Protein AF-A0A1I8C764-F1 (afdb_monomer_lite)

Structure (mmCIF, N/CA/C/O backbone):
data_AF-A0A1I8C764-F1
#
_entry.id   AF-A0A1I8C764-F1
#
loop_
_atom_site.group_PDB
_atom_site.id
_atom_site.type_symbol
_atom_site.label_atom_id
_atom_site.label_alt_id
_atom_site.label_comp_id
_atom_site.label_asym_id
_atom_site.label_entity_id
_atom_site.label_seq_id
_atom_site.pdbx_PDB_ins_code
_atom_site.Cartn_x
_atom_site.Cartn_y
_atom_site.Cartn_z
_atom_site.occupancy
_atom_site.B_iso_or_equiv
_atom_site.auth_seq_id
_atom_site.auth_comp_id
_atom_site.auth_asym_id
_atom_site.auth_atom_id
_atom_site.pdbx_PDB_model_num
ATOM 1 N N . MET A 1 1 ? 24.953 -11.430 -6.772 1.00 34.72 1 MET A N 1
ATOM 2 C CA . MET A 1 1 ? 25.619 -10.154 -6.439 1.00 34.72 1 MET A CA 1
ATOM 3 C C . MET A 1 1 ? 24.837 -9.497 -5.317 1.00 34.72 1 MET A C 1
ATOM 5 O O . MET A 1 1 ? 23.615 -9.573 -5.325 1.00 34.72 1 MET A O 1
ATOM 9 N N . SER A 1 2 ? 25.564 -9.021 -4.312 1.00 35.12 2 SER A N 1
ATOM 10 C CA . SER A 1 2 ? 25.113 -8.770 -2.941 1.00 35.12 2 SER A CA 1
ATOM 11 C C . SER A 1 2 ? 24.271 -7.498 -2.788 1.00 35.12 2 SER A C 1
ATOM 13 O O . SER A 1 2 ? 24.458 -6.533 -3.522 1.00 35.12 2 SER A O 1
ATOM 15 N N . ASN A 1 3 ? 23.339 -7.530 -1.833 1.00 33.00 3 ASN A N 1
ATOM 16 C CA . ASN A 1 3 ? 22.372 -6.475 -1.526 1.00 33.00 3 ASN A CA 1
ATOM 17 C C . ASN A 1 3 ? 23.013 -5.409 -0.604 1.00 33.00 3 ASN A C 1
ATOM 19 O O . ASN A 1 3 ? 23.535 -5.800 0.440 1.00 33.00 3 ASN A O 1
ATOM 23 N N . PRO A 1 4 ? 22.982 -4.102 -0.926 1.00 36.31 4 PRO A N 1
ATOM 24 C CA . PRO A 1 4 ? 23.695 -3.067 -0.167 1.00 36.31 4 PRO A CA 1
ATOM 25 C C . PRO A 1 4 ? 22.951 -2.551 1.085 1.00 36.31 4 PRO A C 1
ATOM 27 O O . PRO A 1 4 ? 23.328 -1.523 1.633 1.00 36.31 4 PRO A O 1
ATOM 30 N N . PHE A 1 5 ? 21.909 -3.243 1.558 1.00 40.53 5 PHE A N 1
ATOM 31 C CA . PHE A 1 5 ? 21.056 -2.786 2.672 1.00 40.53 5 PHE A CA 1
ATOM 32 C C . PHE A 1 5 ? 21.094 -3.684 3.917 1.00 40.53 5 PHE A C 1
ATOM 34 O O . PHE A 1 5 ? 20.188 -3.645 4.747 1.00 40.53 5 PHE A O 1
ATOM 41 N N . LEU A 1 6 ? 22.136 -4.500 4.063 1.00 36.44 6 LEU A N 1
ATOM 42 C CA . LEU A 1 6 ? 22.374 -5.291 5.269 1.00 36.44 6 LEU A CA 1
ATOM 43 C C . LEU A 1 6 ? 23.701 -4.881 5.896 1.00 36.44 6 LEU A C 1
ATOM 45 O O . LEU A 1 6 ? 24.702 -5.553 5.688 1.00 36.44 6 LEU A O 1
ATOM 49 N N . ASP A 1 7 ? 23.671 -3.825 6.706 1.00 33.78 7 ASP A N 1
ATOM 50 C CA . ASP A 1 7 ? 24.643 -3.654 7.781 1.00 33.78 7 ASP A CA 1
ATOM 51 C C . ASP A 1 7 ? 23.911 -3.443 9.110 1.00 33.78 7 ASP A C 1
ATOM 53 O O . ASP A 1 7 ? 22.963 -2.669 9.238 1.00 33.78 7 ASP A O 1
ATOM 57 N N . SER A 1 8 ? 24.327 -4.246 10.085 1.00 38.44 8 SER A N 1
ATOM 58 C CA . SER A 1 8 ? 23.782 -4.334 11.442 1.00 38.44 8 SER A CA 1
ATOM 59 C C . SER A 1 8 ? 24.320 -3.188 12.315 1.00 38.44 8 SER A C 1
ATOM 61 O O . SER A 1 8 ? 25.425 -2.712 12.057 1.00 38.44 8 SER A O 1
ATOM 63 N N . PRO A 1 9 ? 23.620 -2.763 13.385 1.00 34.06 9 PRO A N 1
ATOM 64 C CA . PRO A 1 9 ? 24.102 -1.682 14.243 1.00 34.06 9 PRO A CA 1
ATOM 65 C C . PRO A 1 9 ? 25.205 -2.180 15.198 1.00 34.06 9 PRO A C 1
ATOM 67 O O . PRO A 1 9 ? 25.106 -3.309 15.699 1.00 34.06 9 PRO A O 1
ATOM 70 N N . PRO A 1 10 ? 26.232 -1.370 15.522 1.00 32.25 10 PRO A N 1
ATOM 71 C CA . PRO A 1 10 ? 27.182 -1.728 16.561 1.00 32.25 10 PRO A CA 1
ATOM 72 C C . PRO A 1 10 ? 26.624 -1.417 17.958 1.00 32.25 10 PRO A C 1
ATOM 74 O O . PRO A 1 10 ? 25.835 -0.495 18.170 1.00 32.25 10 PRO A O 1
ATOM 77 N N . LYS A 1 11 ? 27.044 -2.260 18.901 1.00 30.47 11 LYS A N 1
ATOM 78 C CA . LYS A 1 11 ? 26.671 -2.291 20.316 1.00 30.47 11 LYS A CA 1
ATOM 79 C C . LYS A 1 11 ? 27.300 -1.141 21.118 1.00 30.47 11 LYS A C 1
ATOM 81 O O . LYS A 1 11 ? 28.349 -0.625 20.760 1.00 30.47 11 LYS A O 1
ATOM 86 N N . SER A 1 12 ? 26.608 -0.837 22.217 1.00 31.73 12 SER A N 1
ATOM 87 C CA . SER A 1 12 ? 27.004 -0.151 23.457 1.00 31.73 12 SER A CA 1
ATOM 88 C C . SER A 1 12 ? 28.496 0.058 23.720 1.00 31.73 12 SER A C 1
ATOM 90 O O . SER A 1 12 ? 29.235 -0.919 23.685 1.00 31.73 12 SER A O 1
ATOM 92 N N . ASP A 1 13 ? 28.845 1.246 24.223 1.00 26.70 13 ASP A N 1
ATOM 93 C CA . ASP A 1 13 ? 29.793 1.367 25.332 1.00 26.70 13 ASP A CA 1
ATOM 94 C C . ASP A 1 13 ? 29.424 2.529 26.267 1.00 26.70 13 ASP A C 1
ATOM 96 O O . ASP A 1 13 ? 29.157 3.659 25.856 1.00 26.70 13 ASP A O 1
ATOM 100 N N . LEU A 1 14 ? 29.370 2.171 27.550 1.00 31.95 14 LEU A N 1
ATOM 101 C CA . LEU A 1 14 ? 29.336 3.031 28.725 1.00 31.95 14 LEU A CA 1
ATOM 102 C C . LEU A 1 14 ? 30.601 3.892 28.778 1.00 31.95 14 LEU A C 1
ATOM 104 O O . LEU A 1 14 ? 31.675 3.367 28.513 1.00 31.95 14 LEU A O 1
ATOM 108 N N . ASN A 1 15 ? 30.488 5.147 29.224 1.00 28.97 15 ASN A N 1
ATOM 109 C CA . ASN A 1 15 ? 31.454 5.762 30.144 1.00 28.97 15 ASN A CA 1
ATOM 110 C C . ASN A 1 15 ? 30.897 7.070 30.736 1.00 28.97 15 ASN A C 1
ATOM 112 O O . ASN A 1 15 ? 30.661 8.048 30.029 1.00 28.97 15 ASN A O 1
ATOM 116 N N . LEU A 1 16 ? 30.702 7.046 32.057 1.00 32.09 16 LEU A N 1
ATOM 117 C CA . LEU A 1 16 ? 30.639 8.209 32.946 1.00 32.09 16 LEU A CA 1
ATOM 118 C C . LEU A 1 16 ? 32.007 8.911 32.995 1.00 32.09 16 LEU A C 1
ATOM 120 O O . LEU A 1 16 ? 33.038 8.269 32.778 1.00 32.09 16 LEU A O 1
ATOM 124 N N . PRO A 1 17 ? 32.027 10.187 33.402 1.00 30.70 17 PRO A N 1
ATOM 125 C CA . PRO A 1 17 ? 32.886 10.530 34.532 1.00 30.70 17 PRO A CA 1
ATOM 126 C C . PRO A 1 17 ? 32.191 11.399 35.592 1.00 30.70 17 PRO A C 1
ATOM 128 O O . PRO A 1 17 ? 31.383 12.277 35.289 1.00 30.70 17 PRO A O 1
ATOM 131 N N . ASP A 1 18 ? 32.561 11.113 36.840 1.00 26.42 18 ASP A N 1
ATOM 132 C CA . ASP A 1 18 ? 32.151 11.758 38.086 1.00 26.42 18 ASP A CA 1
ATOM 133 C C . ASP A 1 18 ? 32.809 13.128 38.343 1.00 26.42 18 ASP A C 1
ATOM 135 O O . ASP A 1 18 ? 33.936 13.381 37.920 1.00 26.42 18 ASP A O 1
ATOM 139 N N . ALA A 1 19 ? 32.089 13.905 39.166 1.00 28.88 19 ALA A N 1
ATOM 140 C CA . ALA A 1 19 ? 32.523 14.894 40.167 1.00 28.88 19 ALA A CA 1
ATOM 141 C C . ALA A 1 19 ? 33.303 16.151 39.714 1.00 28.88 19 ALA A C 1
ATOM 143 O O . ALA A 1 19 ? 34.433 16.075 39.251 1.00 28.88 19 ALA A O 1
ATOM 144 N N . ASP A 1 20 ? 32.766 17.351 39.983 1.00 25.53 20 ASP A N 1
ATOM 145 C CA . ASP A 1 20 ? 32.896 17.957 41.320 1.00 25.53 20 ASP A CA 1
ATOM 146 C C . ASP A 1 20 ? 32.177 19.315 41.474 1.00 25.53 20 ASP A C 1
ATOM 148 O O . ASP A 1 20 ? 32.245 20.167 40.592 1.00 25.53 20 ASP A O 1
ATOM 152 N N . SER A 1 21 ? 31.632 19.536 42.681 1.00 26.88 21 SER A N 1
ATOM 153 C CA . SER A 1 21 ? 31.435 20.835 43.366 1.00 26.88 21 SER A CA 1
ATOM 154 C C . SER A 1 21 ? 30.469 21.859 42.707 1.00 26.88 21 SER A C 1
ATOM 156 O O . SER A 1 21 ? 30.576 22.205 41.544 1.00 26.88 21 SER A O 1
ATOM 158 N N . THR A 1 22 ? 29.471 22.469 43.345 1.00 28.39 22 THR A N 1
ATOM 159 C CA . THR A 1 22 ? 29.338 22.985 44.708 1.00 28.39 22 THR A CA 1
ATOM 160 C C . THR A 1 22 ? 27.849 23.231 44.984 1.00 28.39 22 THR A C 1
ATOM 162 O O . THR A 1 22 ? 27.130 23.805 44.169 1.00 28.39 22 THR A O 1
ATOM 165 N N . ASN A 1 23 ? 27.395 22.806 46.159 1.00 28.80 23 ASN A N 1
ATOM 166 C CA . ASN A 1 23 ? 26.067 23.064 46.700 1.00 28.80 23 ASN A CA 1
ATOM 167 C C . ASN A 1 23 ? 26.201 24.174 47.757 1.00 28.80 23 ASN A C 1
ATOM 169 O O . ASN A 1 23 ? 26.964 23.964 48.701 1.00 28.80 23 ASN A O 1
ATOM 173 N N . PRO A 1 24 ? 25.525 25.333 47.645 1.00 26.47 24 PRO A N 1
ATOM 174 C CA . PRO A 1 24 ? 25.622 26.364 48.663 1.00 26.47 24 PRO A CA 1
ATOM 175 C C . PRO A 1 24 ? 24.294 2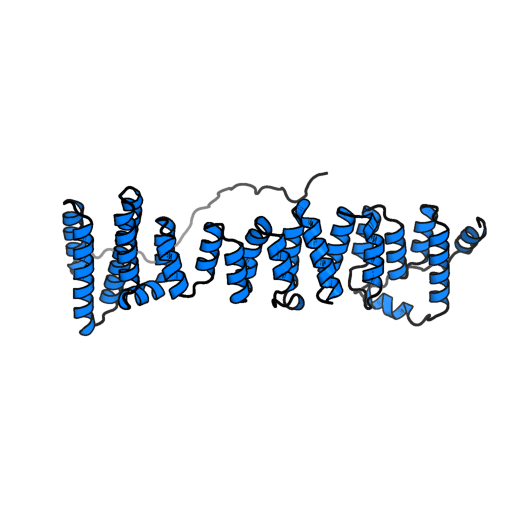6.582 49.393 1.00 26.47 24 PRO A C 1
ATOM 177 O O . PRO A 1 24 ? 23.934 27.727 49.586 1.00 26.47 24 PRO A O 1
ATOM 180 N N . PHE A 1 25 ? 23.559 25.544 49.808 1.00 25.73 25 PHE A N 1
ATOM 181 C CA . PHE A 1 25 ? 22.504 25.695 50.826 1.00 25.73 25 PHE A CA 1
ATOM 182 C C . PHE A 1 25 ? 22.321 24.403 51.635 1.00 25.73 25 PHE A C 1
ATOM 184 O O . PHE A 1 25 ? 21.395 23.628 51.415 1.00 25.73 25 PHE A O 1
ATOM 191 N N . ALA A 1 26 ? 23.228 24.183 52.586 1.00 27.47 26 ALA A N 1
ATOM 192 C CA . ALA A 1 26 ? 23.044 23.264 53.703 1.00 27.47 26 ALA A CA 1
ATOM 193 C C . ALA A 1 26 ? 23.490 23.972 54.988 1.00 27.47 26 ALA A C 1
ATOM 195 O O . ALA A 1 26 ? 24.686 24.165 55.170 1.00 27.47 26 ALA A O 1
ATOM 196 N N . VAL A 1 27 ? 22.516 24.392 55.800 1.00 30.31 27 VAL A N 1
ATOM 197 C CA . VAL A 1 27 ? 22.559 24.718 57.242 1.00 30.31 27 VAL A CA 1
ATOM 198 C C . VAL A 1 27 ? 21.079 24.787 57.647 1.00 30.31 27 VAL A C 1
ATOM 200 O O . VAL A 1 27 ? 20.310 25.445 56.949 1.00 30.31 27 VAL A O 1
ATOM 203 N N . ASP A 1 28 ? 20.545 24.214 58.712 1.00 25.83 28 ASP A N 1
ATOM 204 C CA . ASP A 1 28 ? 20.913 23.147 59.640 1.00 25.83 28 ASP A CA 1
ATOM 205 C C . ASP A 1 28 ? 19.578 22.752 60.309 1.00 25.83 28 ASP A C 1
ATOM 207 O O . ASP A 1 28 ? 18.583 23.484 60.249 1.00 25.83 28 ASP A O 1
ATOM 211 N N . ASP A 1 29 ? 19.581 21.591 60.947 1.00 30.58 29 ASP A N 1
ATOM 212 C CA . ASP A 1 29 ? 18.521 21.015 61.766 1.00 30.58 29 ASP A CA 1
ATOM 213 C C . ASP A 1 29 ? 17.749 22.009 62.656 1.00 30.58 29 ASP A C 1
ATOM 215 O O . ASP A 1 29 ? 18.299 22.616 63.576 1.00 30.58 29 ASP A O 1
ATOM 219 N N . ILE A 1 30 ? 16.422 22.051 62.481 1.00 29.92 30 ILE A N 1
ATOM 220 C CA . ILE A 1 30 ? 15.486 22.328 63.576 1.00 29.92 30 ILE A CA 1
ATOM 221 C C . ILE A 1 30 ? 14.445 21.213 63.590 1.00 29.92 30 ILE A C 1
ATOM 223 O O . ILE A 1 30 ? 13.534 21.133 62.768 1.00 29.92 30 ILE A O 1
ATOM 227 N N . ASN A 1 31 ? 14.631 20.335 64.562 1.00 31.70 31 ASN A N 1
ATOM 228 C CA . ASN A 1 31 ? 13.693 19.324 64.992 1.00 31.70 31 ASN A CA 1
ATOM 229 C C . ASN A 1 31 ? 12.655 20.018 65.890 1.00 31.70 31 ASN A C 1
ATOM 231 O O . ASN A 1 31 ? 13.015 20.417 66.989 1.00 31.70 31 ASN A O 1
ATOM 235 N N . GLU A 1 32 ? 11.407 20.185 65.445 1.00 28.19 32 GLU A N 1
ATOM 236 C CA . GLU A 1 32 ? 10.244 20.355 66.333 1.00 28.19 32 GLU A CA 1
ATOM 237 C C . GLU A 1 32 ? 8.927 20.196 65.548 1.00 28.19 32 GLU A C 1
ATOM 239 O O . GLU A 1 32 ? 8.468 21.073 64.820 1.00 28.19 32 GLU A O 1
ATOM 244 N N . SER A 1 33 ? 8.335 19.008 65.692 1.00 36.88 33 SER A N 1
ATOM 245 C CA . SER A 1 33 ? 6.891 18.782 65.836 1.00 36.88 33 SER A CA 1
ATOM 246 C C . SER A 1 33 ? 5.939 19.802 65.192 1.00 36.88 33 SER A C 1
ATOM 248 O O . SER A 1 33 ? 5.431 20.704 65.852 1.00 36.88 33 SER A O 1
ATOM 250 N N . THR A 1 34 ? 5.546 19.544 63.947 1.00 27.05 34 THR A N 1
ATOM 251 C CA . THR A 1 34 ? 4.192 19.870 63.476 1.00 27.05 34 THR A CA 1
ATOM 252 C C . THR A 1 34 ? 3.620 18.656 62.759 1.00 27.05 34 THR A C 1
ATOM 254 O O . THR A 1 34 ? 3.764 18.448 61.559 1.00 27.05 34 THR A O 1
ATOM 257 N N . SER A 1 35 ? 2.974 17.811 63.559 1.00 33.12 35 SER A N 1
ATOM 258 C CA . SER A 1 35 ? 1.974 16.846 63.128 1.00 33.12 35 SER A CA 1
ATOM 259 C C . SER A 1 35 ? 0.872 17.575 62.356 1.00 33.12 35 SER A C 1
ATOM 261 O O . SER A 1 35 ? -0.098 18.059 62.939 1.00 33.12 35 SER A O 1
ATOM 263 N N . ILE A 1 36 ? 1.031 17.687 61.040 1.00 32.16 36 ILE A N 1
ATOM 264 C CA . ILE A 1 36 ? -0.095 17.943 60.151 1.00 32.16 36 ILE A CA 1
ATOM 265 C C . ILE A 1 36 ? -0.753 16.583 59.945 1.00 32.16 36 ILE A C 1
ATOM 267 O O . ILE A 1 36 ? -0.256 15.745 59.194 1.00 32.16 36 ILE A O 1
ATOM 271 N N . ASP A 1 37 ? -1.835 16.363 60.691 1.00 33.41 37 ASP A N 1
ATOM 272 C CA . ASP A 1 37 ? -2.786 15.268 60.515 1.00 33.41 37 ASP A CA 1
ATOM 273 C C . ASP A 1 37 ? -3.227 15.201 59.043 1.00 33.41 37 ASP A C 1
ATOM 275 O O . ASP A 1 37 ? -4.198 15.833 58.616 1.00 33.41 37 ASP A O 1
ATOM 279 N N . LEU A 1 38 ? -2.518 14.399 58.250 1.00 36.25 38 LEU A N 1
ATOM 280 C CA . LEU A 1 38 ? -3.059 13.802 57.041 1.00 36.25 38 LEU A CA 1
ATOM 281 C C . LEU A 1 38 ? -4.143 12.836 57.513 1.00 36.25 38 LEU A C 1
ATOM 283 O O . LEU A 1 38 ? -3.872 11.672 57.809 1.00 36.25 38 LEU A O 1
ATOM 287 N N . LYS A 1 39 ? -5.373 13.346 57.651 1.00 38.38 39 LYS A N 1
ATOM 288 C CA . LYS A 1 39 ? -6.567 12.515 57.810 1.00 38.38 39 LYS A CA 1
ATOM 289 C C . LYS A 1 39 ? -6.534 11.457 56.711 1.00 38.38 39 LYS A C 1
ATOM 291 O O . LYS A 1 39 ? -6.794 11.769 55.553 1.00 38.38 39 LYS A O 1
ATOM 296 N N . LYS A 1 40 ? -6.183 10.229 57.100 1.00 41.88 40 LYS A N 1
ATOM 297 C CA . LYS A 1 40 ? -6.326 9.017 56.298 1.00 41.88 40 LYS A CA 1
ATOM 298 C C . LYS A 1 40 ? -7.721 9.021 55.687 1.00 41.88 40 LYS A C 1
ATOM 300 O O . LYS A 1 40 ? -8.720 9.053 56.409 1.00 41.88 40 LYS A O 1
ATOM 305 N N . ASP A 1 41 ? -7.770 9.084 54.363 1.00 45.50 41 ASP A N 1
ATOM 306 C CA . ASP A 1 41 ? -9.005 9.083 53.598 1.00 45.50 41 ASP A CA 1
ATOM 307 C C . ASP A 1 41 ? -9.743 7.764 53.857 1.00 45.50 41 ASP A C 1
ATOM 309 O O . ASP A 1 41 ? -9.311 6.701 53.414 1.00 45.50 41 ASP A O 1
ATOM 313 N N . SER A 1 42 ? -10.888 7.830 54.547 1.00 56.53 42 SER A N 1
ATOM 314 C CA . SER A 1 42 ? -11.687 6.640 54.882 1.00 56.53 42 SER A CA 1
ATOM 315 C C . SER A 1 42 ? -12.137 5.862 53.641 1.00 56.53 42 SER A C 1
ATOM 317 O O . SER A 1 42 ? -12.463 4.689 53.743 1.00 56.53 42 SER A O 1
ATOM 319 N N . PHE A 1 43 ? -12.125 6.486 52.459 1.00 53.75 43 PHE A N 1
ATOM 320 C CA . PHE A 1 43 ? -12.505 5.856 51.199 1.00 53.75 43 PHE A CA 1
ATOM 321 C C . PHE A 1 43 ? -11.535 4.759 50.746 1.00 53.75 43 PHE A C 1
ATOM 323 O O . PHE A 1 43 ? -11.995 3.698 50.329 1.00 53.75 43 PHE A O 1
ATOM 330 N N . GLU A 1 44 ? -10.223 5.012 50.782 1.00 56.38 44 GLU A N 1
ATOM 331 C CA . GLU A 1 44 ? -9.217 4.044 50.323 1.00 56.38 44 GLU A CA 1
ATOM 332 C C . GLU A 1 44 ? -9.117 2.882 51.304 1.00 56.38 44 GLU A C 1
ATOM 334 O O . GLU A 1 44 ? -9.148 1.731 50.876 1.00 56.38 44 GLU A O 1
ATOM 339 N N . ASP A 1 45 ? -9.133 3.173 52.606 1.00 57.31 45 ASP A N 1
ATOM 340 C CA . ASP A 1 45 ? -9.122 2.150 53.648 1.00 57.31 45 ASP A CA 1
ATOM 341 C C . ASP A 1 45 ? -10.428 1.330 53.646 1.00 57.31 45 ASP A C 1
ATOM 343 O O . ASP A 1 45 ? -10.359 0.105 53.702 1.00 57.31 45 ASP A O 1
ATOM 347 N N . ASP A 1 46 ? -11.615 1.936 53.481 1.00 59.94 46 ASP A N 1
ATOM 348 C CA . ASP A 1 46 ? -12.887 1.196 53.366 1.00 59.94 46 ASP A CA 1
ATOM 349 C C . ASP A 1 46 ? -13.007 0.429 52.045 1.00 59.94 46 ASP A C 1
ATOM 351 O O . ASP A 1 46 ? -13.645 -0.625 51.990 1.00 59.94 46 ASP A O 1
ATOM 355 N N . PHE A 1 47 ? -12.453 0.950 50.946 1.00 58.94 47 PHE A N 1
ATOM 356 C CA . PHE A 1 47 ? -12.442 0.231 49.678 1.00 58.94 47 PHE A CA 1
ATOM 357 C C . PHE A 1 47 ? -11.496 -0.958 49.763 1.00 58.94 47 PHE A C 1
ATOM 359 O O . PHE A 1 47 ? -11.950 -2.060 49.494 1.00 58.94 47 PHE A O 1
ATOM 366 N N . LEU A 1 48 ? -10.249 -0.772 50.199 1.00 58.47 48 LEU A N 1
ATOM 367 C CA . LEU A 1 48 ? -9.246 -1.832 50.306 1.00 58.47 48 LEU A CA 1
ATOM 368 C C . LEU A 1 48 ? -9.623 -2.881 51.359 1.00 58.47 48 LEU A C 1
ATOM 370 O O . LEU A 1 48 ? -9.529 -4.070 51.082 1.00 58.47 48 LEU A O 1
ATOM 374 N N . THR A 1 49 ? -10.156 -2.490 52.520 1.00 59.38 49 THR A N 1
ATOM 375 C CA . THR A 1 49 ? -10.584 -3.469 53.539 1.00 59.38 49 THR A CA 1
ATOM 376 C C . THR A 1 49 ? -11.820 -4.263 53.126 1.00 59.38 49 THR A C 1
ATOM 378 O O . THR A 1 49 ? -11.899 -5.455 53.424 1.00 59.38 49 THR A O 1
ATOM 381 N N . ASN A 1 50 ? -12.791 -3.658 52.432 1.00 57.34 50 ASN A N 1
ATOM 382 C CA . ASN A 1 50 ? -13.927 -4.409 51.887 1.00 57.34 50 ASN A CA 1
ATOM 383 C C . ASN A 1 50 ? -13.539 -5.193 50.625 1.00 57.34 50 ASN A C 1
ATOM 385 O O . ASN A 1 50 ? -14.092 -6.260 50.378 1.00 57.34 50 ASN A O 1
ATOM 389 N N . PHE A 1 51 ? -12.558 -4.711 49.864 1.00 54.09 51 PHE A N 1
ATOM 390 C CA . PHE A 1 51 ? -11.971 -5.409 48.728 1.00 54.09 51 PHE A CA 1
ATOM 391 C C . PHE A 1 51 ? -11.248 -6.676 49.173 1.00 54.09 51 PHE A C 1
ATOM 393 O O . PHE A 1 51 ? -11.514 -7.737 48.624 1.00 54.09 51 PHE A O 1
ATOM 400 N N . ASP A 1 52 ? -10.416 -6.597 50.209 1.00 54.25 52 ASP A N 1
ATOM 401 C CA . ASP A 1 52 ?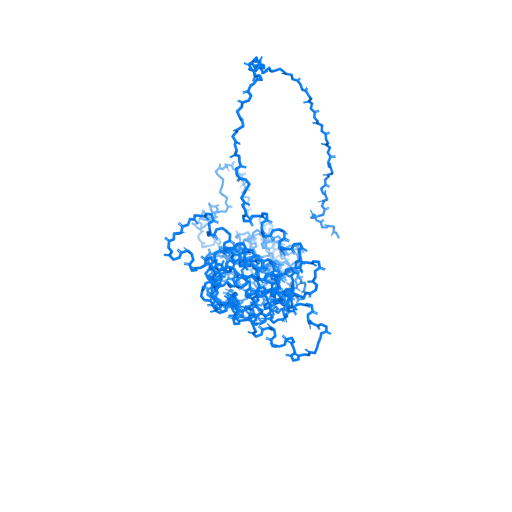 -9.717 -7.751 50.770 1.00 54.25 52 ASP A CA 1
ATOM 402 C C . ASP A 1 52 ? -10.699 -8.758 51.374 1.00 54.25 52 ASP A C 1
ATOM 404 O O . ASP A 1 52 ? -10.542 -9.961 51.177 1.00 54.25 52 ASP A O 1
ATOM 408 N N . LYS A 1 53 ? -11.777 -8.294 52.018 1.00 54.25 53 LYS A N 1
ATOM 409 C CA . LYS A 1 53 ? -12.840 -9.174 52.534 1.00 54.25 53 LYS A CA 1
ATOM 410 C C . LYS A 1 53 ? -13.598 -9.914 51.424 1.00 54.25 53 LYS A C 1
ATOM 412 O O . LYS A 1 53 ? -13.789 -11.121 51.540 1.00 54.25 53 LYS A O 1
ATOM 417 N N . VAL A 1 54 ? -13.986 -9.231 50.342 1.00 51.41 54 VAL A N 1
ATOM 418 C CA . VAL A 1 54 ? -14.720 -9.837 49.205 1.00 51.41 54 VAL A CA 1
ATOM 419 C C . VAL A 1 54 ? -13.788 -10.627 48.269 1.00 51.41 54 VAL A C 1
ATOM 421 O O . VAL A 1 54 ? -14.206 -11.574 47.614 1.00 51.41 54 VAL A O 1
ATOM 424 N N . SER A 1 55 ? -12.499 -10.291 48.224 1.00 50.69 55 SER A N 1
ATOM 425 C CA . SER A 1 55 ? -11.459 -11.065 47.531 1.00 50.69 55 SER A CA 1
ATOM 426 C C . SER A 1 55 ? -11.174 -12.397 48.243 1.00 50.69 55 SER A C 1
ATOM 428 O O . SER A 1 55 ? -10.907 -13.407 47.592 1.00 50.69 55 SER A O 1
ATOM 430 N N . MET A 1 56 ? -11.273 -12.413 49.579 1.00 45.41 56 MET A N 1
ATOM 431 C CA . MET A 1 56 ? -11.013 -13.585 50.426 1.00 45.41 56 MET A CA 1
ATOM 432 C C . MET A 1 56 ? -12.227 -14.518 50.601 1.00 45.41 56 MET A C 1
ATOM 434 O O . MET A 1 56 ? -12.035 -15.701 50.881 1.00 45.41 56 MET A O 1
ATOM 438 N N . GLN A 1 57 ? -13.464 -14.033 50.425 1.00 42.16 57 GLN A N 1
ATOM 439 C CA . GLN A 1 57 ? -14.699 -14.832 50.474 1.00 42.16 57 GLN A CA 1
ATOM 440 C C . GLN A 1 57 ? -15.384 -14.862 49.096 1.00 42.16 57 GLN A C 1
ATOM 442 O O . GLN A 1 57 ? -15.888 -13.865 48.604 1.00 42.16 57 GLN A O 1
ATOM 447 N N . ALA A 1 58 ? -15.360 -16.034 48.469 1.00 55.62 58 ALA A N 1
ATOM 448 C CA . ALA A 1 58 ? -15.909 -16.376 47.157 1.00 55.62 58 ALA A CA 1
ATOM 449 C C . ALA A 1 58 ? -17.255 -15.714 46.753 1.00 55.62 58 ALA A C 1
ATOM 451 O O . ALA A 1 58 ? -18.289 -16.106 47.271 1.00 55.62 58 ALA A O 1
ATOM 452 N N . ASP A 1 59 ? -17.246 -14.802 45.767 1.00 57.00 59 ASP A N 1
ATOM 453 C CA . ASP A 1 59 ? -18.065 -14.832 44.529 1.00 57.00 59 ASP A CA 1
ATOM 454 C C . ASP A 1 59 ? -17.886 -13.529 43.718 1.00 57.00 59 ASP A C 1
ATOM 456 O O . ASP A 1 59 ? -18.239 -12.430 44.150 1.00 57.00 59 ASP A O 1
ATOM 460 N N . LYS A 1 60 ? -17.384 -13.624 42.476 1.00 60.03 60 LYS A N 1
ATOM 461 C CA . LYS A 1 60 ? -17.165 -12.457 41.582 1.00 60.03 60 LYS A CA 1
ATOM 462 C C . LYS A 1 60 ? -18.434 -11.623 41.349 1.00 60.03 60 LYS A C 1
ATOM 464 O O . LYS A 1 60 ? -18.351 -10.415 41.129 1.00 60.03 60 LYS A O 1
ATOM 469 N N . ASN A 1 61 ? -19.600 -12.259 41.435 1.00 63.00 61 ASN A N 1
ATOM 470 C CA . ASN A 1 61 ? -20.905 -11.626 41.277 1.00 63.00 61 ASN A CA 1
ATOM 471 C C . ASN A 1 61 ? -21.263 -10.682 42.431 1.00 63.00 61 ASN A C 1
ATOM 473 O O . ASN A 1 61 ? -21.967 -9.694 42.211 1.00 63.00 61 ASN A O 1
ATOM 477 N N . GLU A 1 62 ? -20.773 -10.939 43.644 1.00 65.56 62 GLU A N 1
ATOM 478 C CA . GLU A 1 62 ? -20.979 -10.045 44.787 1.00 65.56 62 GLU A CA 1
ATOM 479 C C . GLU A 1 62 ? -20.116 -8.789 44.668 1.00 65.56 62 GLU A C 1
ATOM 481 O O . GLU A 1 62 ? -20.608 -7.681 44.890 1.00 65.56 62 GLU A O 1
ATOM 486 N N . LEU A 1 63 ? -18.874 -8.938 44.195 1.00 65.81 63 LEU A N 1
ATOM 487 C CA . LEU A 1 63 ? -17.976 -7.813 43.930 1.00 65.81 63 LEU A CA 1
ATOM 488 C C . LEU A 1 63 ? -18.543 -6.883 42.844 1.00 65.81 63 LEU A C 1
ATOM 490 O O . LEU A 1 63 ? -18.535 -5.663 42.999 1.00 65.81 63 LEU A O 1
ATOM 494 N N . ILE A 1 64 ? -19.101 -7.451 41.771 1.00 67.62 64 ILE A N 1
ATOM 495 C CA . ILE A 1 64 ? -19.774 -6.690 40.709 1.00 67.62 64 ILE A CA 1
ATOM 496 C C . ILE A 1 64 ? -20.976 -5.918 41.266 1.00 67.62 64 ILE A C 1
ATOM 498 O O . ILE A 1 64 ? -21.094 -4.720 41.012 1.00 67.62 64 ILE A O 1
ATOM 502 N N . LYS A 1 65 ? -21.843 -6.569 42.056 1.00 73.38 65 LYS A N 1
ATOM 503 C CA . LYS A 1 65 ? -23.015 -5.919 42.671 1.00 73.38 65 LYS A CA 1
ATOM 504 C C . LYS A 1 65 ? -22.618 -4.801 43.631 1.00 73.38 65 LYS A C 1
ATOM 506 O O . LYS A 1 65 ? -23.268 -3.758 43.637 1.00 73.38 65 LYS A O 1
ATOM 511 N N . TYR A 1 66 ? -21.561 -5.000 44.417 1.00 70.88 66 TYR A N 1
ATOM 512 C CA . TYR A 1 66 ? -21.038 -3.989 45.333 1.00 70.88 66 TYR A CA 1
ATOM 513 C C . TYR A 1 66 ? -20.513 -2.763 44.578 1.00 70.88 66 TYR A C 1
ATOM 515 O O . TYR A 1 66 ? -20.875 -1.635 44.910 1.00 70.88 66 TYR A O 1
ATOM 523 N N . VAL A 1 67 ? -19.721 -2.971 43.522 1.00 68.31 67 VAL A N 1
ATOM 524 C CA . VAL A 1 67 ? -19.203 -1.871 42.697 1.00 68.31 67 VAL A CA 1
ATOM 525 C C . VAL A 1 67 ? -20.344 -1.143 41.973 1.00 68.31 67 VAL A C 1
ATOM 527 O O . VAL A 1 67 ? -20.373 0.085 41.993 1.00 68.31 67 VAL A O 1
ATOM 530 N N . ASP A 1 68 ? -21.337 -1.853 41.426 1.00 69.81 68 ASP A N 1
ATOM 531 C CA . ASP A 1 68 ? -22.524 -1.235 40.809 1.00 69.81 68 ASP A CA 1
ATOM 532 C C . ASP A 1 68 ? -23.360 -0.420 41.815 1.00 69.81 68 ASP A C 1
ATOM 534 O O . ASP A 1 68 ? -23.849 0.664 41.488 1.00 69.81 68 ASP A O 1
ATOM 538 N N . ALA A 1 69 ? -23.528 -0.915 43.046 1.00 71.25 69 ALA A N 1
ATOM 539 C CA . ALA A 1 69 ? -24.228 -0.194 44.110 1.00 71.25 69 ALA A CA 1
ATOM 540 C C . ALA A 1 69 ? -23.467 1.072 44.529 1.00 71.25 69 ALA A C 1
ATOM 542 O O . ALA A 1 69 ? -24.075 2.125 44.721 1.00 71.25 69 ALA A O 1
ATOM 543 N N . LYS A 1 70 ? -22.135 0.995 44.596 1.00 68.44 70 LYS A N 1
ATOM 544 C CA . LYS A 1 70 ? -21.274 2.127 44.954 1.00 68.44 70 LYS A CA 1
ATOM 545 C C . LYS A 1 70 ? -21.220 3.185 43.846 1.00 68.44 70 LYS A C 1
ATOM 547 O O . LYS A 1 70 ? -21.258 4.372 44.145 1.00 68.44 70 LYS A O 1
ATOM 552 N N . ILE A 1 71 ? -21.245 2.776 42.574 1.00 69.56 71 ILE A N 1
ATOM 553 C CA . ILE A 1 71 ? -21.396 3.687 41.424 1.00 69.56 71 ILE A CA 1
ATOM 554 C C . ILE A 1 71 ? -22.733 4.439 41.494 1.00 69.56 71 ILE A C 1
ATOM 556 O O . ILE A 1 71 ? -22.767 5.635 41.215 1.00 69.56 71 ILE A O 1
ATOM 560 N N . LYS A 1 72 ? -23.831 3.770 41.880 1.00 72.50 72 LYS A N 1
ATOM 561 C CA . LYS A 1 72 ? -25.134 4.432 42.071 1.00 72.50 72 LYS A CA 1
ATOM 562 C C . LYS A 1 72 ? -25.103 5.431 43.230 1.00 72.50 72 LYS A C 1
ATOM 564 O O . LYS A 1 72 ? -25.520 6.563 43.032 1.00 72.50 72 LYS A O 1
ATOM 569 N N . ALA A 1 73 ? -24.530 5.054 44.374 1.00 68.75 73 ALA A N 1
ATOM 570 C CA . ALA A 1 73 ? -24.402 5.946 45.528 1.00 68.75 73 ALA A CA 1
ATOM 571 C C . ALA A 1 73 ? -23.584 7.211 45.206 1.00 68.75 73 ALA A C 1
ATOM 573 O O . ALA A 1 73 ? -24.018 8.317 45.509 1.00 68.75 73 ALA A O 1
ATOM 574 N N . ILE A 1 74 ? -22.451 7.066 44.507 1.00 63.84 74 ILE A N 1
ATOM 575 C CA . ILE A 1 74 ? -21.625 8.208 44.081 1.00 63.84 74 ILE A CA 1
ATOM 576 C C . ILE A 1 74 ? -22.373 9.083 43.069 1.00 63.84 74 ILE A C 1
ATOM 578 O O . ILE A 1 74 ? -22.230 10.301 43.091 1.00 63.84 74 ILE A O 1
ATOM 582 N N . LYS A 1 75 ? -23.192 8.490 42.193 1.00 63.34 75 LYS A N 1
ATOM 583 C CA . LYS A 1 75 ? -24.014 9.244 41.239 1.00 63.34 75 LYS A CA 1
ATOM 584 C C . LYS A 1 75 ? -25.090 10.068 41.949 1.00 63.34 75 LYS A C 1
ATOM 586 O O . LYS A 1 75 ? -25.292 11.220 41.581 1.00 63.34 75 LYS A O 1
ATOM 591 N N . ASP A 1 76 ? -25.721 9.507 42.976 1.00 64.06 76 ASP A N 1
ATOM 592 C CA . ASP A 1 76 ? -26.726 10.197 43.789 1.00 64.06 76 ASP A CA 1
ATOM 593 C C . ASP A 1 76 ? -26.094 11.309 44.658 1.00 64.06 76 ASP A C 1
ATOM 595 O O . ASP A 1 76 ? -26.682 12.377 44.825 1.00 64.06 76 ASP A O 1
ATOM 599 N N . GLU A 1 77 ? -24.856 11.125 45.133 1.00 58.53 77 GLU A N 1
ATOM 600 C CA . GLU A 1 77 ? -24.079 12.163 45.834 1.00 58.53 77 GLU A CA 1
ATOM 601 C C . GLU A 1 77 ? -23.541 13.258 44.890 1.00 58.53 77 GLU A C 1
ATOM 603 O O . GLU A 1 77 ? -23.524 14.444 45.241 1.00 58.53 77 GLU A O 1
ATOM 608 N N . ALA A 1 78 ? -23.151 12.900 43.663 1.00 53.66 78 ALA A N 1
ATOM 609 C CA . ALA A 1 78 ? -22.649 13.833 42.653 1.00 53.66 78 ALA A CA 1
ATOM 610 C C . ALA A 1 78 ? -23.720 14.823 42.164 1.00 53.66 78 ALA A C 1
ATOM 612 O O . ALA A 1 78 ? -23.372 15.937 41.774 1.00 53.66 78 ALA A O 1
ATOM 613 N N . VAL A 1 79 ? -25.013 14.478 42.256 1.00 54.19 79 VAL A N 1
ATOM 614 C CA . VAL A 1 79 ? -26.132 15.410 41.994 1.00 54.19 79 VAL A CA 1
ATOM 615 C C . VAL A 1 79 ? -26.114 16.606 42.957 1.00 54.19 79 VAL A C 1
ATOM 617 O O . VAL A 1 79 ? -26.597 17.684 42.609 1.00 54.19 79 VAL A O 1
ATOM 620 N N . HIS A 1 80 ? -25.520 16.456 44.146 1.00 47.97 80 HIS A N 1
ATOM 621 C CA . HIS A 1 80 ? -25.514 17.488 45.180 1.00 47.97 80 HIS A CA 1
ATOM 622 C C . HIS A 1 80 ? -24.168 18.208 45.367 1.00 47.97 80 HIS A C 1
ATOM 624 O O . HIS A 1 80 ? -24.173 19.328 45.884 1.00 47.97 80 HIS A O 1
ATOM 630 N N . LYS A 1 81 ? -23.026 17.638 44.934 1.00 49.84 81 LYS A N 1
ATOM 631 C CA . LYS A 1 81 ? -21.714 18.321 44.967 1.00 49.84 81 LYS A CA 1
ATOM 632 C C . LYS A 1 81 ? -20.652 17.619 44.098 1.00 49.84 81 LYS A C 1
ATOM 634 O O . LYS A 1 81 ? -19.972 16.701 44.551 1.00 49.84 81 LYS A O 1
ATOM 639 N N . ILE A 1 82 ? -20.459 18.064 42.855 1.00 52.47 82 ILE A N 1
ATOM 640 C CA . ILE A 1 82 ? -19.388 17.542 41.986 1.00 52.47 82 ILE A CA 1
ATOM 641 C C . ILE A 1 82 ? -18.041 18.085 42.481 1.00 52.47 82 ILE A C 1
ATOM 643 O O . ILE A 1 82 ? -17.811 19.291 42.472 1.00 52.47 82 ILE A O 1
ATOM 647 N N . THR A 1 83 ? -17.154 17.197 42.928 1.00 64.25 83 THR A N 1
ATOM 648 C CA . THR A 1 83 ? -15.766 17.522 43.281 1.00 64.25 83 THR A CA 1
ATOM 649 C C . THR A 1 83 ? -14.856 16.761 42.317 1.00 64.25 83 THR A C 1
ATOM 651 O O . THR A 1 83 ? -15.153 15.620 41.977 1.00 64.25 83 THR A O 1
ATOM 654 N N . GLU A 1 84 ? -13.732 17.332 41.879 1.00 63.31 84 GLU A N 1
ATOM 655 C CA . GLU A 1 84 ? -12.801 16.633 40.966 1.00 63.31 84 GLU A CA 1
ATOM 656 C C . GLU A 1 84 ? -12.379 15.255 41.514 1.00 63.31 84 GLU A C 1
ATOM 658 O O . GLU A 1 84 ? -12.321 14.273 40.776 1.00 63.31 84 GLU A O 1
ATOM 663 N N . LYS A 1 85 ? -12.217 15.147 42.841 1.00 70.62 85 LYS A N 1
ATOM 664 C CA . LYS A 1 85 ? -11.928 13.890 43.550 1.00 70.62 85 LYS A CA 1
ATOM 665 C C . LYS A 1 85 ? -13.029 12.831 43.392 1.00 70.62 85 LYS A C 1
ATOM 667 O O . LYS A 1 85 ? -12.708 11.662 43.187 1.00 70.62 85 LYS A O 1
ATOM 672 N N . THR A 1 86 ? -14.310 13.212 43.450 1.00 71.06 86 THR A N 1
ATOM 673 C CA . THR A 1 86 ? -15.420 12.257 43.274 1.00 71.06 86 THR A CA 1
ATOM 674 C C . THR A 1 86 ? -15.543 11.799 41.824 1.00 71.06 86 THR A C 1
ATOM 676 O O . THR A 1 86 ? -15.859 10.636 41.590 1.00 71.06 86 THR A O 1
ATOM 679 N N . ASN A 1 87 ? -15.196 12.653 40.853 1.00 69.25 87 ASN A N 1
ATOM 680 C CA . ASN A 1 87 ? -15.177 12.276 39.439 1.00 69.25 87 ASN A CA 1
ATOM 681 C C . ASN A 1 87 ? -14.045 11.276 39.120 1.00 69.25 87 ASN A C 1
ATOM 683 O O . ASN A 1 87 ? -14.271 10.262 38.465 1.00 69.25 87 ASN A O 1
ATOM 687 N N . VAL A 1 88 ? -12.843 11.481 39.673 1.00 75.00 88 VAL A N 1
ATOM 688 C CA . VAL A 1 88 ? -11.726 10.525 39.522 1.00 75.00 88 VAL A CA 1
ATOM 689 C C . VAL A 1 88 ? -12.067 9.161 40.135 1.00 75.00 88 VAL A C 1
ATOM 691 O O . VAL A 1 88 ? -11.836 8.127 39.506 1.00 75.00 88 VAL A O 1
ATOM 694 N N . GLN A 1 89 ? -12.662 9.136 41.332 1.00 73.69 89 GLN A N 1
ATOM 695 C CA . GLN A 1 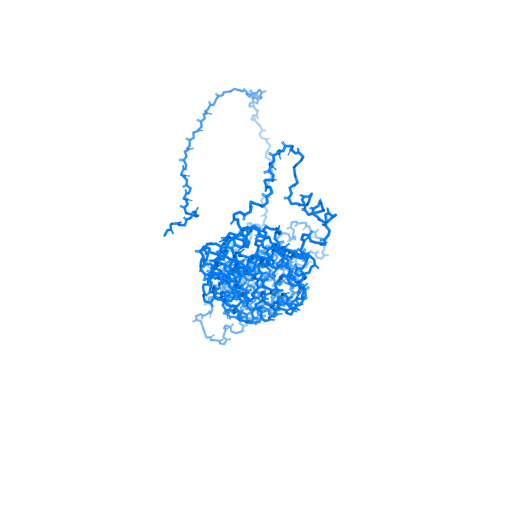89 ? -13.111 7.893 41.973 1.00 73.69 89 GLN A CA 1
ATOM 696 C C . GLN A 1 89 ? -14.199 7.184 41.153 1.00 73.69 89 GLN A C 1
ATOM 698 O O . GLN A 1 89 ? -14.144 5.966 40.978 1.00 73.69 89 GLN A O 1
ATOM 703 N N . TYR A 1 90 ? -15.155 7.942 40.613 1.00 74.44 90 TYR A N 1
ATOM 704 C CA . TYR A 1 90 ? -16.216 7.435 39.745 1.00 74.44 90 TYR A CA 1
ATOM 705 C C . TYR A 1 90 ? -15.655 6.776 38.475 1.00 74.44 90 TYR A C 1
ATOM 707 O O . TYR A 1 90 ? -15.978 5.624 38.172 1.00 74.44 90 TYR A O 1
ATOM 715 N N . THR A 1 91 ? -14.741 7.460 37.784 1.00 76.31 91 THR A N 1
ATOM 716 C CA . THR A 1 91 ? -14.056 6.955 36.588 1.00 76.31 91 THR A CA 1
ATOM 717 C C . THR A 1 91 ? -13.251 5.690 36.873 1.00 76.31 91 THR A C 1
ATOM 719 O O . THR A 1 91 ? -13.359 4.710 36.131 1.00 76.31 91 THR A O 1
ATOM 722 N N . LEU A 1 92 ? -12.473 5.664 37.961 1.00 78.94 92 LEU A N 1
ATOM 723 C CA . LEU A 1 92 ? -11.690 4.487 38.350 1.00 78.94 92 LEU A CA 1
ATOM 724 C C . LEU A 1 92 ? -12.584 3.280 38.649 1.00 78.94 92 LEU A C 1
ATOM 726 O O . LEU A 1 92 ? -12.283 2.173 38.199 1.00 78.94 92 LEU A O 1
ATOM 730 N N . LEU A 1 93 ? -13.705 3.483 39.348 1.00 76.56 93 LEU A N 1
ATOM 731 C CA . LEU A 1 93 ? -14.666 2.418 39.639 1.00 76.56 93 LEU A CA 1
ATOM 732 C C . LEU A 1 93 ? -15.317 1.870 38.366 1.00 76.56 93 LEU A C 1
ATOM 734 O O . LEU A 1 93 ? -15.459 0.654 38.238 1.00 76.56 93 LEU A O 1
ATOM 738 N N . ILE A 1 94 ? -15.657 2.727 37.399 1.00 77.25 94 ILE A N 1
ATOM 739 C CA . ILE A 1 94 ? -16.195 2.289 36.104 1.00 77.25 94 ILE A CA 1
ATOM 740 C C . ILE A 1 94 ? -15.147 1.513 35.306 1.00 77.25 94 ILE A C 1
ATOM 742 O O . ILE A 1 94 ? -15.447 0.422 34.824 1.00 77.25 94 ILE A O 1
ATOM 746 N N . LEU A 1 95 ? -13.912 2.013 35.192 1.00 78.75 95 LEU A N 1
ATOM 747 C CA . LEU A 1 95 ? -12.829 1.303 34.499 1.00 78.75 95 LEU A CA 1
ATOM 748 C C . LEU A 1 95 ? -12.541 -0.056 35.150 1.00 78.75 95 LEU A C 1
ATOM 750 O O . LEU A 1 95 ? -12.357 -1.061 34.454 1.00 78.75 95 LEU A O 1
ATOM 754 N N . TYR A 1 96 ? -12.564 -0.111 36.481 1.00 79.56 96 TYR A N 1
ATOM 755 C CA . TYR A 1 96 ? -12.409 -1.351 37.225 1.00 79.56 96 TYR A CA 1
ATOM 756 C C . TYR A 1 96 ? -13.567 -2.322 36.961 1.00 79.56 96 TYR A C 1
ATOM 758 O O . TYR A 1 96 ? -13.321 -3.492 36.653 1.00 79.56 96 TYR A O 1
ATOM 766 N N . LEU A 1 97 ? -14.813 -1.840 36.978 1.00 79.06 97 LEU A N 1
ATOM 767 C CA . LEU A 1 97 ? -16.002 -2.642 36.687 1.00 79.06 97 LEU A CA 1
ATOM 768 C C . LEU A 1 97 ? -15.993 -3.185 35.253 1.00 79.06 97 LEU A C 1
ATOM 770 O O . LEU A 1 97 ? -16.276 -4.364 35.044 1.00 79.06 97 LEU A O 1
ATOM 774 N N . ILE A 1 98 ? -15.584 -2.370 34.274 1.00 80.19 98 ILE A N 1
ATOM 775 C CA . ILE A 1 98 ? -15.348 -2.803 32.889 1.00 80.19 98 ILE A CA 1
ATOM 776 C C . ILE A 1 98 ? -14.333 -3.945 32.874 1.00 80.19 98 ILE A C 1
ATOM 778 O O . ILE A 1 98 ? -14.563 -4.985 32.257 1.00 80.19 98 ILE A O 1
ATOM 782 N N . SER A 1 99 ? -13.219 -3.783 33.588 1.00 78.62 99 SER A N 1
ATOM 783 C CA . SER A 1 99 ? -12.174 -4.798 33.649 1.00 78.62 99 SER A CA 1
ATOM 784 C C . SER A 1 99 ? -12.686 -6.120 34.249 1.00 78.62 99 SER A C 1
ATOM 786 O O . SER A 1 99 ? -12.332 -7.188 33.738 1.00 78.62 99 SER A O 1
ATOM 788 N N . LEU A 1 100 ? -13.530 -6.062 35.284 1.00 77.50 100 LEU A N 1
ATOM 789 C CA . LEU A 1 100 ? -14.131 -7.228 35.930 1.00 77.50 100 LEU A CA 1
ATOM 790 C C . LEU A 1 100 ? -15.145 -7.916 35.023 1.00 77.50 100 LEU A C 1
ATOM 792 O O . LEU A 1 100 ? -15.058 -9.123 34.826 1.00 77.50 100 LEU A O 1
ATOM 796 N N . LYS A 1 101 ? -16.052 -7.154 34.410 1.00 76.81 101 LYS A N 1
ATOM 797 C CA . LYS A 1 101 ? -17.063 -7.690 33.496 1.00 76.81 101 LYS A CA 1
ATOM 798 C C . LYS A 1 101 ? -16.452 -8.304 32.237 1.00 76.81 101 LYS A C 1
ATOM 800 O O . LYS A 1 101 ? -16.913 -9.337 31.764 1.00 76.81 101 LYS A O 1
ATOM 805 N N . ILE A 1 102 ? -15.376 -7.719 31.708 1.00 78.31 102 ILE A N 1
ATOM 806 C CA . ILE A 1 102 ? -14.617 -8.342 30.616 1.00 78.31 102 ILE A CA 1
ATOM 807 C C . ILE A 1 102 ? -13.962 -9.641 31.097 1.00 78.31 102 ILE A C 1
ATOM 809 O O . ILE A 1 102 ? -13.989 -10.629 30.366 1.00 78.31 102 ILE A O 1
ATOM 813 N N . LYS A 1 103 ? -13.395 -9.647 32.313 1.00 79.25 103 LYS A N 1
ATOM 814 C CA . LYS A 1 103 ? -12.758 -10.832 32.902 1.00 79.25 103 LYS A CA 1
ATOM 815 C C . LYS A 1 103 ? -13.761 -11.984 33.049 1.00 79.25 103 LYS A C 1
ATOM 817 O O . LYS A 1 103 ? -13.449 -13.092 32.623 1.00 79.25 103 LYS A O 1
ATOM 822 N N . GLU A 1 104 ? -14.968 -11.689 33.530 1.00 75.31 104 GLU A N 1
ATOM 823 C CA . GLU A 1 104 ? -16.093 -12.629 33.625 1.00 75.31 104 GLU A CA 1
ATOM 824 C C . GLU A 1 104 ? -16.380 -13.285 32.263 1.00 75.31 104 GLU A C 1
ATOM 826 O O . GLU A 1 104 ? -16.258 -14.498 32.118 1.00 75.31 104 GLU A O 1
ATOM 831 N N . VAL A 1 105 ? -16.602 -12.478 31.219 1.00 71.19 105 VAL A N 1
ATOM 832 C CA . VAL A 1 105 ? -16.870 -12.974 29.855 1.00 71.19 105 VAL A CA 1
ATOM 833 C C . VAL A 1 105 ? -15.715 -13.809 29.286 1.00 71.19 105 VAL A C 1
ATOM 835 O O . VAL A 1 105 ? -15.936 -14.716 28.481 1.00 71.19 105 VAL A O 1
ATOM 838 N N . THR A 1 106 ? -14.467 -13.501 29.645 1.00 69.06 106 THR A N 1
ATOM 839 C CA . THR A 1 106 ? -13.297 -14.252 29.162 1.00 69.06 106 THR A CA 1
ATOM 840 C C . THR A 1 106 ? -13.082 -15.576 29.876 1.00 69.06 106 THR A C 1
ATOM 842 O O . THR A 1 106 ? -12.720 -16.546 29.218 1.00 69.06 106 THR A O 1
ATOM 845 N N . GLU A 1 107 ? -13.323 -15.642 31.182 1.00 72.88 107 GLU A N 1
ATOM 846 C CA . GLU A 1 107 ? -13.179 -16.874 31.967 1.00 72.88 107 GLU A CA 1
ATOM 847 C C . GLU A 1 107 ? -14.333 -17.840 31.693 1.00 72.88 107 GLU A C 1
ATOM 849 O O . GLU A 1 107 ? -14.130 -19.049 31.601 1.00 72.88 107 GLU A O 1
ATOM 854 N N . SER A 1 108 ? -15.530 -17.309 31.442 1.00 65.00 108 SER A N 1
ATOM 855 C CA . SER A 1 108 ? -16.691 -18.107 31.061 1.00 65.00 108 SER A CA 1
ATOM 856 C C . SER A 1 108 ? -16.597 -18.709 29.658 1.00 65.00 108 SER A C 1
ATOM 858 O O . SER A 1 108 ? -17.431 -19.538 29.319 1.00 65.00 108 SER A O 1
ATOM 860 N N . ARG A 1 109 ? -15.560 -18.405 28.855 1.00 60.62 109 ARG A N 1
ATOM 861 C CA . ARG A 1 109 ? -15.299 -19.096 27.570 1.00 60.62 109 ARG A CA 1
ATOM 862 C C . ARG A 1 109 ? -15.129 -20.612 27.712 1.00 60.62 109 ARG A C 1
ATOM 864 O O . ARG A 1 109 ? -15.265 -21.313 26.715 1.00 60.62 109 ARG A O 1
ATOM 871 N N . CYS A 1 110 ? -14.834 -21.092 28.919 1.00 56.03 110 CYS A N 1
ATOM 872 C CA . CYS A 1 110 ? -14.742 -22.513 29.250 1.00 56.03 110 CYS A CA 1
ATOM 873 C C . CYS A 1 110 ? -16.070 -23.124 29.753 1.00 56.03 110 CYS A C 1
ATOM 875 O O . CYS A 1 110 ? -16.086 -24.309 30.074 1.00 56.03 110 CYS A O 1
ATOM 877 N N . SER A 1 111 ? -17.153 -22.338 29.846 1.00 64.38 111 SER A N 1
ATOM 878 C CA . SER A 1 111 ? -18.499 -22.762 30.275 1.00 64.38 111 SER A CA 1
ATOM 879 C C . SER A 1 111 ? -19.449 -22.960 29.078 1.00 64.38 111 SER A C 1
ATOM 881 O O . SER A 1 111 ? -19.068 -22.785 27.918 1.00 64.38 111 SER A O 1
ATOM 883 N N . ASP A 1 112 ? -20.707 -23.312 29.350 1.00 70.75 112 ASP A N 1
ATOM 884 C CA . ASP A 1 112 ? -21.756 -23.523 28.352 1.00 70.75 112 ASP A CA 1
ATOM 885 C C . ASP A 1 112 ? -21.950 -22.307 27.424 1.00 70.75 112 ASP A C 1
ATOM 887 O O . ASP A 1 112 ? -22.068 -21.156 27.855 1.00 70.75 112 ASP A O 1
ATOM 891 N N . ALA A 1 113 ? -22.098 -22.561 26.118 1.00 70.81 113 ALA A N 1
ATOM 892 C CA . ALA A 1 113 ? -22.226 -21.519 25.090 1.00 70.81 113 ALA A CA 1
ATOM 893 C C . ALA A 1 113 ? -23.387 -20.527 25.332 1.00 70.81 113 ALA A C 1
ATOM 895 O O . ALA A 1 113 ? -23.327 -19.373 24.900 1.00 70.81 113 ALA A O 1
ATOM 896 N N . LYS A 1 114 ? -24.445 -20.961 26.034 1.00 72.00 114 LYS A N 1
ATOM 897 C CA . LYS A 1 114 ? -25.594 -20.116 26.402 1.00 72.00 114 LYS A CA 1
ATOM 898 C C . LYS A 1 114 ? -25.247 -19.098 27.489 1.00 72.00 114 LYS A C 1
ATOM 900 O O . LYS A 1 114 ? -25.709 -17.962 27.418 1.00 72.00 114 LYS A O 1
ATOM 905 N N . GLU A 1 115 ? -24.426 -19.484 28.459 1.00 71.12 115 GLU A N 1
ATOM 906 C CA . GLU A 1 115 ? -24.011 -18.620 29.566 1.00 71.12 115 GLU A CA 1
ATOM 907 C C . GLU A 1 115 ? -23.073 -17.515 29.064 1.00 71.12 115 GLU A C 1
ATOM 909 O O . GLU A 1 115 ? -23.281 -16.335 29.346 1.00 71.12 115 GLU A O 1
ATOM 914 N N . VAL A 1 116 ? -22.141 -17.872 28.173 1.00 70.94 116 VAL A N 1
ATOM 915 C CA . VAL A 1 116 ? -21.259 -16.915 27.484 1.00 70.94 116 VAL A CA 1
ATOM 916 C C . VAL A 1 116 ? -22.053 -15.879 26.686 1.00 70.94 116 VAL A C 1
ATOM 918 O O . VAL A 1 116 ? -21.715 -14.693 26.684 1.00 70.94 116 VAL A O 1
ATOM 921 N N . ALA A 1 117 ? -23.106 -16.305 25.982 1.00 72.25 117 ALA A N 1
ATOM 922 C CA . ALA A 1 117 ? -23.951 -15.395 25.212 1.00 72.25 117 ALA A CA 1
ATOM 923 C C . ALA A 1 117 ? -24.714 -14.416 26.118 1.00 72.25 117 ALA A C 1
ATOM 925 O O . ALA A 1 117 ? -24.815 -13.230 25.794 1.00 72.25 117 ALA A O 1
ATOM 926 N N . LEU A 1 118 ? -25.210 -14.894 27.262 1.00 77.50 118 LEU A N 1
ATOM 927 C CA . LEU A 1 118 ? -25.949 -14.080 28.222 1.00 77.50 118 LEU A CA 1
ATOM 928 C C . LEU A 1 118 ? -25.045 -13.029 28.880 1.00 77.50 118 LEU A C 1
ATOM 930 O O . LEU A 1 118 ? -25.389 -11.849 28.874 1.00 77.50 118 LEU A O 1
ATOM 934 N N . GLN A 1 119 ? -23.847 -13.412 29.323 1.00 75.62 119 GLN A N 1
ATOM 935 C CA . GLN A 1 119 ? -22.873 -12.477 29.897 1.00 75.62 119 GLN A CA 1
ATOM 936 C C . GLN A 1 119 ? -22.365 -11.444 28.882 1.00 75.62 119 GLN A C 1
ATOM 938 O O . GLN A 1 119 ? -22.195 -10.270 29.214 1.00 75.62 119 GLN A O 1
ATOM 943 N N . LYS A 1 120 ? -22.169 -11.834 27.613 1.00 75.19 120 LYS A N 1
ATOM 944 C CA . LYS A 1 120 ? -21.866 -10.873 26.536 1.00 75.19 120 LYS A CA 1
ATOM 945 C C . LYS A 1 120 ? -22.989 -9.853 26.365 1.00 75.19 120 LYS A C 1
ATOM 947 O O . LYS A 1 120 ? -22.718 -8.669 26.184 1.00 75.19 120 LYS A O 1
ATOM 952 N N . LEU A 1 121 ? -24.241 -10.297 26.427 1.00 77.94 121 LEU A N 1
ATOM 953 C CA . LEU A 1 121 ? -25.404 -9.426 26.293 1.00 77.94 121 LEU A CA 1
ATOM 954 C C . LEU A 1 121 ? -25.554 -8.486 27.497 1.00 77.94 121 LEU A C 1
ATOM 956 O O . LEU A 1 121 ? -25.886 -7.315 27.317 1.00 77.94 121 LEU A O 1
ATOM 960 N N . GLU A 1 122 ? -25.258 -8.953 28.709 1.00 80.00 122 GLU A N 1
ATOM 961 C CA . GLU A 1 122 ? -25.180 -8.101 29.901 1.00 80.00 122 GLU A CA 1
ATOM 962 C C . GLU A 1 122 ? -24.069 -7.058 29.800 1.00 80.00 122 GLU A C 1
ATOM 964 O O . GLU A 1 122 ? -24.294 -5.889 30.108 1.00 80.00 122 GLU A O 1
ATOM 969 N N . LEU A 1 123 ? -22.896 -7.446 29.298 1.00 79.19 123 LEU A N 1
ATOM 970 C CA . LEU A 1 123 ? -21.790 -6.524 29.065 1.00 79.19 123 LEU A CA 1
ATOM 971 C C . LEU A 1 123 ? -22.157 -5.444 28.036 1.00 79.19 123 LEU A C 1
ATOM 973 O O . LEU A 1 123 ? -21.868 -4.267 28.239 1.00 79.19 123 LEU A O 1
ATOM 977 N N . LEU A 1 124 ? -22.846 -5.814 26.954 1.00 77.62 124 LEU A N 1
ATOM 978 C CA . LEU A 1 124 ? -23.341 -4.847 25.972 1.00 77.62 124 LEU A CA 1
ATOM 979 C C . LEU A 1 124 ? -24.401 -3.910 26.566 1.00 77.62 124 LEU A C 1
ATOM 981 O O . LEU A 1 124 ? -24.366 -2.711 26.301 1.00 77.62 124 LEU A O 1
ATOM 985 N N . LYS A 1 125 ? -25.313 -4.423 27.404 1.00 81.88 125 LYS A N 1
ATOM 986 C CA . LYS A 1 125 ? -26.277 -3.589 28.145 1.00 81.88 125 LYS A CA 1
ATOM 987 C C . LYS A 1 125 ? -25.577 -2.619 29.093 1.00 81.88 125 LYS A C 1
ATOM 989 O O . LYS A 1 125 ? -26.007 -1.476 29.202 1.00 81.88 125 LYS A O 1
ATOM 994 N N . PHE A 1 126 ? -24.505 -3.057 29.750 1.00 80.69 126 PHE A N 1
ATOM 995 C CA . PHE A 1 126 ? -23.699 -2.210 30.621 1.00 80.69 126 PHE A CA 1
ATOM 996 C C . PHE A 1 126 ? -23.035 -1.072 29.835 1.00 80.69 126 PHE A C 1
ATOM 998 O O . PHE A 1 126 ? -23.174 0.087 30.216 1.00 80.69 126 PHE A O 1
ATOM 1005 N N . PHE A 1 127 ? -22.422 -1.376 28.686 1.00 80.12 127 PHE A N 1
ATOM 1006 C CA . PHE A 1 127 ? -21.859 -0.357 27.792 1.00 80.12 127 PHE A CA 1
ATOM 1007 C C . PHE A 1 127 ? -22.904 0.570 27.166 1.00 80.12 127 PHE A C 1
ATOM 1009 O O . PHE A 1 127 ? -22.573 1.692 26.799 1.00 80.12 127 PHE A O 1
ATOM 1016 N N . ALA A 1 128 ? -24.156 0.129 27.035 1.00 79.75 128 ALA A N 1
ATOM 1017 C CA . ALA A 1 128 ? -25.239 0.955 26.512 1.00 79.75 128 ALA A CA 1
ATOM 1018 C C . ALA A 1 128 ? -25.747 2.010 27.513 1.00 79.75 128 ALA A C 1
ATOM 1020 O O . ALA A 1 128 ? -26.520 2.885 27.119 1.00 79.75 128 ALA A O 1
ATOM 1021 N N . ARG A 1 129 ? -25.345 1.950 28.791 1.00 82.00 129 ARG A N 1
ATOM 1022 C CA . ARG A 1 129 ? -25.729 2.968 29.774 1.00 82.00 129 ARG A CA 1
ATOM 1023 C C . ARG A 1 129 ? -25.006 4.289 29.467 1.00 82.00 129 ARG A C 1
ATOM 1025 O O . ARG A 1 129 ? -23.793 4.261 29.277 1.00 82.00 129 ARG A O 1
ATOM 1032 N N . PRO A 1 130 ? -25.705 5.441 29.445 1.00 76.31 130 PRO A N 1
ATOM 1033 C CA . PRO A 1 130 ? -25.129 6.711 28.991 1.00 76.31 130 PRO A CA 1
ATOM 1034 C C . PRO A 1 130 ? -23.966 7.192 29.867 1.00 76.31 130 PRO A C 1
ATOM 1036 O O . PRO A 1 130 ? -23.008 7.749 29.350 1.00 76.31 130 PRO A O 1
ATOM 1039 N N . ASP A 1 131 ? -24.028 6.905 31.167 1.00 75.62 131 ASP A N 1
ATOM 1040 C CA . ASP A 1 131 ? -22.993 7.244 32.144 1.00 75.62 131 ASP A CA 1
ATOM 1041 C C . ASP A 1 131 ? -21.689 6.468 31.914 1.00 75.62 131 ASP A C 1
ATOM 1043 O O . ASP A 1 131 ? -20.599 7.030 31.936 1.00 75.62 131 ASP A O 1
ATOM 1047 N N . VAL A 1 132 ? -21.797 5.175 31.616 1.00 79.44 132 VAL A N 1
ATOM 1048 C CA . VAL A 1 132 ? -20.643 4.340 31.258 1.00 79.44 132 VAL A CA 1
ATOM 1049 C C . VAL A 1 132 ? -20.081 4.741 29.894 1.00 79.44 132 VAL A C 1
ATOM 1051 O O . VAL A 1 132 ? -18.867 4.733 29.697 1.00 79.44 132 VAL A O 1
ATOM 1054 N N . LEU A 1 133 ? -20.955 5.096 28.950 1.00 81.12 133 LEU A N 1
ATOM 1055 C CA . LEU A 1 133 ? -20.594 5.473 27.584 1.00 81.12 133 LEU A CA 1
ATOM 1056 C C . LEU A 1 133 ? -19.758 6.762 27.545 1.00 81.12 133 LEU A C 1
ATOM 1058 O O . LEU A 1 133 ? -18.799 6.835 26.779 1.00 81.12 133 LEU A O 1
ATOM 1062 N N . GLU A 1 134 ? -20.092 7.742 28.386 1.00 81.06 134 GLU A N 1
ATOM 1063 C CA . GLU A 1 134 ? -19.362 9.007 28.523 1.00 81.06 134 GLU A CA 1
ATOM 1064 C C . GLU A 1 134 ? -17.939 8.778 29.053 1.00 81.06 134 GLU A C 1
ATOM 1066 O O . GLU A 1 134 ? -16.968 9.135 28.384 1.00 81.06 134 GLU A O 1
ATOM 1071 N N . VAL A 1 135 ? -17.799 8.025 30.149 1.00 80.06 135 VAL A N 1
ATOM 1072 C CA . VAL A 1 135 ? -16.488 7.651 30.712 1.00 80.06 135 VAL A CA 1
ATOM 1073 C C . VAL A 1 135 ? -15.667 6.807 29.732 1.00 80.06 135 VAL A C 1
ATOM 1075 O O . VAL A 1 135 ? -14.456 6.993 29.588 1.00 80.06 135 VAL A O 1
ATOM 1078 N N . CYS A 1 136 ? -16.313 5.889 29.006 1.00 81.25 136 CYS A N 1
ATOM 1079 C CA . CYS A 1 136 ? -15.647 5.099 27.972 1.00 81.25 136 CYS A CA 1
ATOM 1080 C C . CYS A 1 136 ? -15.147 5.958 26.806 1.00 81.25 136 CYS A C 1
ATOM 1082 O O . CYS A 1 136 ? -14.135 5.603 26.208 1.00 81.25 136 CYS A O 1
ATOM 1084 N N . LYS A 1 137 ? -15.835 7.056 26.475 1.00 82.12 137 LYS A N 1
ATOM 1085 C CA . LYS A 1 137 ? -15.427 7.981 25.414 1.00 82.12 137 LYS A CA 1
ATOM 1086 C C . LYS A 1 137 ? -14.221 8.814 25.844 1.00 82.12 137 LYS A C 1
ATOM 1088 O O . LYS A 1 137 ? -13.272 8.933 25.075 1.00 82.12 137 LYS A O 1
ATOM 1093 N N . GLU A 1 138 ? -14.238 9.346 27.065 1.00 83.75 138 GLU A N 1
ATOM 1094 C CA . GLU A 1 138 ? -13.138 10.149 27.622 1.00 83.75 138 GLU A CA 1
ATOM 1095 C C . GLU A 1 138 ? -11.850 9.333 27.790 1.00 83.75 138 GLU A C 1
ATOM 1097 O O . GLU A 1 138 ? -10.755 9.813 27.501 1.00 83.75 138 GLU A O 1
ATOM 1102 N N . HIS A 1 139 ? -11.976 8.063 28.182 1.00 83.62 139 HIS A N 1
ATOM 1103 C CA . HIS A 1 139 ? -10.843 7.169 28.433 1.00 83.62 139 HIS A CA 1
ATOM 1104 C C . HIS A 1 139 ? -10.732 6.025 27.416 1.00 83.62 139 HIS A C 1
ATOM 1106 O O . HIS A 1 139 ? -10.232 4.940 27.738 1.00 83.62 139 HIS A O 1
ATOM 1112 N N . TRP A 1 140 ? -11.166 6.259 26.173 1.00 85.06 140 TRP A N 1
ATOM 1113 C CA . TRP A 1 140 ? -11.259 5.224 25.139 1.00 85.06 140 TRP A CA 1
ATOM 1114 C C . TRP A 1 140 ? -9.946 4.472 24.899 1.00 85.06 140 TRP A C 1
ATOM 1116 O O . TRP A 1 140 ? -9.955 3.248 24.783 1.00 85.06 140 TRP A O 1
ATOM 1126 N N . VAL A 1 141 ? -8.806 5.169 24.899 1.00 83.12 141 VAL A N 1
ATOM 1127 C CA . VAL A 1 141 ? -7.478 4.553 24.713 1.00 83.12 141 VAL A CA 1
ATOM 1128 C C . VAL A 1 141 ? -7.220 3.469 25.767 1.00 83.12 141 VAL A C 1
ATOM 1130 O O . VAL A 1 141 ? -6.819 2.351 25.435 1.00 83.12 141 VAL A O 1
ATOM 1133 N N . THR A 1 142 ? -7.514 3.767 27.034 1.00 82.44 142 THR A N 1
ATOM 1134 C CA . THR A 1 142 ? -7.345 2.838 28.158 1.00 82.44 142 THR A CA 1
ATOM 1135 C C . THR A 1 142 ? -8.337 1.681 28.073 1.00 82.44 142 THR A C 1
ATOM 1137 O O . THR A 1 142 ? -7.946 0.522 28.215 1.00 82.44 142 THR A O 1
ATOM 1140 N N . VAL A 1 143 ? -9.610 1.967 27.782 1.00 82.44 143 VAL A N 1
ATOM 1141 C CA . VAL A 1 143 ? -10.657 0.940 27.644 1.00 82.44 143 VAL A CA 1
ATOM 1142 C C . VAL A 1 143 ? -10.342 -0.017 26.489 1.00 82.44 143 VAL A C 1
ATOM 1144 O O . VAL A 1 143 ? -10.386 -1.235 26.663 1.00 82.44 143 VAL A O 1
ATOM 1147 N N . SER A 1 144 ? -9.948 0.516 25.331 1.00 80.56 144 SER A N 1
ATOM 1148 C CA . SER A 1 144 ? -9.556 -0.255 24.148 1.00 80.56 144 SER A CA 1
ATOM 1149 C C . SER A 1 144 ? -8.333 -1.136 24.431 1.00 80.56 144 SER A C 1
ATOM 1151 O O . SER A 1 144 ? -8.314 -2.303 24.029 1.00 80.56 144 SER A O 1
ATOM 1153 N N . LYS A 1 145 ? -7.352 -0.636 25.202 1.00 83.38 145 LYS A N 1
ATOM 1154 C CA . LYS A 1 145 ? -6.187 -1.416 25.652 1.00 83.38 145 LYS A CA 1
ATOM 1155 C C . LYS A 1 145 ? -6.588 -2.581 26.564 1.00 83.38 145 LYS A C 1
ATOM 1157 O O . LYS A 1 145 ? -6.220 -3.717 26.270 1.00 83.38 145 LYS A O 1
ATOM 1162 N N . ILE A 1 146 ? -7.404 -2.335 27.594 1.00 80.25 146 ILE A N 1
ATOM 1163 C CA . ILE A 1 146 ? -7.905 -3.383 28.508 1.00 80.25 146 ILE A CA 1
ATOM 1164 C C . ILE A 1 146 ? -8.667 -4.464 27.726 1.00 80.25 146 ILE A C 1
ATOM 1166 O O . ILE A 1 146 ? -8.515 -5.661 27.980 1.00 80.25 146 ILE A O 1
ATOM 1170 N N . MET A 1 147 ? -9.484 -4.057 26.751 1.00 81.81 147 MET A N 1
ATOM 1171 C CA . MET A 1 147 ? -10.229 -4.987 25.901 1.00 81.81 147 MET A CA 1
ATOM 1172 C C . MET A 1 147 ? -9.326 -5.822 24.995 1.00 81.81 147 MET A C 1
ATOM 1174 O O . MET A 1 147 ? -9.607 -7.006 24.793 1.00 81.81 147 MET A O 1
ATOM 1178 N N . LYS A 1 148 ? -8.253 -5.224 24.461 1.00 80.12 148 LYS A N 1
ATOM 1179 C CA . LYS A 1 148 ? -7.252 -5.920 23.646 1.00 80.12 148 LYS A CA 1
ATOM 1180 C C . LYS A 1 148 ? -6.492 -6.957 24.473 1.00 80.12 148 LYS A C 1
ATOM 1182 O O . LYS A 1 148 ? -6.419 -8.108 24.059 1.00 80.12 148 LYS A O 1
ATOM 1187 N N . GLU A 1 149 ? -5.999 -6.584 25.654 1.00 80.81 149 GLU A N 1
ATOM 1188 C CA . GLU A 1 149 ? -5.263 -7.483 26.560 1.00 80.81 149 GLU A CA 1
ATOM 1189 C C . GLU A 1 149 ? -6.097 -8.702 26.965 1.00 80.81 149 GLU A C 1
ATOM 1191 O O . GLU A 1 149 ? -5.611 -9.831 26.975 1.00 80.81 149 GLU A O 1
ATOM 1196 N N . LYS A 1 150 ? -7.389 -8.493 27.227 1.00 76.38 150 LYS A N 1
ATOM 1197 C CA . LYS A 1 150 ? -8.323 -9.565 27.588 1.00 76.38 150 LYS A CA 1
ATOM 1198 C C . LYS A 1 150 ? -8.973 -10.244 26.374 1.00 76.38 150 LYS A C 1
ATOM 1200 O O . LYS A 1 150 ? -9.885 -11.044 26.536 1.00 76.38 150 LYS A O 1
ATOM 1205 N N . SER A 1 151 ? -8.528 -9.967 25.146 1.00 70.56 151 SER A N 1
ATOM 1206 C CA . SER A 1 151 ? -9.029 -10.608 23.916 1.00 70.56 151 SER A CA 1
ATOM 1207 C C . SER A 1 151 ? -10.553 -10.511 23.703 1.00 70.56 151 SER A C 1
ATOM 1209 O O . SER A 1 151 ? -11.164 -11.421 23.141 1.00 70.56 151 SER A O 1
ATOM 1211 N N . CYS A 1 152 ? -11.212 -9.438 24.155 1.00 74.38 152 CYS A N 1
ATOM 1212 C CA . CYS A 1 152 ? -12.666 -9.261 24.031 1.00 74.38 152 CYS A CA 1
ATOM 1213 C C . CYS A 1 152 ? -13.048 -8.502 22.745 1.00 74.38 152 CYS A C 1
ATOM 1215 O O . CYS A 1 152 ? -13.482 -7.350 22.785 1.00 74.38 152 CYS A O 1
ATOM 1217 N N . SER A 1 153 ? -12.882 -9.156 21.591 1.00 74.81 153 SER A N 1
ATOM 1218 C CA . SER A 1 153 ? -13.024 -8.546 20.257 1.00 74.81 153 SER A CA 1
ATOM 1219 C C . SER A 1 153 ? -14.435 -8.009 19.979 1.00 74.81 153 SER A C 1
ATOM 1221 O O . SER A 1 153 ? -14.596 -6.881 19.526 1.00 74.81 153 SER A O 1
ATOM 1223 N N . SER A 1 154 ? -15.480 -8.771 20.320 1.00 76.31 154 SER A N 1
ATOM 1224 C CA . SER A 1 154 ? -16.871 -8.411 19.996 1.00 76.31 154 SER A CA 1
ATOM 1225 C C . SER A 1 154 ? -17.349 -7.129 20.685 1.00 76.31 154 SER A C 1
ATOM 1227 O O . SER A 1 154 ? -18.004 -6.294 20.065 1.00 76.31 154 SER A O 1
ATOM 1229 N N . SER A 1 155 ? -17.015 -6.954 21.966 1.00 78.94 155 SER A N 1
ATOM 1230 C CA . SER A 1 155 ? -17.428 -5.771 22.731 1.00 78.94 155 SER A CA 1
ATOM 1231 C C . SER A 1 155 ? -16.583 -4.548 22.381 1.00 78.94 155 SER A C 1
ATOM 1233 O O . SER A 1 155 ? -17.100 -3.431 22.365 1.00 78.94 155 SER A O 1
ATOM 1235 N N . ARG A 1 156 ? -15.306 -4.758 22.031 1.00 80.19 156 ARG A N 1
ATOM 1236 C CA . ARG A 1 156 ? -14.430 -3.701 21.517 1.00 80.19 156 ARG A CA 1
ATOM 1237 C C . ARG A 1 156 ? -14.941 -3.168 20.183 1.00 80.19 156 ARG A C 1
ATOM 1239 O O . ARG A 1 156 ? -14.981 -1.954 20.014 1.00 80.19 156 ARG A O 1
ATOM 1246 N N . LEU A 1 157 ? -15.378 -4.043 19.269 1.00 81.94 157 LEU A N 1
ATOM 1247 C CA . LEU A 1 157 ? -15.941 -3.637 17.977 1.00 81.94 157 LEU A CA 1
ATOM 1248 C C . LEU A 1 157 ? -17.210 -2.800 18.161 1.00 81.94 157 LEU A C 1
ATOM 1250 O O . LEU A 1 157 ? -17.353 -1.761 17.523 1.00 81.94 157 LEU A O 1
ATOM 1254 N N . PHE A 1 158 ? -18.097 -3.215 19.069 1.00 80.44 158 PHE A N 1
ATOM 1255 C CA . PHE A 1 158 ? -19.314 -2.467 19.388 1.00 80.44 158 PHE A CA 1
ATOM 1256 C C . PHE A 1 158 ? -19.009 -1.044 19.877 1.00 80.44 158 PHE A C 1
ATOM 1258 O O . PHE A 1 158 ? -19.596 -0.083 19.378 1.00 80.44 158 PHE A O 1
ATOM 1265 N N . LEU A 1 159 ? -18.076 -0.893 20.822 1.00 80.75 159 LEU A N 1
ATOM 1266 C CA . LEU A 1 159 ? -17.685 0.431 21.308 1.00 80.75 159 LEU A CA 1
ATOM 1267 C C . LEU A 1 159 ? -16.968 1.252 20.234 1.00 80.75 159 LEU A C 1
ATOM 1269 O O . LEU A 1 159 ? -17.279 2.427 20.073 1.00 80.75 159 LEU A O 1
ATOM 1273 N N . ALA A 1 160 ? -16.078 0.641 19.450 1.00 83.19 160 ALA A N 1
ATOM 1274 C CA . ALA A 1 160 ? -15.386 1.329 18.364 1.00 83.19 160 ALA A CA 1
ATOM 1275 C C . ALA A 1 160 ? -16.376 1.869 17.317 1.00 83.19 160 ALA A C 1
ATOM 1277 O O . ALA A 1 160 ? -16.267 3.020 16.906 1.00 83.19 160 ALA A O 1
ATOM 1278 N N . GLN A 1 161 ? -17.407 1.091 16.963 1.00 83.81 161 GLN A N 1
ATOM 1279 C CA . GLN A 1 161 ? -18.510 1.540 16.104 1.00 83.81 161 GLN A CA 1
ATOM 1280 C C . GLN A 1 161 ? -19.324 2.675 16.732 1.00 83.81 161 GLN A C 1
ATOM 1282 O O . GLN A 1 161 ? -19.723 3.600 16.032 1.00 83.81 161 GLN A O 1
ATOM 1287 N N . LYS A 1 162 ? -19.569 2.639 18.048 1.00 81.31 162 LYS A N 1
ATOM 1288 C CA . LYS A 1 162 ? -20.267 3.724 18.757 1.00 81.31 162 LYS A CA 1
ATOM 1289 C C . LYS A 1 162 ? -19.455 5.015 18.815 1.00 81.31 162 LYS A C 1
ATOM 1291 O O . LYS A 1 162 ? -20.044 6.092 18.758 1.00 81.31 162 LYS A O 1
ATOM 1296 N N . PHE A 1 163 ? -18.135 4.909 18.917 1.00 83.38 163 PHE A N 1
ATOM 1297 C CA . PHE A 1 163 ? -17.226 6.052 18.970 1.00 83.38 163 PHE A CA 1
ATOM 1298 C C . PHE A 1 163 ? -16.733 6.516 17.598 1.00 83.38 163 PHE A C 1
ATOM 1300 O O . PHE A 1 163 ? -16.063 7.542 17.526 1.00 83.38 163 PHE A O 1
ATOM 1307 N N . ASN A 1 164 ? -17.101 5.814 16.521 1.00 82.12 164 ASN A N 1
ATOM 1308 C CA . ASN A 1 164 ? -16.567 6.017 15.172 1.00 82.12 164 ASN A CA 1
ATOM 1309 C C . ASN A 1 164 ? -15.028 5.954 15.125 1.00 82.12 164 ASN A C 1
ATOM 1311 O O . ASN A 1 164 ? -14.396 6.667 14.345 1.00 82.12 164 ASN A O 1
ATOM 1315 N N . ASP A 1 165 ? -14.420 5.098 15.954 1.00 85.38 165 ASP A N 1
ATOM 1316 C CA . ASP A 1 165 ? -12.988 4.819 15.864 1.00 85.38 165 ASP A CA 1
ATOM 1317 C C . ASP A 1 165 ? -12.730 3.866 14.696 1.00 85.38 165 ASP A C 1
ATOM 1319 O O . ASP A 1 165 ? -12.728 2.636 14.813 1.00 85.38 165 ASP A O 1
ATOM 1323 N N . ASN A 1 166 ? -12.528 4.478 13.538 1.00 86.50 166 ASN A N 1
ATOM 1324 C CA . ASN A 1 166 ? -12.323 3.785 12.281 1.00 86.50 166 ASN A CA 1
ATOM 1325 C C . ASN A 1 166 ? -11.027 2.972 12.238 1.00 86.50 166 ASN A C 1
ATOM 1327 O O . ASN A 1 166 ? -10.962 1.971 11.519 1.00 86.50 166 ASN A O 1
ATOM 1331 N N . GLU A 1 167 ? -10.011 3.379 12.997 1.00 87.31 167 GLU A N 1
ATOM 1332 C CA . GLU A 1 167 ? -8.737 2.674 13.059 1.00 87.31 167 GLU A CA 1
ATOM 1333 C C . GLU A 1 167 ? -8.912 1.331 13.755 1.00 87.31 167 GLU A C 1
ATOM 1335 O O . GLU A 1 167 ? -8.535 0.291 13.217 1.00 87.31 167 GLU A O 1
ATOM 1340 N N . VAL A 1 168 ? -9.572 1.344 14.911 1.00 85.44 168 VAL A N 1
ATOM 1341 C CA . VAL A 1 168 ? -9.825 0.140 15.700 1.00 85.44 168 VAL A CA 1
ATOM 1342 C C . VAL A 1 168 ? -10.815 -0.801 15.005 1.00 85.44 168 VAL A C 1
ATOM 1344 O O . VAL A 1 168 ? -10.645 -2.020 15.077 1.00 85.44 168 VAL A O 1
ATOM 1347 N N . ILE A 1 169 ? -11.817 -0.268 14.293 1.00 86.44 169 ILE A N 1
ATOM 1348 C CA . ILE A 1 169 ? -12.729 -1.081 13.468 1.00 86.44 169 ILE A CA 1
ATOM 1349 C C . ILE A 1 169 ? -11.955 -1.792 12.353 1.00 86.44 169 ILE A C 1
ATOM 1351 O O . ILE A 1 169 ? -12.134 -2.992 12.151 1.00 86.44 169 ILE A O 1
ATOM 1355 N N . THR A 1 170 ? -11.089 -1.066 11.642 1.00 87.31 170 THR A N 1
ATOM 1356 C CA . THR A 1 170 ? -10.313 -1.623 10.525 1.00 87.31 170 THR A CA 1
ATOM 1357 C C . THR A 1 170 ? -9.296 -2.656 11.019 1.00 87.31 170 THR A C 1
ATOM 1359 O O . THR A 1 170 ? -9.230 -3.744 10.455 1.00 87.31 170 THR A O 1
ATOM 1362 N N . ASP A 1 171 ? -8.590 -2.375 12.121 1.00 88.50 171 ASP A N 1
ATOM 1363 C CA . ASP A 1 171 ? -7.668 -3.317 12.778 1.00 88.50 171 ASP A CA 1
ATOM 1364 C C . ASP A 1 171 ? -8.368 -4.631 13.156 1.00 88.50 171 ASP A C 1
ATOM 1366 O O . ASP A 1 171 ? -7.850 -5.714 12.890 1.00 88.50 171 ASP A O 1
ATOM 1370 N N . MET A 1 172 ? -9.582 -4.556 13.714 1.00 85.19 172 MET A N 1
ATOM 1371 C CA . MET A 1 172 ? -10.356 -5.755 14.043 1.00 85.19 172 MET A CA 1
ATOM 1372 C C . MET A 1 172 ? -10.814 -6.526 12.806 1.00 85.19 172 MET A C 1
ATOM 1374 O O . MET A 1 172 ? -10.700 -7.748 12.786 1.00 85.19 172 MET A O 1
ATOM 1378 N N . LEU A 1 173 ? -11.279 -5.845 11.755 1.00 86.31 173 LEU A N 1
ATOM 1379 C CA . LEU A 1 173 ? -11.657 -6.520 10.509 1.00 86.31 173 LEU A CA 1
ATOM 1380 C C . LEU A 1 173 ? -10.461 -7.240 9.864 1.00 86.31 173 LEU A C 1
ATOM 1382 O O . LEU A 1 173 ? -10.634 -8.343 9.344 1.00 86.31 173 LEU A O 1
ATOM 1386 N N . CYS A 1 174 ? -9.260 -6.656 9.937 1.00 87.62 174 CYS A N 1
ATOM 1387 C CA . CYS A 1 174 ? -8.021 -7.301 9.501 1.00 87.62 174 CYS A CA 1
ATOM 1388 C C . CYS A 1 174 ? -7.653 -8.509 10.379 1.00 87.62 174 CYS A C 1
ATOM 1390 O O . CYS A 1 174 ? -7.281 -9.552 9.848 1.00 87.62 174 CYS A O 1
ATOM 1392 N N . GLN A 1 175 ? -7.784 -8.403 11.707 1.00 86.88 175 GLN A N 1
ATOM 1393 C CA . GLN A 1 175 ? -7.523 -9.513 12.639 1.00 86.88 175 GLN A CA 1
ATOM 1394 C C . GLN A 1 175 ? -8.484 -10.690 12.433 1.00 86.88 175 GLN A C 1
ATOM 1396 O O . GLN A 1 175 ? -8.064 -11.842 12.508 1.00 86.88 175 GLN A O 1
ATOM 1401 N N . ASP A 1 176 ? -9.746 -10.406 12.112 1.00 84.44 176 ASP A N 1
ATOM 1402 C CA . ASP A 1 176 ? -10.758 -11.417 11.793 1.00 84.44 176 ASP A CA 1
ATOM 1403 C C . ASP A 1 176 ? -10.561 -12.041 10.391 1.00 84.44 176 ASP A C 1
ATOM 1405 O O . ASP A 1 176 ? -11.372 -12.861 9.960 1.00 84.44 176 ASP A O 1
ATOM 1409 N N . GLY A 1 177 ? -9.523 -11.636 9.645 1.00 86.00 177 GLY A N 1
ATOM 1410 C CA . GLY A 1 177 ? -9.226 -12.109 8.288 1.00 86.00 177 GLY A CA 1
ATOM 1411 C C . GLY A 1 177 ? -10.169 -11.568 7.207 1.00 86.00 177 GLY A C 1
ATOM 1412 O O . GLY A 1 177 ? -10.086 -11.972 6.049 1.00 86.00 177 GLY A O 1
ATOM 1413 N N . ASN A 1 178 ? -11.063 -10.637 7.549 1.00 90.75 178 ASN A N 1
ATOM 1414 C CA . ASN A 1 178 ? -12.042 -10.052 6.634 1.00 90.75 178 ASN A CA 1
ATOM 1415 C C . ASN A 1 178 ? -11.467 -8.821 5.909 1.00 90.75 178 ASN A C 1
ATOM 1417 O O . ASN A 1 178 ? -12.024 -7.720 5.987 1.00 90.75 178 ASN A O 1
ATOM 1421 N N . PHE A 1 179 ? -10.359 -9.005 5.184 1.00 91.31 179 PHE A N 1
ATOM 1422 C CA . PHE A 1 179 ? -9.627 -7.916 4.522 1.00 91.31 179 PHE A CA 1
ATOM 1423 C C . PHE A 1 179 ? -10.468 -7.144 3.497 1.00 91.31 179 PHE A C 1
ATOM 1425 O O . PHE A 1 179 ? -10.334 -5.928 3.390 1.00 91.31 179 PHE A O 1
ATOM 1432 N N . GLU A 1 180 ? -11.389 -7.806 2.794 1.00 90.31 180 GLU A N 1
ATOM 1433 C CA . GLU A 1 180 ? -12.270 -7.146 1.820 1.00 90.31 180 GLU A CA 1
ATOM 1434 C C . GLU A 1 180 ? -13.180 -6.108 2.489 1.00 90.31 180 GLU A C 1
ATOM 1436 O O . GLU A 1 180 ? -13.301 -4.969 2.037 1.00 90.31 180 GLU A O 1
ATOM 1441 N N . LYS A 1 181 ? -13.793 -6.475 3.622 1.00 89.38 181 LYS A N 1
ATOM 1442 C CA . LYS A 1 181 ? -14.658 -5.568 4.388 1.00 89.38 181 LYS A CA 1
ATOM 1443 C C . LYS A 1 181 ? -13.853 -4.426 4.995 1.00 89.38 181 LYS A C 1
ATOM 1445 O O . LYS A 1 181 ? -14.345 -3.300 5.020 1.00 89.38 181 LYS A O 1
ATOM 1450 N N . ALA A 1 182 ? -12.635 -4.710 5.459 1.00 90.81 182 ALA A N 1
ATOM 1451 C CA . ALA A 1 182 ? -11.715 -3.697 5.963 1.00 90.81 182 ALA A CA 1
ATOM 1452 C C . ALA A 1 182 ? -11.368 -2.672 4.872 1.00 90.81 182 ALA A C 1
ATOM 1454 O O . ALA A 1 182 ? -11.517 -1.472 5.095 1.00 90.81 182 ALA A O 1
ATOM 1455 N N . LEU A 1 183 ? -11.012 -3.127 3.668 1.00 89.81 183 LEU A N 1
ATOM 1456 C CA . LEU A 1 183 ? -10.710 -2.250 2.537 1.00 89.81 183 LEU A CA 1
ATOM 1457 C C . LEU A 1 183 ? -11.916 -1.377 2.160 1.00 89.81 183 LEU A C 1
ATOM 1459 O O . LEU A 1 183 ? -11.792 -0.156 2.062 1.00 89.81 183 LEU A O 1
ATOM 1463 N N . MET A 1 184 ? -13.105 -1.972 2.026 1.00 90.06 184 MET A N 1
ATOM 1464 C CA . MET A 1 184 ? -14.330 -1.224 1.710 1.00 90.06 184 MET A CA 1
ATOM 1465 C C . MET A 1 184 ? -14.691 -0.201 2.795 1.00 90.06 184 MET A C 1
ATOM 1467 O O . MET A 1 184 ? -15.168 0.893 2.487 1.00 90.06 184 MET A O 1
ATOM 1471 N N . HIS A 1 185 ? -14.449 -0.533 4.065 1.00 88.50 185 HIS A N 1
ATOM 1472 C CA . HIS A 1 185 ? -14.650 0.381 5.185 1.00 88.50 185 HIS A CA 1
ATOM 1473 C C . HIS A 1 185 ? -13.727 1.602 5.081 1.00 88.50 185 HIS A C 1
ATOM 1475 O O . HIS A 1 185 ? -14.205 2.736 5.120 1.00 88.50 185 HIS A O 1
ATOM 1481 N N . VAL A 1 186 ? -12.430 1.381 4.857 1.00 88.50 186 VAL A N 1
ATOM 1482 C CA . VAL A 1 186 ? -11.435 2.452 4.694 1.00 88.50 186 VAL A CA 1
ATOM 1483 C C . VAL A 1 186 ? -11.772 3.353 3.500 1.00 88.50 186 VAL A C 1
ATOM 1485 O O . VAL A 1 186 ? -11.773 4.579 3.629 1.00 88.50 186 VAL A O 1
ATOM 1488 N N . LEU A 1 187 ? -12.137 2.765 2.357 1.00 86.56 187 LEU A N 1
ATOM 1489 C CA . LEU A 1 187 ? -12.519 3.511 1.152 1.00 86.56 187 LEU A CA 1
ATOM 1490 C C . LEU A 1 187 ? -13.777 4.363 1.356 1.00 86.56 187 LEU A C 1
ATOM 1492 O O . LEU A 1 187 ? -13.878 5.458 0.803 1.00 86.56 187 LEU A O 1
ATOM 1496 N N . LYS A 1 188 ? -14.727 3.893 2.173 1.00 87.56 188 LYS A N 1
ATOM 1497 C CA . LYS A 1 188 ? -15.935 4.654 2.517 1.00 87.56 188 LYS A CA 1
ATOM 1498 C C . LYS A 1 188 ? -15.612 5.900 3.341 1.00 87.56 188 LYS A C 1
ATOM 1500 O O . LYS A 1 188 ? -16.234 6.938 3.127 1.00 87.56 188 LYS A O 1
ATOM 1505 N N . ILE A 1 189 ? -14.667 5.795 4.273 1.00 85.50 189 ILE A N 1
ATOM 1506 C CA . ILE A 1 189 ? -14.263 6.905 5.148 1.00 85.50 189 ILE A CA 1
ATOM 1507 C C . ILE A 1 189 ? -13.461 7.950 4.368 1.00 85.50 189 ILE A C 1
ATOM 1509 O O . ILE A 1 189 ? -13.561 9.136 4.668 1.00 85.50 189 ILE A O 1
ATOM 1513 N N . LYS A 1 190 ? -12.708 7.515 3.345 1.00 82.69 190 LYS A N 1
ATOM 1514 C CA . LYS A 1 190 ? -11.807 8.362 2.543 1.00 82.69 190 LYS A CA 1
ATOM 1515 C C . LYS A 1 190 ? -10.723 9.050 3.381 1.00 82.69 190 LYS A C 1
ATOM 1517 O O . LYS A 1 190 ? -10.234 10.115 3.011 1.00 82.69 190 LYS A O 1
ATOM 1522 N N . ASP A 1 191 ? -10.336 8.437 4.498 1.00 84.38 191 ASP A N 1
ATOM 1523 C CA . ASP A 1 191 ? -9.207 8.898 5.300 1.00 84.38 191 ASP A CA 1
ATOM 1524 C C . ASP A 1 191 ? -7.899 8.353 4.720 1.00 84.38 191 ASP A C 1
ATOM 1526 O O . ASP A 1 191 ? -7.658 7.143 4.677 1.00 84.38 191 ASP A O 1
ATOM 1530 N N . ARG A 1 192 ? -7.046 9.279 4.282 1.00 82.50 192 ARG A N 1
ATOM 1531 C CA . ARG A 1 192 ? -5.732 8.990 3.712 1.00 82.50 192 ARG A CA 1
ATOM 1532 C C . ARG A 1 192 ? -4.812 8.293 4.706 1.00 82.50 192 ARG A C 1
ATOM 1534 O O . ARG A 1 192 ? -4.154 7.327 4.333 1.00 82.50 192 ARG A O 1
ATOM 1541 N N . HIS A 1 193 ? -4.737 8.782 5.943 1.00 85.56 193 HIS A N 1
ATOM 1542 C CA . HIS A 1 193 ? -3.796 8.249 6.928 1.00 85.56 193 HIS A CA 1
ATOM 1543 C C . HIS A 1 193 ? -4.127 6.786 7.231 1.00 85.56 193 HIS A C 1
ATOM 1545 O O . HIS A 1 193 ? -3.251 5.918 7.231 1.00 85.56 193 HIS A O 1
ATOM 1551 N N . LEU A 1 194 ? -5.420 6.505 7.393 1.00 87.00 194 LEU A N 1
ATOM 1552 C CA . LEU A 1 194 ? -5.928 5.158 7.593 1.00 87.00 194 LEU A CA 1
ATOM 1553 C C . LEU A 1 194 ? -5.647 4.253 6.385 1.00 87.00 194 LEU A C 1
ATOM 1555 O O . LEU A 1 194 ? -5.162 3.135 6.555 1.00 87.00 194 LEU A O 1
ATOM 1559 N N . PHE A 1 195 ? -5.899 4.743 5.167 1.00 87.06 195 PHE A N 1
ATOM 1560 C CA . PHE A 1 195 ? -5.622 3.992 3.943 1.00 87.06 195 PHE A CA 1
ATOM 1561 C C . PHE A 1 195 ? -4.151 3.604 3.822 1.00 87.06 195 PHE A C 1
ATOM 1563 O O . PHE A 1 195 ? -3.842 2.432 3.614 1.00 87.06 195 PHE A O 1
ATOM 1570 N N . MET A 1 196 ? -3.242 4.553 4.045 1.00 86.50 196 MET A N 1
ATOM 1571 C CA . MET A 1 196 ? -1.808 4.290 3.970 1.00 86.50 196 MET A CA 1
ATOM 1572 C C . MET A 1 196 ? -1.346 3.305 5.039 1.00 86.50 196 MET A C 1
ATOM 1574 O O . MET A 1 196 ? -0.605 2.378 4.721 1.00 86.50 196 MET A O 1
ATOM 1578 N N . LYS A 1 197 ? -1.835 3.442 6.276 1.00 89.44 197 LYS A N 1
ATOM 1579 C CA . LYS A 1 197 ? -1.474 2.560 7.393 1.00 89.44 197 LYS A CA 1
ATOM 1580 C C . LYS A 1 197 ? -1.808 1.090 7.128 1.00 89.44 197 LYS A C 1
ATOM 1582 O O . LYS A 1 197 ? -1.009 0.217 7.457 1.00 89.44 197 LYS A O 1
ATOM 1587 N N . PHE A 1 198 ? -2.977 0.817 6.547 1.00 89.38 198 PHE A N 1
ATOM 1588 C CA . PHE A 1 198 ? -3.443 -0.551 6.292 1.00 89.38 198 PHE A CA 1
ATOM 1589 C C . PHE A 1 198 ? -3.104 -1.071 4.885 1.00 89.38 198 PHE A C 1
ATOM 1591 O O . PHE A 1 198 ? -3.198 -2.277 4.648 1.00 89.38 198 PHE A O 1
ATOM 1598 N N . SER A 1 199 ? -2.643 -0.208 3.971 1.00 88.56 199 SER A N 1
ATOM 1599 C CA . SER A 1 199 ? -2.273 -0.595 2.602 1.00 88.56 199 SER A CA 1
ATOM 1600 C C . SER A 1 199 ? -1.299 -1.782 2.510 1.00 88.56 199 SER A C 1
ATOM 1602 O O . SER A 1 199 ? -1.588 -2.679 1.716 1.00 88.56 199 SER A O 1
ATOM 1604 N N . PRO A 1 200 ? -0.235 -1.913 3.338 1.00 89.81 200 PRO A N 1
ATOM 1605 C CA . PRO A 1 200 ? 0.688 -3.041 3.212 1.00 89.81 200 PRO A CA 1
ATOM 1606 C C . PRO A 1 200 ? 0.012 -4.380 3.530 1.00 89.81 200 PRO A C 1
ATOM 1608 O O . PRO A 1 200 ? 0.282 -5.384 2.874 1.00 89.81 200 PRO A O 1
ATOM 1611 N N . GLN A 1 201 ? -0.919 -4.393 4.493 1.00 90.38 201 GLN A N 1
ATOM 1612 C CA . GLN A 1 201 ? -1.691 -5.591 4.828 1.00 90.38 201 GLN A CA 1
ATOM 1613 C C . GLN A 1 201 ? -2.634 -5.972 3.682 1.00 90.38 201 GLN A C 1
ATOM 1615 O O . GLN A 1 201 ? -2.704 -7.138 3.302 1.00 90.38 201 GLN A O 1
ATOM 1620 N N . PHE A 1 202 ? -3.323 -5.002 3.075 1.00 91.19 202 PHE A N 1
ATOM 1621 C CA . PHE A 1 202 ? -4.199 -5.284 1.934 1.00 91.19 202 PHE A CA 1
ATOM 1622 C C . PHE A 1 202 ? -3.418 -5.793 0.722 1.00 91.19 202 PHE A C 1
ATOM 1624 O O . PHE A 1 202 ? -3.820 -6.781 0.116 1.00 91.19 202 PHE A O 1
ATOM 1631 N N . ILE A 1 203 ? -2.262 -5.200 0.422 1.00 89.50 203 ILE A N 1
ATOM 1632 C CA . ILE A 1 203 ? -1.363 -5.673 -0.640 1.00 89.50 203 ILE A CA 1
ATOM 1633 C C . ILE A 1 203 ? -0.872 -7.099 -0.350 1.00 89.50 203 ILE A C 1
ATOM 1635 O O . ILE A 1 203 ? -0.703 -7.903 -1.266 1.00 89.50 203 ILE A O 1
ATOM 1639 N N . GLN A 1 204 ? -0.656 -7.444 0.921 1.00 89.44 204 GLN A N 1
ATOM 1640 C CA . GLN A 1 204 ? -0.208 -8.777 1.302 1.00 89.44 204 GLN A CA 1
ATOM 1641 C C . GLN A 1 204 ? -1.273 -9.858 1.086 1.00 89.44 204 GLN A C 1
ATOM 1643 O O . GLN A 1 204 ? -0.918 -10.934 0.602 1.00 89.44 204 GLN A O 1
ATOM 1648 N N . PHE A 1 205 ? -2.530 -9.595 1.451 1.00 88.75 205 PHE A N 1
ATOM 1649 C CA . PHE A 1 205 ? -3.581 -10.620 1.497 1.00 88.75 205 PHE A CA 1
ATOM 1650 C C . PHE A 1 205 ? -4.577 -10.567 0.331 1.00 88.75 205 PHE A C 1
ATOM 1652 O O . PHE A 1 205 ? -5.099 -11.609 -0.052 1.00 88.75 205 PHE A O 1
ATOM 1659 N N . ILE A 1 206 ? -4.846 -9.386 -0.234 1.00 90.75 206 ILE A N 1
ATOM 1660 C CA . ILE A 1 206 ? -5.844 -9.160 -1.296 1.00 90.75 206 ILE A CA 1
ATOM 1661 C C . ILE A 1 206 ? -5.328 -8.194 -2.390 1.00 90.75 206 ILE A C 1
ATOM 1663 O O . ILE A 1 206 ? -5.970 -7.177 -2.669 1.00 90.75 206 ILE A O 1
ATOM 1667 N N . PRO A 1 207 ? -4.174 -8.474 -3.029 1.00 89.62 207 PRO A N 1
ATOM 1668 C CA . PRO A 1 207 ? -3.522 -7.537 -3.947 1.00 89.62 207 PRO A CA 1
ATOM 1669 C C . PRO A 1 207 ? -4.371 -7.184 -5.177 1.00 89.62 207 PRO A C 1
ATOM 1671 O O . PRO A 1 207 ? -4.435 -6.011 -5.541 1.00 89.62 207 PRO A O 1
ATOM 1674 N N . ASP A 1 208 ? -5.056 -8.154 -5.790 1.00 89.69 208 ASP A N 1
ATOM 1675 C CA . ASP A 1 208 ? -5.886 -7.918 -6.981 1.00 89.69 208 ASP A CA 1
ATOM 1676 C C . ASP A 1 208 ? -7.031 -6.946 -6.686 1.00 89.69 208 ASP A C 1
ATOM 1678 O O . ASP A 1 208 ? -7.175 -5.912 -7.343 1.00 89.69 208 ASP A O 1
ATOM 1682 N N . LEU A 1 209 ? -7.800 -7.244 -5.633 1.00 89.75 209 LEU A N 1
ATOM 1683 C CA . LEU A 1 209 ? -8.910 -6.404 -5.196 1.00 89.75 209 LEU A CA 1
ATOM 1684 C C . LEU A 1 209 ? -8.411 -5.020 -4.774 1.00 89.75 209 LEU A C 1
ATOM 1686 O O . LEU A 1 209 ? -9.032 -4.015 -5.113 1.00 89.75 209 LEU A O 1
ATOM 1690 N N . PHE A 1 210 ? -7.281 -4.952 -4.064 1.00 89.94 210 PHE A N 1
ATOM 1691 C CA . PHE A 1 210 ? -6.682 -3.682 -3.673 1.00 89.94 210 PHE A CA 1
ATOM 1692 C C . PHE A 1 210 ? -6.370 -2.817 -4.895 1.00 89.94 210 PHE A C 1
ATOM 1694 O O . PHE A 1 210 ? -6.780 -1.661 -4.925 1.00 89.94 210 PHE A O 1
ATOM 1701 N N . VAL A 1 211 ? -5.716 -3.369 -5.920 1.00 88.00 211 VAL A N 1
ATOM 1702 C CA . VAL A 1 211 ? -5.370 -2.630 -7.142 1.00 88.00 211 VAL A CA 1
ATOM 1703 C C . VAL A 1 211 ? -6.620 -2.168 -7.893 1.00 88.00 211 VAL A C 1
ATOM 1705 O O . VAL A 1 211 ? -6.670 -1.023 -8.342 1.00 88.00 211 VAL A O 1
ATOM 1708 N N . GLU A 1 212 ? -7.651 -3.006 -8.010 1.00 88.50 212 GLU A N 1
ATOM 1709 C CA . GLU A 1 212 ? -8.916 -2.615 -8.649 1.00 88.50 212 GLU A CA 1
ATOM 1710 C C . GLU A 1 212 ? -9.614 -1.468 -7.916 1.00 88.50 212 GLU A C 1
ATOM 1712 O O . GLU A 1 212 ? -10.084 -0.517 -8.543 1.00 88.50 212 GLU A O 1
ATOM 1717 N N . GLN A 1 213 ? -9.653 -1.522 -6.585 1.00 86.25 213 GLN A N 1
ATOM 1718 C CA . GLN A 1 213 ? -10.235 -0.443 -5.795 1.00 86.25 213 GLN A CA 1
ATOM 1719 C C . GLN A 1 213 ? -9.353 0.806 -5.776 1.00 86.25 213 GLN A C 1
ATOM 1721 O O . GLN A 1 213 ? -9.873 1.919 -5.732 1.00 86.25 213 GLN A O 1
ATOM 1726 N N . PHE A 1 214 ? -8.031 0.645 -5.854 1.00 84.50 214 PHE A N 1
ATOM 1727 C CA . PHE A 1 214 ? -7.085 1.754 -5.895 1.00 84.50 214 PHE A CA 1
ATOM 1728 C C . PHE A 1 214 ? -7.263 2.599 -7.161 1.00 84.50 214 PHE A C 1
ATOM 1730 O O . PHE A 1 214 ? -7.264 3.822 -7.067 1.00 84.50 214 PHE A O 1
ATOM 1737 N N . LYS A 1 215 ? -7.556 1.973 -8.312 1.00 83.25 215 LYS A N 1
ATOM 1738 C CA . LYS A 1 215 ? -7.924 2.681 -9.558 1.00 83.25 215 LYS A CA 1
ATOM 1739 C C . LYS A 1 215 ? -9.147 3.582 -9.393 1.00 83.25 215 LYS A C 1
ATOM 1741 O O . LYS A 1 215 ? -9.202 4.677 -9.938 1.00 83.25 215 LYS A O 1
ATOM 1746 N N . ASN A 1 216 ? -10.130 3.122 -8.626 1.00 78.94 216 ASN A N 1
ATOM 1747 C CA . ASN A 1 216 ? -11.365 3.863 -8.372 1.00 78.94 216 ASN A CA 1
ATOM 1748 C C . ASN A 1 216 ? -11.257 4.799 -7.161 1.00 78.94 216 ASN A C 1
ATOM 1750 O O . ASN A 1 216 ? -12.235 5.453 -6.788 1.00 78.94 216 ASN A O 1
ATOM 1754 N N . CYS A 1 217 ? -10.096 4.841 -6.506 1.00 71.88 217 CYS A N 1
ATOM 1755 C CA . CYS A 1 217 ? -9.934 5.589 -5.282 1.00 71.88 217 CYS A CA 1
ATOM 1756 C C . CYS A 1 217 ? -9.807 7.088 -5.595 1.00 71.88 217 CYS A C 1
ATOM 1758 O O . CYS A 1 217 ? -8.924 7.490 -6.349 1.00 71.88 217 CYS A O 1
ATOM 1760 N N . PRO A 1 218 ? -10.631 7.955 -4.980 1.00 57.34 218 PRO A N 1
ATOM 1761 C CA . PRO A 1 218 ? -10.556 9.402 -5.175 1.00 57.34 218 PRO A CA 1
ATOM 1762 C C . PRO A 1 218 ? -9.365 10.050 -4.446 1.00 57.34 218 PRO A C 1
ATOM 1764 O O . PRO A 1 218 ? -9.285 11.277 -4.378 1.00 57.34 218 PRO A O 1
ATOM 1767 N N . LEU A 1 219 ? -8.463 9.256 -3.855 1.00 60.34 219 LEU A N 1
ATOM 1768 C CA . LEU A 1 219 ? -7.195 9.745 -3.325 1.00 60.34 219 LEU A CA 1
ATOM 1769 C C . LEU A 1 219 ? -6.363 10.236 -4.513 1.00 60.34 219 LEU A C 1
ATOM 1771 O O . LEU A 1 219 ? -5.740 9.450 -5.215 1.00 60.34 219 LEU A O 1
ATOM 1775 N N . ASN A 1 220 ? -6.429 11.547 -4.762 1.00 57.38 220 ASN A N 1
ATOM 1776 C CA . ASN A 1 220 ? -5.736 12.233 -5.848 1.00 57.38 220 ASN A CA 1
ATOM 1777 C C . ASN A 1 220 ? -4.270 11.780 -5.913 1.00 57.38 220 ASN A C 1
ATOM 1779 O O . ASN A 1 220 ? -3.453 12.227 -5.107 1.00 57.38 220 ASN A O 1
ATOM 1783 N N . VAL A 1 221 ? -3.935 10.949 -6.904 1.00 60.69 221 VAL A N 1
ATOM 1784 C CA . VAL A 1 221 ? -2.560 10.510 -7.205 1.00 60.69 221 VAL A CA 1
ATOM 1785 C C . VAL A 1 221 ? -1.624 11.719 -7.318 1.00 60.69 221 VAL A C 1
ATOM 1787 O O . VAL A 1 221 ? -0.513 11.715 -6.801 1.00 60.69 221 VAL A O 1
ATOM 1790 N N . ARG A 1 222 ? -2.134 12.818 -7.886 1.00 57.44 222 ARG A N 1
ATOM 1791 C CA . ARG A 1 222 ? -1.409 14.085 -8.042 1.00 57.44 222 ARG A CA 1
ATOM 1792 C C . ARG A 1 222 ? -1.200 14.872 -6.750 1.00 57.44 222 ARG A C 1
ATOM 1794 O O . ARG A 1 222 ? -0.353 15.753 -6.721 1.00 57.44 222 ARG A O 1
ATOM 1801 N N . ALA A 1 223 ? -1.983 14.615 -5.703 1.00 60.62 223 ALA A N 1
ATOM 1802 C CA . ALA A 1 223 ? -1.862 15.379 -4.467 1.00 60.62 223 ALA A CA 1
ATOM 1803 C C . ALA A 1 223 ? -0.652 14.931 -3.640 1.00 60.62 223 ALA A C 1
ATOM 1805 O O . ALA A 1 223 ? -0.131 15.747 -2.889 1.00 60.62 223 ALA A O 1
ATOM 1806 N N . ASN A 1 224 ? -0.235 13.657 -3.729 1.00 73.12 224 ASN A N 1
ATOM 1807 C CA . ASN A 1 224 ? 0.874 13.114 -2.937 1.00 73.12 224 ASN A CA 1
ATOM 1808 C C . ASN A 1 224 ? 1.571 11.952 -3.649 1.00 73.12 224 ASN A C 1
ATOM 1810 O O . ASN A 1 224 ? 1.203 10.787 -3.479 1.00 73.12 224 ASN A O 1
ATOM 1814 N N . ILE A 1 225 ? 2.608 12.300 -4.405 1.00 78.31 225 ILE A N 1
ATOM 1815 C CA . ILE A 1 225 ? 3.430 11.359 -5.167 1.00 78.31 225 ILE A CA 1
ATOM 1816 C C . ILE A 1 225 ? 4.104 10.333 -4.237 1.00 78.31 225 ILE A C 1
ATOM 1818 O O . ILE A 1 225 ? 4.091 9.146 -4.543 1.00 78.31 225 ILE A O 1
ATOM 1822 N N . ASP A 1 226 ? 4.586 10.740 -3.058 1.00 82.44 226 ASP A N 1
ATOM 1823 C CA . ASP A 1 226 ? 5.311 9.851 -2.132 1.00 82.44 226 ASP A CA 1
ATOM 1824 C C . ASP A 1 226 ? 4.503 8.631 -1.675 1.00 82.44 226 ASP A C 1
ATOM 1826 O O . ASP A 1 226 ? 5.007 7.510 -1.641 1.00 82.44 226 ASP A O 1
ATOM 1830 N N . ASP A 1 227 ? 3.241 8.835 -1.304 1.00 81.44 227 ASP A N 1
ATOM 1831 C CA . ASP A 1 227 ? 2.370 7.758 -0.824 1.00 81.44 227 ASP A CA 1
ATOM 1832 C C . ASP A 1 227 ? 1.993 6.806 -1.955 1.00 81.44 227 ASP A C 1
ATOM 1834 O O . ASP A 1 227 ? 1.987 5.585 -1.789 1.00 81.44 227 ASP A O 1
ATOM 1838 N N . TYR A 1 228 ? 1.729 7.380 -3.125 1.00 81.06 228 TYR A N 1
ATOM 1839 C CA . TYR A 1 228 ? 1.480 6.636 -4.343 1.00 81.06 228 TYR A CA 1
ATOM 1840 C C . TYR A 1 228 ? 2.686 5.763 -4.723 1.00 81.06 228 TYR A C 1
ATOM 1842 O O . TYR A 1 228 ? 2.528 4.564 -4.959 1.00 81.06 228 TYR A O 1
ATOM 1850 N N . LEU A 1 229 ? 3.897 6.326 -4.702 1.00 84.25 229 LEU A N 1
ATOM 1851 C CA . LEU A 1 229 ? 5.129 5.589 -4.974 1.00 84.25 229 LEU A CA 1
ATOM 1852 C C . LEU A 1 229 ? 5.370 4.491 -3.938 1.00 84.25 229 LEU A C 1
ATOM 1854 O O . LEU A 1 229 ? 5.689 3.372 -4.327 1.00 84.25 229 LEU A O 1
ATOM 1858 N N . LYS A 1 230 ? 5.166 4.754 -2.639 1.00 87.00 230 LYS A N 1
ATOM 1859 C CA . LYS A 1 230 ? 5.305 3.732 -1.584 1.00 87.00 230 LYS A CA 1
ATOM 1860 C C . LYS A 1 230 ? 4.431 2.510 -1.855 1.00 87.00 230 LYS A C 1
ATOM 1862 O O . LYS A 1 230 ? 4.927 1.392 -1.778 1.00 87.00 230 LYS A O 1
ATOM 1867 N N . ILE A 1 231 ? 3.163 2.712 -2.224 1.00 85.88 231 ILE A N 1
ATOM 1868 C CA . ILE A 1 231 ? 2.247 1.614 -2.574 1.00 85.88 231 ILE A CA 1
ATOM 1869 C C . ILE A 1 231 ? 2.787 0.807 -3.758 1.00 85.88 231 ILE A C 1
ATOM 1871 O O . ILE A 1 231 ? 2.784 -0.424 -3.720 1.00 85.88 231 ILE A O 1
ATOM 1875 N N . LEU A 1 232 ? 3.264 1.489 -4.802 1.00 86.19 232 LEU A N 1
ATOM 1876 C CA . LEU A 1 232 ? 3.820 0.831 -5.982 1.00 86.19 232 LEU A CA 1
ATOM 1877 C C . LEU A 1 232 ? 5.093 0.047 -5.666 1.00 86.19 232 LEU A C 1
ATOM 1879 O O . LEU A 1 232 ? 5.238 -1.075 -6.146 1.00 86.19 232 LEU A O 1
ATOM 1883 N N . TYR A 1 233 ? 5.976 0.590 -4.828 1.00 86.94 233 TYR A N 1
ATOM 1884 C CA . TYR A 1 233 ? 7.160 -0.121 -4.357 1.00 86.94 233 TYR A CA 1
ATOM 1885 C C . TYR A 1 233 ? 6.775 -1.370 -3.561 1.00 86.94 233 TYR A C 1
ATOM 1887 O O . TYR A 1 233 ? 7.263 -2.451 -3.874 1.00 86.94 233 TYR A O 1
ATOM 1895 N N . THR A 1 234 ? 5.828 -1.272 -2.622 1.00 86.88 234 THR A N 1
ATOM 1896 C CA . THR A 1 234 ? 5.344 -2.435 -1.858 1.00 86.88 234 THR A CA 1
ATOM 1897 C C . THR A 1 234 ? 4.691 -3.498 -2.752 1.00 86.88 234 THR A C 1
ATOM 1899 O O . THR A 1 234 ? 4.816 -4.695 -2.490 1.00 86.88 234 THR A O 1
ATOM 1902 N N . LEU A 1 235 ? 4.011 -3.100 -3.834 1.00 85.50 235 LEU A N 1
ATOM 1903 C CA . LEU A 1 235 ? 3.507 -4.042 -4.841 1.00 85.50 235 LEU A CA 1
ATOM 1904 C C . LEU A 1 235 ? 4.649 -4.705 -5.625 1.00 85.50 235 LEU A C 1
ATOM 1906 O O . LEU A 1 235 ? 4.594 -5.907 -5.881 1.00 85.50 235 LEU A O 1
ATOM 1910 N N . ALA A 1 236 ? 5.675 -3.938 -5.989 1.00 85.31 236 ALA A N 1
ATOM 1911 C CA . ALA A 1 236 ? 6.803 -4.393 -6.796 1.00 85.31 236 ALA A CA 1
ATOM 1912 C C . ALA A 1 236 ? 7.851 -5.221 -6.027 1.00 85.31 236 ALA A C 1
ATOM 1914 O O . ALA A 1 236 ? 8.626 -5.942 -6.652 1.00 85.31 236 ALA A O 1
ATOM 1915 N N . GLU A 1 237 ? 7.874 -5.163 -4.692 1.00 84.88 237 GLU A N 1
ATOM 1916 C CA . GLU A 1 237 ? 8.785 -5.957 -3.850 1.00 84.88 237 GLU A CA 1
ATOM 1917 C C . GLU A 1 237 ? 8.658 -7.469 -4.092 1.00 84.88 237 GLU A C 1
ATOM 1919 O O . GLU A 1 237 ? 9.647 -8.203 -4.037 1.00 84.88 237 GLU A O 1
ATOM 1924 N N . ASN A 1 238 ? 7.445 -7.952 -4.377 1.00 83.12 238 ASN A N 1
ATOM 1925 C CA . ASN A 1 238 ? 7.205 -9.360 -4.659 1.00 83.12 238 ASN A CA 1
ATOM 1926 C C . ASN A 1 238 ? 7.110 -9.603 -6.170 1.00 83.12 238 ASN A C 1
ATOM 1928 O O . ASN A 1 238 ? 6.211 -9.088 -6.831 1.00 83.12 238 ASN A O 1
ATOM 1932 N N . LYS A 1 239 ? 7.984 -10.470 -6.697 1.00 77.56 239 LYS A N 1
ATOM 1933 C CA . LYS A 1 239 ? 8.033 -10.857 -8.118 1.00 77.56 239 LYS A CA 1
ATOM 1934 C C . LYS A 1 239 ? 6.693 -11.342 -8.669 1.00 77.56 239 LYS A C 1
ATOM 1936 O O . LYS A 1 239 ? 6.377 -11.051 -9.815 1.00 77.56 239 LYS A O 1
ATOM 1941 N N . GLU A 1 240 ? 5.892 -12.034 -7.861 1.00 79.38 240 GLU A N 1
ATOM 1942 C CA . GLU A 1 240 ? 4.565 -12.519 -8.274 1.00 79.38 240 GLU A CA 1
ATOM 1943 C C . GLU A 1 240 ? 3.554 -11.376 -8.469 1.00 79.38 240 GLU A C 1
ATOM 1945 O O . GLU A 1 240 ? 2.569 -11.526 -9.186 1.00 79.38 240 GLU A O 1
ATOM 1950 N N . ARG A 1 241 ? 3.806 -10.215 -7.852 1.00 84.19 241 ARG A N 1
ATOM 1951 C CA . ARG A 1 241 ? 2.922 -9.041 -7.849 1.00 84.19 241 ARG A CA 1
ATOM 1952 C C . ARG A 1 241 ? 3.406 -7.912 -8.754 1.00 84.19 241 ARG A C 1
ATOM 1954 O O . ARG A 1 241 ? 2.641 -6.981 -8.998 1.00 84.19 241 ARG A O 1
ATOM 1961 N N . VAL A 1 242 ? 4.615 -8.007 -9.312 1.00 87.44 242 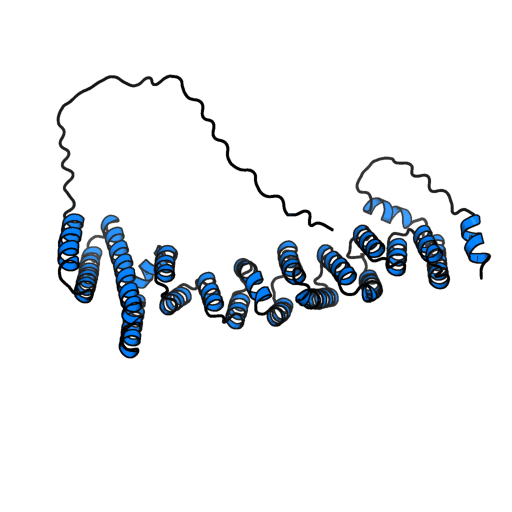VAL A N 1
ATOM 1962 C CA . VAL A 1 242 ? 5.154 -7.015 -10.262 1.00 87.44 242 VAL A CA 1
ATOM 1963 C C . VAL A 1 242 ? 4.189 -6.788 -11.428 1.00 87.44 242 VAL A C 1
ATOM 1965 O O . VAL A 1 242 ? 3.929 -5.644 -11.788 1.00 87.44 242 VAL A O 1
ATOM 1968 N N . ASN A 1 243 ? 3.553 -7.845 -11.940 1.00 87.12 243 ASN A N 1
ATOM 1969 C CA . ASN A 1 243 ? 2.564 -7.733 -13.017 1.00 87.12 243 ASN A CA 1
ATOM 1970 C C . ASN A 1 243 ? 1.335 -6.895 -12.626 1.00 87.12 243 ASN A C 1
ATOM 1972 O O . ASN A 1 243 ? 0.760 -6.209 -13.469 1.00 87.12 243 ASN A O 1
ATOM 1976 N N . LEU A 1 244 ? 0.937 -6.903 -11.349 1.00 87.75 244 LEU A N 1
ATOM 1977 C CA . LEU A 1 244 ? -0.153 -6.058 -10.853 1.00 87.75 244 LEU A CA 1
ATOM 1978 C C . LEU A 1 244 ? 0.268 -4.591 -10.769 1.00 87.75 244 LEU A C 1
ATOM 1980 O O . LEU A 1 244 ? -0.522 -3.716 -11.127 1.00 87.75 244 LEU A O 1
ATOM 1984 N N . ALA A 1 245 ? 1.512 -4.326 -10.358 1.00 88.75 245 ALA A N 1
ATOM 1985 C CA . ALA A 1 245 ? 2.086 -2.984 -10.393 1.00 88.75 245 ALA A CA 1
ATOM 1986 C C . ALA A 1 245 ? 2.166 -2.453 -11.835 1.00 88.75 245 ALA A C 1
ATOM 1988 O O . ALA A 1 245 ? 1.712 -1.339 -12.093 1.00 88.75 245 ALA A O 1
ATOM 1989 N N . LEU A 1 246 ? 2.643 -3.267 -12.786 1.00 90.00 246 LEU A N 1
ATOM 1990 C CA . LEU A 1 246 ? 2.694 -2.928 -14.214 1.00 90.00 246 LEU A CA 1
ATOM 1991 C C . LEU A 1 246 ? 1.296 -2.628 -14.771 1.00 90.00 246 LEU A C 1
ATOM 1993 O O . LEU A 1 246 ? 1.065 -1.545 -15.302 1.00 90.00 246 LEU A O 1
ATOM 1997 N N . ARG A 1 247 ? 0.316 -3.512 -14.540 1.00 88.81 247 ARG A N 1
ATOM 1998 C CA . ARG A 1 247 ? -1.080 -3.314 -14.977 1.00 88.81 247 ARG A CA 1
ATOM 1999 C C . ARG A 1 247 ? -1.713 -2.048 -14.393 1.00 88.81 247 ARG A C 1
ATOM 2001 O O . ARG A 1 247 ? -2.621 -1.459 -14.987 1.00 88.81 247 ARG A O 1
ATOM 2008 N N . TYR A 1 248 ? -1.309 -1.653 -13.190 1.00 87.69 248 TYR A N 1
ATOM 2009 C CA . TYR A 1 248 ? -1.759 -0.404 -12.593 1.00 87.69 248 TYR A CA 1
ATOM 2010 C C . TYR A 1 248 ? -1.058 0.815 -13.212 1.00 87.69 248 TYR A C 1
ATOM 2012 O O . TYR A 1 248 ? -1.727 1.799 -13.520 1.00 87.69 248 TYR A O 1
ATOM 2020 N N . LEU A 1 249 ? 0.254 0.749 -13.444 1.00 88.12 249 LEU A N 1
ATOM 2021 C CA . LEU A 1 249 ? 1.034 1.812 -14.085 1.00 88.12 249 LEU A CA 1
ATOM 2022 C C . LEU A 1 249 ? 0.595 2.068 -15.533 1.00 88.12 249 LEU A C 1
ATOM 2024 O O . LEU A 1 249 ? 0.491 3.224 -15.940 1.00 88.12 249 LEU A O 1
ATOM 2028 N N . GLU A 1 250 ? 0.256 1.020 -16.284 1.00 88.00 250 GLU A N 1
ATOM 2029 C CA . GLU A 1 250 ? -0.367 1.133 -17.608 1.00 88.00 250 GLU A CA 1
ATOM 2030 C C . GLU A 1 250 ? -1.700 1.885 -17.545 1.00 88.00 250 GLU A C 1
ATOM 2032 O O . GLU A 1 250 ? -1.915 2.836 -18.295 1.00 88.00 250 GLU A O 1
ATOM 2037 N N . TRP A 1 251 ? -2.570 1.518 -16.598 1.00 87.50 251 TRP A N 1
ATOM 2038 C CA . TRP A 1 251 ? -3.836 2.219 -16.384 1.00 87.50 251 TRP A CA 1
ATOM 2039 C C . TRP A 1 251 ? -3.618 3.684 -15.970 1.00 87.50 251 TRP A C 1
ATOM 2041 O O . TRP A 1 251 ? -4.316 4.571 -16.457 1.00 87.50 251 TRP A O 1
ATOM 2051 N N . SER A 1 252 ? -2.632 3.954 -15.111 1.00 84.94 252 SER A N 1
ATOM 2052 C CA . SER A 1 252 ? -2.279 5.310 -14.669 1.00 84.94 252 SER A CA 1
ATOM 2053 C C . SER A 1 252 ? -1.794 6.177 -15.836 1.00 84.94 252 SER A C 1
ATOM 2055 O O . SER A 1 252 ? -2.176 7.344 -15.947 1.00 84.94 252 SER A O 1
ATOM 2057 N N . TYR A 1 253 ? -1.024 5.591 -16.759 1.00 82.81 253 TYR A N 1
ATOM 2058 C CA . TYR A 1 253 ? -0.625 6.244 -18.004 1.00 82.81 253 TYR A CA 1
ATOM 2059 C C . TYR A 1 253 ? -1.827 6.556 -18.908 1.00 82.81 253 TYR A C 1
ATOM 2061 O O . TYR A 1 253 ? -1.930 7.673 -19.419 1.00 82.81 253 TYR A O 1
ATOM 2069 N N . ASP A 1 254 ? -2.729 5.590 -19.114 1.00 85.19 254 ASP A N 1
ATOM 2070 C CA . ASP A 1 254 ? -3.878 5.745 -20.018 1.00 85.19 254 ASP A CA 1
ATOM 2071 C C . ASP A 1 254 ? -4.887 6.799 -19.519 1.00 85.19 254 ASP A C 1
ATOM 2073 O O . ASP A 1 254 ? -5.611 7.378 -20.323 1.00 85.19 254 ASP A O 1
ATOM 2077 N N . ASN A 1 255 ? -4.909 7.087 -18.211 1.00 82.50 255 ASN A N 1
ATOM 2078 C CA . ASN A 1 255 ? -5.797 8.078 -17.588 1.00 82.50 255 ASN A CA 1
ATOM 2079 C C . ASN A 1 255 ? -5.106 9.416 -17.249 1.00 82.50 255 ASN A C 1
ATOM 2081 O O . ASN A 1 255 ? -5.694 10.240 -16.552 1.00 82.50 255 ASN A O 1
ATOM 2085 N N . ASP A 1 256 ? -3.868 9.642 -17.704 1.00 79.06 256 ASP A N 1
ATOM 2086 C CA . ASP A 1 256 ? -3.080 10.855 -17.411 1.00 79.06 256 ASP A CA 1
ATOM 2087 C C . ASP A 1 256 ? -2.890 11.134 -15.902 1.00 79.06 256 ASP A C 1
ATOM 2089 O O . ASP A 1 256 ? -2.818 12.286 -15.460 1.00 79.06 256 ASP A O 1
ATOM 2093 N N . LEU A 1 257 ? -2.802 10.082 -15.085 1.00 76.81 257 LEU A N 1
ATOM 2094 C CA . LEU A 1 257 ? -2.644 10.179 -13.627 1.00 76.81 257 LEU A CA 1
ATOM 2095 C C . LEU A 1 257 ? -1.196 9.995 -13.150 1.00 76.81 257 LEU A C 1
ATOM 2097 O O . LEU A 1 257 ? -0.919 10.255 -11.981 1.00 76.81 257 LEU A O 1
ATOM 2101 N N . GLY A 1 258 ? -0.285 9.570 -14.029 1.00 73.94 258 GLY A N 1
ATOM 2102 C CA . GLY A 1 258 ? 1.116 9.306 -13.689 1.00 73.94 258 GLY A CA 1
ATOM 2103 C C . GLY A 1 258 ? 1.963 10.561 -13.441 1.00 73.94 258 GLY A C 1
ATOM 2104 O O . GLY A 1 258 ? 1.652 11.652 -13.919 1.00 73.94 258 GLY A O 1
ATOM 2105 N N . CYS A 1 259 ? 3.053 10.376 -12.696 1.00 81.31 259 CYS A N 1
ATOM 2106 C CA . CYS A 1 259 ? 4.135 11.343 -12.499 1.00 81.31 259 CYS A CA 1
ATOM 2107 C C . CYS A 1 259 ? 5.453 10.786 -13.058 1.00 81.31 259 CYS A C 1
ATOM 2109 O O . CYS A 1 259 ? 5.532 9.605 -13.406 1.00 81.31 259 CYS A O 1
ATOM 2111 N N . GLU A 1 260 ? 6.487 11.624 -13.116 1.00 86.94 260 GLU A N 1
ATOM 2112 C CA . GLU A 1 260 ? 7.789 11.256 -13.674 1.00 86.94 260 G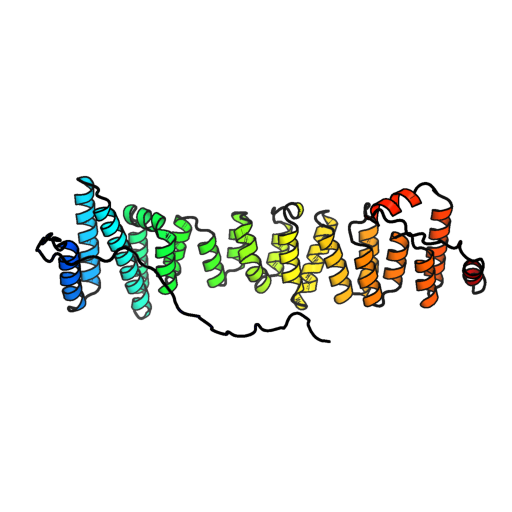LU A CA 1
ATOM 2113 C C . GLU A 1 260 ? 8.403 10.030 -12.995 1.00 86.94 260 GLU A C 1
ATOM 2115 O O . GLU A 1 260 ? 8.790 9.061 -13.649 1.00 86.94 260 GLU A O 1
ATOM 2120 N N . GLU A 1 261 ? 8.384 10.007 -11.667 1.00 87.38 261 GLU A N 1
ATOM 2121 C CA . GLU A 1 261 ? 8.921 8.916 -10.861 1.00 87.38 261 GLU A CA 1
ATOM 2122 C C . GLU A 1 261 ? 8.148 7.610 -11.080 1.00 87.38 261 GLU A C 1
ATOM 2124 O O . GLU A 1 261 ? 8.731 6.526 -11.069 1.00 87.38 261 GLU A O 1
ATOM 2129 N N . ALA A 1 262 ? 6.837 7.698 -11.319 1.00 86.06 262 ALA A N 1
ATOM 2130 C CA . ALA A 1 262 ? 6.003 6.538 -11.609 1.00 86.06 262 ALA A CA 1
ATOM 2131 C C . ALA A 1 262 ? 6.320 5.942 -12.984 1.00 86.06 262 ALA A C 1
ATOM 2133 O O . ALA A 1 262 ? 6.331 4.720 -13.139 1.00 86.06 262 ALA A O 1
ATOM 2134 N N . PHE A 1 263 ? 6.591 6.790 -13.978 1.00 88.12 263 PHE A N 1
ATOM 2135 C CA . PHE A 1 263 ? 7.005 6.341 -15.303 1.00 88.12 263 PHE A CA 1
ATOM 2136 C C . PHE A 1 263 ? 8.424 5.771 -15.288 1.00 88.12 263 PHE A C 1
ATOM 2138 O O . PHE A 1 263 ? 8.648 4.720 -15.886 1.00 88.12 263 PHE A O 1
ATOM 2145 N N . ASN A 1 264 ? 9.344 6.367 -14.527 1.00 91.00 264 ASN A N 1
ATOM 2146 C CA . ASN A 1 264 ? 10.670 5.796 -14.289 1.00 91.00 264 ASN A CA 1
ATOM 2147 C C . ASN A 1 264 ? 10.563 4.419 -13.613 1.00 91.00 264 ASN A C 1
ATOM 2149 O O . ASN A 1 264 ? 11.181 3.454 -14.064 1.00 91.00 264 ASN A O 1
ATOM 2153 N N . LEU A 1 265 ? 9.702 4.272 -12.600 1.00 90.25 265 LEU A N 1
ATOM 2154 C CA . LEU A 1 265 ? 9.434 2.969 -11.990 1.00 90.25 265 LEU A CA 1
ATOM 2155 C C . LEU A 1 265 ? 8.864 1.970 -13.011 1.00 90.25 265 LEU A C 1
ATOM 2157 O O . LEU A 1 265 ? 9.303 0.824 -13.047 1.00 90.25 265 LEU A O 1
ATOM 2161 N N . HIS A 1 266 ? 7.942 2.395 -13.881 1.00 90.75 266 HIS A N 1
ATOM 2162 C CA . HIS A 1 266 ? 7.391 1.549 -14.943 1.00 90.75 266 HIS A CA 1
ATOM 2163 C C . HIS A 1 266 ? 8.481 1.053 -15.905 1.00 90.75 266 HIS A C 1
ATOM 2165 O O . HIS A 1 266 ? 8.543 -0.141 -16.201 1.00 90.75 266 HIS A O 1
ATOM 2171 N N . ILE A 1 267 ? 9.377 1.941 -16.341 1.00 91.81 267 ILE A N 1
ATOM 2172 C CA . ILE A 1 267 ? 10.524 1.608 -17.196 1.00 91.81 267 ILE A CA 1
ATOM 2173 C C . ILE A 1 267 ? 11.424 0.578 -16.502 1.00 91.81 267 ILE A C 1
ATOM 2175 O O . ILE A 1 267 ? 11.734 -0.460 -17.088 1.00 91.81 267 ILE A O 1
ATOM 2179 N N . GLY A 1 268 ? 11.788 0.819 -15.238 1.00 91.38 268 GLY A N 1
ATOM 2180 C CA . GLY A 1 268 ? 12.634 -0.086 -14.458 1.00 91.38 268 GLY A CA 1
ATOM 2181 C C . GLY A 1 268 ? 12.013 -1.472 -14.253 1.00 91.38 268 GLY A C 1
ATOM 2182 O O . GLY A 1 268 ? 12.675 -2.486 -14.477 1.00 91.38 268 GLY A O 1
ATOM 2183 N N . LEU A 1 269 ? 10.728 -1.528 -13.885 1.00 90.94 269 LEU A N 1
ATOM 2184 C CA . LEU A 1 269 ? 10.008 -2.790 -13.685 1.00 90.94 269 LEU A CA 1
ATOM 2185 C C . LEU A 1 269 ? 9.829 -3.562 -14.993 1.00 90.94 269 LEU A C 1
ATOM 2187 O O . LEU A 1 269 ? 10.007 -4.778 -15.007 1.00 90.94 269 LEU A O 1
ATOM 2191 N N . THR A 1 270 ? 9.537 -2.870 -16.095 1.00 91.19 270 THR A N 1
ATOM 2192 C CA . THR A 1 270 ? 9.392 -3.503 -17.415 1.00 91.19 270 THR A CA 1
ATOM 2193 C C . THR A 1 270 ? 10.718 -4.077 -17.886 1.00 91.19 270 THR A C 1
ATOM 2195 O O . THR A 1 270 ? 10.760 -5.214 -18.335 1.00 91.19 270 THR A O 1
ATOM 2198 N N . ALA A 1 271 ? 11.823 -3.348 -17.722 1.00 89.88 271 ALA A N 1
ATOM 2199 C CA . ALA A 1 271 ? 13.145 -3.853 -18.080 1.00 89.88 271 ALA A CA 1
ATOM 2200 C C . ALA A 1 271 ? 13.537 -5.108 -17.280 1.00 89.88 271 ALA A C 1
ATOM 2202 O O . ALA A 1 271 ? 14.208 -5.992 -17.809 1.00 89.88 271 ALA A O 1
ATOM 2203 N N . GLN A 1 272 ? 13.105 -5.205 -16.018 1.00 88.06 272 GLN A N 1
ATOM 2204 C CA . GLN A 1 272 ? 13.388 -6.357 -15.165 1.00 88.06 272 GLN A CA 1
ATOM 2205 C C . GLN A 1 272 ? 12.479 -7.563 -15.446 1.00 88.06 272 GLN A C 1
ATOM 2207 O O . GLN A 1 272 ? 12.957 -8.698 -15.419 1.00 88.06 272 GLN A O 1
ATOM 2212 N N . ALA A 1 273 ? 11.178 -7.339 -15.642 1.00 87.00 273 ALA A N 1
ATOM 2213 C CA . ALA A 1 273 ? 10.186 -8.405 -15.774 1.00 87.00 273 ALA A CA 1
ATOM 2214 C C . ALA A 1 273 ? 9.965 -8.839 -17.231 1.00 87.00 273 ALA A C 1
ATOM 2216 O O . ALA A 1 273 ? 9.890 -10.034 -17.511 1.00 87.00 273 ALA A O 1
ATOM 2217 N N . GLU A 1 274 ? 9.883 -7.881 -18.157 1.00 87.62 274 GLU A N 1
ATOM 2218 C CA . GLU A 1 274 ? 9.518 -8.088 -19.562 1.00 87.62 274 GLU A CA 1
ATOM 2219 C C . GLU A 1 274 ? 10.344 -7.179 -20.502 1.00 87.62 274 GLU A C 1
ATOM 2221 O O . GLU A 1 274 ? 9.798 -6.279 -21.153 1.00 87.62 274 GLU A O 1
ATOM 2226 N N . PRO A 1 275 ? 11.668 -7.398 -20.624 1.00 87.06 275 PRO A N 1
ATOM 2227 C CA . PRO A 1 275 ? 12.557 -6.512 -21.386 1.00 87.06 275 PRO A CA 1
ATOM 2228 C C . PRO A 1 275 ? 12.151 -6.364 -22.861 1.00 87.06 275 PRO A C 1
ATOM 2230 O O . PRO A 1 275 ? 12.331 -5.302 -23.452 1.00 87.06 275 PRO A O 1
ATOM 2233 N N . SER A 1 276 ? 11.517 -7.384 -23.447 1.00 87.56 276 SER A N 1
ATOM 2234 C CA . SER A 1 276 ? 10.974 -7.354 -24.813 1.00 87.56 276 SER A CA 1
ATOM 2235 C C . SER A 1 276 ? 9.879 -6.305 -25.036 1.00 87.56 276 SER A C 1
ATOM 2237 O O . SER A 1 276 ? 9.668 -5.868 -26.167 1.00 87.56 276 SER A O 1
ATOM 2239 N N . ASN A 1 277 ? 9.159 -5.911 -23.983 1.00 89.44 277 ASN A N 1
ATOM 2240 C CA . ASN A 1 277 ? 8.088 -4.916 -24.062 1.00 89.44 277 ASN A CA 1
ATOM 2241 C C . ASN A 1 277 ? 8.586 -3.486 -23.803 1.00 89.44 277 ASN A C 1
ATOM 2243 O O . ASN A 1 277 ? 7.855 -2.530 -24.071 1.00 89.44 277 ASN A O 1
ATOM 2247 N N . LEU A 1 278 ? 9.842 -3.323 -23.370 1.00 91.38 278 LEU A N 1
ATOM 2248 C CA . LEU A 1 278 ? 10.424 -2.028 -23.022 1.00 91.38 278 LEU A CA 1
ATOM 2249 C C . LEU A 1 278 ? 10.401 -1.036 -24.194 1.00 91.38 278 LEU A C 1
ATOM 2251 O O . LEU A 1 278 ? 10.027 0.119 -24.007 1.00 91.38 278 LEU A O 1
ATOM 2255 N N . LEU A 1 279 ? 10.727 -1.489 -25.410 1.00 90.81 279 LEU A N 1
ATOM 2256 C CA . LEU A 1 279 ? 10.732 -0.631 -26.600 1.00 90.81 279 LEU A CA 1
ATOM 2257 C C . LEU A 1 279 ? 9.343 -0.049 -26.881 1.00 90.81 279 LEU A C 1
ATOM 2259 O O . LEU A 1 279 ? 9.199 1.153 -27.095 1.00 90.81 279 LEU A O 1
ATOM 2263 N N . LYS A 1 280 ? 8.308 -0.897 -26.831 1.00 91.12 280 LYS A N 1
ATOM 2264 C CA . LYS A 1 280 ? 6.915 -0.479 -27.048 1.00 91.12 280 LYS A CA 1
ATOM 2265 C C . LYS A 1 280 ? 6.473 0.522 -25.987 1.00 91.12 280 LYS A C 1
ATOM 2267 O O . LYS A 1 280 ? 5.804 1.502 -26.312 1.00 91.12 280 LYS A O 1
ATOM 2272 N N . LEU A 1 281 ? 6.859 0.288 -24.731 1.00 89.75 281 LEU A N 1
ATOM 2273 C CA . LEU A 1 281 ? 6.563 1.200 -23.634 1.00 89.75 281 LEU A CA 1
ATOM 2274 C C . LEU A 1 281 ? 7.228 2.562 -23.856 1.00 89.75 281 LEU A C 1
ATOM 2276 O O . LEU A 1 281 ? 6.535 3.573 -23.822 1.00 89.75 281 LEU A O 1
ATOM 2280 N N . LEU A 1 282 ? 8.534 2.603 -24.133 1.00 90.19 282 LEU A N 1
ATOM 2281 C CA . LEU A 1 282 ? 9.265 3.854 -24.364 1.00 90.19 282 LEU A CA 1
ATOM 2282 C C . LEU A 1 282 ? 8.707 4.628 -25.560 1.00 90.19 282 LEU A C 1
ATOM 2284 O O . LEU A 1 282 ? 8.506 5.836 -25.461 1.00 90.19 282 LEU A O 1
ATOM 2288 N N . GLN A 1 283 ? 8.370 3.939 -26.653 1.00 90.06 283 GLN A N 1
ATOM 2289 C CA . GLN A 1 283 ? 7.685 4.552 -27.791 1.00 90.06 283 GLN A CA 1
ATOM 2290 C C . GLN A 1 283 ? 6.359 5.187 -27.356 1.00 90.06 283 GLN A C 1
ATOM 2292 O O . GLN A 1 283 ? 6.137 6.366 -27.626 1.00 90.06 283 GLN A O 1
ATOM 2297 N N . LYS A 1 284 ? 5.517 4.459 -26.610 1.00 87.75 284 LYS A N 1
ATOM 2298 C CA . LYS A 1 284 ? 4.240 4.970 -26.080 1.00 87.75 284 LYS A CA 1
ATOM 2299 C C . LYS A 1 284 ? 4.450 6.188 -25.169 1.00 87.75 284 LYS A C 1
ATOM 2301 O O . LYS A 1 284 ? 3.783 7.207 -25.339 1.00 87.75 284 LYS A O 1
ATOM 2306 N N . LEU A 1 285 ? 5.399 6.125 -24.234 1.00 85.25 285 LEU A N 1
ATOM 2307 C CA . LEU A 1 285 ? 5.716 7.229 -23.320 1.00 85.25 285 LEU A CA 1
ATOM 2308 C C . LEU A 1 285 ? 6.245 8.462 -24.072 1.00 85.25 285 LEU A C 1
ATOM 2310 O O . LEU A 1 285 ? 5.867 9.583 -23.742 1.00 85.25 285 LEU A O 1
ATOM 2314 N N . SER A 1 286 ? 7.051 8.262 -25.119 1.00 83.88 286 SER A N 1
ATOM 2315 C CA . SER A 1 286 ? 7.653 9.338 -25.921 1.00 83.88 286 SER A CA 1
ATOM 2316 C C . SER A 1 286 ? 6.672 10.092 -26.829 1.00 83.88 286 SER A C 1
ATOM 2318 O O . SER A 1 286 ? 6.981 11.191 -27.290 1.00 83.88 286 SER A O 1
ATOM 2320 N N . MET A 1 287 ? 5.479 9.536 -27.081 1.00 82.88 287 MET A N 1
ATOM 2321 C CA . MET A 1 287 ? 4.438 10.210 -27.870 1.00 82.88 287 MET A CA 1
ATOM 2322 C C . MET A 1 287 ? 3.818 11.403 -27.132 1.00 82.88 287 MET A C 1
ATOM 2324 O O . MET A 1 287 ? 3.325 12.330 -27.776 1.00 82.88 287 MET A O 1
ATOM 2328 N N . LYS A 1 288 ? 3.832 11.402 -25.793 1.00 75.38 288 LYS A N 1
ATOM 2329 C CA . LYS A 1 288 ? 3.341 12.530 -24.995 1.00 75.38 288 LYS A CA 1
ATOM 2330 C C . LYS A 1 288 ? 4.440 13.586 -24.887 1.00 75.38 288 LYS A C 1
ATOM 2332 O O . LYS A 1 288 ? 5.571 13.275 -24.523 1.00 75.38 288 LYS A O 1
ATOM 2337 N N . ARG A 1 289 ? 4.104 14.840 -25.212 1.00 71.44 289 ARG A N 1
ATOM 2338 C CA . ARG A 1 289 ? 4.985 15.999 -25.011 1.00 71.44 289 ARG A CA 1
ATOM 2339 C C . ARG A 1 289 ? 4.420 16.924 -23.927 1.00 71.44 289 ARG A C 1
ATOM 2341 O O . ARG A 1 289 ? 3.231 17.238 -23.997 1.00 71.44 289 ARG A O 1
ATOM 2348 N N . PRO A 1 290 ? 5.247 17.404 -22.980 1.00 75.12 290 PRO A N 1
ATOM 2349 C CA . PRO A 1 290 ? 6.667 17.071 -22.781 1.00 75.12 290 PRO A CA 1
ATOM 2350 C C . PRO A 1 290 ? 6.871 15.605 -22.363 1.00 75.12 290 PRO A C 1
ATOM 2352 O O . PRO A 1 290 ? 5.939 14.975 -21.866 1.00 75.12 290 PRO A O 1
ATOM 2355 N N . VAL A 1 291 ? 8.074 15.067 -22.598 1.00 78.62 291 VAL A N 1
ATOM 2356 C CA . VAL A 1 291 ? 8.440 13.716 -22.146 1.00 78.62 291 VAL A CA 1
ATOM 2357 C C . VAL A 1 291 ? 8.334 13.685 -20.625 1.00 78.62 291 VAL A C 1
ATOM 2359 O O . VAL A 1 291 ? 8.874 14.554 -19.950 1.00 78.62 291 VAL A O 1
ATOM 2362 N N . GLN A 1 292 ? 7.596 12.711 -20.100 1.00 80.06 292 GLN A N 1
ATOM 2363 C CA . GLN A 1 292 ? 7.246 12.643 -18.680 1.00 80.06 292 GLN A CA 1
ATOM 2364 C C . GLN A 1 292 ? 8.148 11.677 -17.903 1.00 80.06 292 GLN A C 1
ATOM 2366 O O . GLN A 1 292 ? 7.709 11.135 -16.907 1.00 80.06 292 GLN A O 1
ATOM 2371 N N . PHE A 1 293 ? 9.355 11.370 -18.367 1.00 87.44 293 PHE A N 1
ATOM 2372 C CA . PHE A 1 293 ? 10.269 10.446 -17.689 1.00 87.44 293 PHE A CA 1
ATOM 2373 C C . PHE A 1 293 ? 11.711 10.937 -17.825 1.00 87.44 293 PHE A C 1
ATOM 2375 O O . PHE A 1 293 ? 12.031 11.669 -18.766 1.00 87.44 293 PHE A O 1
ATOM 2382 N N . ASP A 1 294 ? 12.580 10.503 -16.916 1.00 91.19 294 ASP A N 1
ATOM 2383 C CA . ASP A 1 294 ? 13.992 10.876 -16.938 1.00 91.19 294 ASP A CA 1
ATOM 2384 C C . ASP A 1 294 ? 14.713 10.098 -18.048 1.00 91.19 294 ASP A C 1
ATOM 2386 O O . ASP A 1 294 ? 14.855 8.869 -18.007 1.00 91.19 294 ASP A O 1
ATOM 2390 N N . LEU A 1 295 ? 15.191 10.832 -19.054 1.00 90.44 295 LEU A N 1
ATOM 2391 C CA . LEU A 1 295 ? 15.925 10.284 -20.192 1.00 90.44 295 LEU A CA 1
ATOM 2392 C C . LEU A 1 295 ? 17.239 9.610 -19.764 1.00 90.44 295 LEU A C 1
ATOM 2394 O O . LEU A 1 295 ? 17.608 8.587 -20.340 1.00 90.44 295 LEU A O 1
ATOM 2398 N N . ARG A 1 296 ? 17.931 10.125 -18.737 1.00 91.44 296 ARG A N 1
ATOM 2399 C CA . ARG A 1 296 ? 19.190 9.539 -18.238 1.00 91.44 296 ARG A CA 1
ATOM 2400 C C . ARG A 1 296 ? 18.925 8.199 -17.567 1.00 91.44 296 ARG A C 1
ATOM 2402 O O . ARG A 1 296 ? 19.626 7.223 -17.835 1.00 91.44 296 ARG A O 1
ATOM 2409 N N . PHE A 1 297 ? 17.885 8.142 -16.738 1.00 91.31 297 PHE A N 1
ATOM 2410 C CA . PHE A 1 297 ? 17.448 6.902 -16.111 1.00 91.31 297 PHE A CA 1
ATOM 2411 C C . PHE A 1 297 ? 17.021 5.863 -17.158 1.00 91.31 297 PHE A C 1
ATOM 2413 O O . PHE A 1 297 ? 17.469 4.716 -17.109 1.00 91.31 297 PHE A O 1
ATOM 2420 N N . ALA A 1 298 ? 16.208 6.262 -18.140 1.00 91.88 298 ALA A N 1
ATOM 2421 C CA . ALA A 1 298 ? 15.754 5.372 -19.206 1.00 91.88 298 ALA A CA 1
ATOM 2422 C C . ALA A 1 298 ? 16.914 4.810 -20.041 1.00 91.88 298 ALA A C 1
ATOM 2424 O O . ALA A 1 298 ? 16.901 3.624 -20.385 1.00 91.88 298 ALA A O 1
ATOM 2425 N N . LEU A 1 299 ? 17.929 5.630 -20.331 1.00 92.06 299 LEU A N 1
ATOM 2426 C CA . LEU A 1 299 ? 19.133 5.193 -21.032 1.00 92.06 299 LEU A CA 1
ATOM 2427 C C . LEU A 1 299 ? 19.907 4.157 -20.212 1.00 92.06 299 LEU A C 1
ATOM 2429 O O . LEU A 1 299 ? 20.172 3.064 -20.707 1.00 92.06 299 LEU A O 1
ATOM 2433 N N . PHE A 1 300 ? 20.186 4.463 -18.942 1.00 92.19 300 PHE A N 1
ATOM 2434 C CA . PHE A 1 300 ? 20.900 3.557 -18.040 1.00 92.19 300 PHE A CA 1
ATOM 2435 C C . PHE A 1 300 ? 20.210 2.190 -17.926 1.00 92.19 300 PHE A C 1
ATOM 2437 O O . PHE A 1 300 ? 20.860 1.146 -17.982 1.00 92.19 300 PHE A O 1
ATOM 2444 N N . VAL A 1 301 ? 18.880 2.180 -17.791 1.00 91.62 301 VAL A N 1
ATOM 2445 C CA . VAL A 1 301 ? 18.096 0.940 -17.727 1.00 91.62 301 VAL A CA 1
ATOM 2446 C C . VAL A 1 301 ? 18.143 0.177 -19.053 1.00 91.62 301 VAL A C 1
ATOM 2448 O O . VAL A 1 301 ? 18.278 -1.046 -19.041 1.00 91.62 301 VAL A O 1
ATOM 2451 N N . SER A 1 302 ? 18.061 0.881 -20.184 1.00 91.00 302 SER A N 1
ATOM 2452 C CA . SER A 1 302 ? 18.098 0.272 -21.519 1.00 91.00 302 SER A CA 1
ATOM 2453 C C . SER A 1 302 ? 19.447 -0.384 -21.819 1.00 91.00 302 SER A C 1
ATOM 2455 O O . SER A 1 302 ? 19.474 -1.505 -22.324 1.00 91.00 302 SER A O 1
ATOM 2457 N N . GLU A 1 303 ? 20.551 0.277 -21.462 1.00 88.62 303 GLU A N 1
ATOM 2458 C CA . GLU A 1 303 ? 21.907 -0.269 -21.592 1.00 88.62 303 GLU A CA 1
ATOM 2459 C C . GLU A 1 303 ? 22.110 -1.469 -20.664 1.00 88.62 303 GLU A C 1
ATOM 2461 O O . GLU A 1 303 ? 22.602 -2.506 -21.089 1.00 88.62 303 GLU A O 1
ATOM 2466 N N . ARG A 1 304 ? 21.651 -1.383 -19.410 1.00 89.31 304 ARG A N 1
ATOM 2467 C CA . ARG A 1 304 ? 21.761 -2.490 -18.448 1.00 89.31 304 ARG A CA 1
ATOM 2468 C C . ARG A 1 304 ? 20.936 -3.724 -18.835 1.00 89.31 304 ARG A C 1
ATOM 2470 O O . ARG A 1 304 ? 21.263 -4.827 -18.400 1.00 89.31 304 ARG A O 1
ATOM 2477 N N . ALA A 1 305 ? 19.847 -3.542 -19.577 1.00 86.12 305 ALA A N 1
ATOM 2478 C CA . ALA A 1 305 ? 19.008 -4.628 -20.080 1.00 86.12 305 ALA A CA 1
ATOM 2479 C C . ALA A 1 305 ? 19.466 -5.165 -21.452 1.00 86.12 305 ALA A C 1
ATOM 2481 O O . ALA A 1 305 ? 18.757 -5.990 -22.032 1.00 86.12 305 ALA A O 1
ATOM 2482 N N . ASP A 1 306 ? 20.602 -4.684 -21.979 1.00 85.88 306 ASP A N 1
ATOM 2483 C CA . ASP A 1 306 ? 21.146 -5.007 -23.305 1.00 85.88 306 ASP A CA 1
ATOM 2484 C C . ASP A 1 306 ? 20.130 -4.785 -24.452 1.00 85.88 306 ASP A C 1
ATOM 2486 O O . ASP A 1 306 ? 20.098 -5.506 -25.449 1.00 85.88 306 ASP A O 1
ATOM 2490 N N . GLN A 1 307 ? 19.264 -3.770 -24.319 1.00 88.75 307 GLN A N 1
ATOM 2491 C CA . GLN A 1 307 ? 18.244 -3.416 -25.313 1.00 88.75 307 GLN A CA 1
ATOM 2492 C C . GLN A 1 307 ? 18.704 -2.224 -26.164 1.00 88.75 307 GLN A C 1
ATOM 2494 O O . GLN A 1 307 ? 18.282 -1.084 -25.950 1.00 88.75 307 GLN A O 1
ATOM 2499 N N . TYR A 1 308 ? 19.548 -2.483 -27.168 1.00 89.62 308 TYR A N 1
ATOM 2500 C CA . TYR A 1 308 ? 20.142 -1.432 -28.010 1.00 89.62 308 TYR A CA 1
ATOM 2501 C C . TYR A 1 308 ? 19.102 -0.561 -28.737 1.00 89.62 308 TYR A C 1
ATOM 2503 O O . TYR A 1 308 ? 19.297 0.646 -28.846 1.00 89.62 308 TYR A O 1
ATOM 2511 N N . LYS A 1 309 ? 17.960 -1.130 -29.161 1.00 89.50 309 LYS A N 1
ATOM 2512 C CA . LYS A 1 309 ? 16.856 -0.374 -29.794 1.00 89.50 309 LYS A CA 1
ATOM 2513 C C . LYS A 1 309 ? 16.196 0.625 -28.846 1.00 89.50 309 LYS A C 1
ATOM 2515 O O . LYS A 1 309 ? 15.737 1.684 -29.258 1.00 89.50 309 LYS A O 1
ATOM 2520 N N . CYS A 1 310 ? 16.134 0.290 -27.559 1.00 91.31 310 CYS A N 1
ATOM 2521 C CA . CYS A 1 310 ? 15.646 1.212 -26.539 1.00 91.31 310 CYS A CA 1
ATOM 2522 C C . CYS A 1 310 ? 16.662 2.335 -26.314 1.00 91.31 310 CYS A C 1
ATOM 2524 O O . CYS A 1 310 ? 16.283 3.503 -26.265 1.00 91.31 310 CYS A O 1
ATOM 2526 N N . ALA A 1 311 ? 17.953 1.993 -26.239 1.00 90.88 311 ALA A N 1
ATOM 2527 C CA . ALA A 1 311 ? 19.022 2.972 -26.076 1.00 90.88 311 ALA A CA 1
ATOM 2528 C C . ALA A 1 311 ? 19.093 3.950 -27.262 1.00 90.88 311 ALA A C 1
ATOM 2530 O O . ALA A 1 311 ? 19.136 5.158 -27.042 1.00 90.88 311 ALA A O 1
ATOM 2531 N N . SER A 1 312 ? 19.026 3.465 -28.509 1.00 91.44 312 SER A N 1
ATOM 2532 C CA . SER A 1 312 ? 19.031 4.319 -29.707 1.00 91.44 312 SER A CA 1
ATOM 2533 C C . SER A 1 312 ? 17.835 5.275 -29.745 1.00 91.44 312 SER A C 1
ATOM 2535 O O . SER A 1 312 ? 18.004 6.459 -30.048 1.00 91.44 312 SER A O 1
ATOM 2537 N N . LEU A 1 313 ? 16.643 4.807 -29.352 1.00 90.31 313 LEU A N 1
ATOM 2538 C CA . LEU A 1 313 ? 15.457 5.650 -29.212 1.00 90.31 313 LEU A CA 1
ATOM 2539 C C . LEU A 1 313 ? 15.678 6.767 -28.182 1.00 90.31 313 LEU A C 1
ATOM 2541 O O . LEU A 1 313 ? 15.395 7.928 -28.475 1.00 90.31 313 LEU A O 1
ATOM 2545 N N . VAL A 1 314 ? 16.195 6.438 -26.993 1.00 90.69 314 VAL A N 1
ATOM 2546 C CA . VAL A 1 314 ? 16.447 7.426 -25.931 1.00 90.69 314 VAL A CA 1
ATOM 2547 C C . VAL A 1 314 ? 17.531 8.424 -26.348 1.00 90.69 314 VAL A C 1
ATOM 2549 O O . VAL A 1 314 ? 17.331 9.625 -26.174 1.00 90.69 314 VAL A O 1
ATOM 2552 N N . TYR A 1 315 ? 18.619 7.975 -26.984 1.00 90.94 315 TYR A N 1
ATOM 2553 C CA . TYR A 1 315 ? 19.630 8.868 -27.563 1.00 90.94 315 TYR A CA 1
ATOM 2554 C C . TYR A 1 315 ? 19.018 9.842 -28.581 1.00 90.94 315 TYR A C 1
ATOM 2556 O O . TYR A 1 315 ? 19.318 11.035 -28.542 1.00 90.94 315 TYR A O 1
ATOM 2564 N N . GLY A 1 316 ? 18.107 9.370 -29.438 1.00 87.75 316 GLY A N 1
ATOM 2565 C CA . GLY A 1 316 ? 17.355 10.223 -30.361 1.00 87.75 316 GLY A CA 1
ATOM 2566 C C . GLY A 1 316 ? 16.460 11.246 -29.650 1.00 87.75 316 GLY A C 1
ATOM 2567 O O . GLY A 1 316 ? 16.433 12.412 -30.038 1.00 87.75 316 GLY A O 1
ATOM 2568 N N . LEU A 1 317 ? 15.775 10.854 -28.568 1.00 87.62 317 LEU A N 1
ATOM 2569 C CA . LEU A 1 317 ? 14.965 11.771 -27.748 1.00 87.62 317 LEU A CA 1
ATOM 2570 C C . LEU A 1 317 ? 15.809 12.842 -27.041 1.00 87.62 317 LEU A C 1
ATOM 2572 O O . LEU A 1 317 ? 15.328 13.954 -26.844 1.00 87.62 317 LEU A O 1
ATOM 2576 N N . MET A 1 318 ? 17.059 12.525 -26.697 1.00 87.88 318 MET A N 1
ATOM 2577 C CA . MET A 1 318 ? 18.038 13.475 -26.155 1.00 87.88 318 MET A CA 1
ATOM 2578 C C . MET A 1 318 ? 18.680 14.368 -27.232 1.00 87.88 318 MET A C 1
ATOM 2580 O O . MET A 1 318 ? 19.461 15.251 -26.894 1.00 87.88 318 MET A O 1
ATOM 2584 N N . GLY A 1 319 ? 18.399 14.135 -28.520 1.00 85.56 319 GLY A N 1
ATOM 2585 C CA . GLY A 1 319 ? 19.026 14.837 -29.646 1.00 85.56 319 GLY A CA 1
ATOM 2586 C C . GLY A 1 319 ? 20.420 14.321 -30.030 1.00 85.56 319 GLY A C 1
ATOM 2587 O O . GLY A 1 319 ? 21.050 14.861 -30.937 1.00 85.56 319 GLY A O 1
ATOM 2588 N N . LEU A 1 320 ? 20.899 13.251 -29.391 1.00 89.50 320 LEU A N 1
ATOM 2589 C CA . LEU A 1 320 ? 22.217 12.647 -29.603 1.00 89.50 320 LEU A CA 1
ATOM 2590 C C . LEU A 1 320 ? 22.181 11.611 -30.738 1.00 89.50 320 LEU A C 1
ATOM 2592 O O . LEU A 1 320 ? 22.480 10.430 -30.551 1.00 89.50 320 LEU A O 1
ATOM 2596 N N . TRP A 1 321 ? 21.802 12.055 -31.935 1.00 88.44 321 TRP A N 1
ATOM 2597 C CA . TRP A 1 321 ? 21.582 11.168 -33.081 1.00 88.44 321 TRP A CA 1
ATOM 2598 C C . TRP A 1 321 ? 22.837 10.424 -33.547 1.00 88.44 321 TRP A C 1
ATOM 2600 O O . TRP A 1 321 ? 22.734 9.277 -33.971 1.00 88.44 321 TRP A O 1
ATOM 2610 N N . GLU A 1 322 ? 24.022 11.024 -33.423 1.00 87.38 322 GLU A N 1
ATOM 2611 C CA . GLU A 1 322 ? 25.283 10.359 -33.780 1.00 87.38 322 GLU A CA 1
ATOM 2612 C C . GLU A 1 322 ? 25.529 9.111 -32.928 1.00 87.38 322 GLU A C 1
ATOM 2614 O O . GLU A 1 322 ? 25.895 8.061 -33.458 1.00 87.38 322 GLU A O 1
ATOM 2619 N N . ARG A 1 323 ? 25.252 9.200 -31.619 1.00 89.50 323 ARG A N 1
ATOM 2620 C CA . ARG A 1 323 ? 25.330 8.047 -30.715 1.00 89.50 323 ARG A CA 1
ATOM 2621 C C . ARG A 1 323 ? 24.227 7.034 -30.980 1.00 89.50 323 ARG A C 1
ATOM 2623 O O . ARG A 1 323 ? 24.481 5.837 -30.918 1.00 89.50 323 ARG A O 1
ATOM 2630 N N . ALA A 1 324 ? 23.018 7.490 -31.311 1.00 89.94 324 ALA A N 1
ATOM 2631 C CA . ALA A 1 324 ? 21.938 6.584 -31.694 1.00 89.94 324 ALA A CA 1
ATOM 2632 C C . ALA A 1 324 ? 22.334 5.726 -32.912 1.00 89.94 324 ALA A C 1
ATOM 2634 O O . ALA A 1 324 ? 22.163 4.509 -32.886 1.00 89.94 324 ALA A O 1
ATOM 2635 N N . VAL A 1 325 ? 22.929 6.345 -33.940 1.00 89.25 325 VAL A N 1
ATOM 2636 C CA . VAL A 1 325 ? 23.430 5.643 -35.133 1.00 89.25 325 VAL A CA 1
ATOM 2637 C C . VAL A 1 325 ? 24.589 4.711 -34.782 1.00 89.25 325 VAL A C 1
ATOM 2639 O O . VAL A 1 325 ? 24.586 3.566 -35.230 1.00 89.25 325 VAL A O 1
ATOM 2642 N N . SER A 1 326 ? 25.560 5.155 -33.972 1.00 91.06 326 SER A N 1
ATOM 2643 C CA . SER A 1 326 ? 26.698 4.304 -33.599 1.00 91.06 326 SER A CA 1
ATOM 2644 C C . SER A 1 326 ? 26.249 3.048 -32.854 1.00 91.06 326 SER A C 1
ATOM 2646 O O . SER A 1 326 ? 26.676 1.959 -33.210 1.00 91.06 326 SER A O 1
ATOM 2648 N N . VAL A 1 327 ? 25.320 3.176 -31.901 1.00 90.44 327 VAL A N 1
ATOM 2649 C CA . VAL A 1 327 ? 24.783 2.041 -31.133 1.00 90.44 327 VAL A CA 1
ATOM 2650 C C . VAL A 1 327 ? 24.068 1.030 -32.033 1.00 90.44 327 VAL A C 1
ATOM 2652 O O . VAL A 1 327 ? 24.230 -0.174 -31.840 1.00 90.44 327 VAL A O 1
ATOM 2655 N N . CYS A 1 328 ? 23.305 1.480 -33.033 1.00 89.94 328 CYS A N 1
ATOM 2656 C CA . CYS A 1 328 ? 22.674 0.571 -33.996 1.00 89.94 328 CYS A CA 1
ATOM 2657 C C . CYS A 1 328 ? 23.711 -0.139 -34.883 1.00 89.94 328 CYS A C 1
ATOM 2659 O O . CYS A 1 328 ? 23.598 -1.343 -35.108 1.00 89.94 328 CYS A O 1
ATOM 2661 N N . LEU A 1 329 ? 24.738 0.584 -35.349 1.00 90.94 329 LEU A N 1
ATOM 2662 C CA . LEU A 1 329 ? 25.817 0.019 -36.169 1.00 90.94 329 LEU A CA 1
ATOM 2663 C C . LEU A 1 329 ? 26.680 -0.987 -35.398 1.00 90.94 329 LEU A C 1
ATOM 2665 O O . LEU A 1 329 ? 27.054 -2.010 -35.963 1.00 90.94 329 LEU A O 1
ATOM 2669 N N . ASP A 1 330 ? 26.965 -0.726 -34.122 1.00 91.50 330 ASP A N 1
ATOM 2670 C CA . ASP A 1 330 ? 27.734 -1.629 -33.255 1.00 91.50 330 ASP A CA 1
ATOM 2671 C C . ASP A 1 330 ? 27.008 -2.968 -33.013 1.00 91.50 330 ASP A C 1
ATOM 2673 O O . ASP A 1 330 ? 27.647 -3.966 -32.685 1.00 91.50 330 ASP A O 1
ATOM 2677 N N . ASN A 1 331 ? 25.684 -3.001 -33.211 1.00 89.06 331 ASN A N 1
ATOM 2678 C CA . ASN A 1 331 ? 24.836 -4.193 -33.104 1.00 89.06 331 ASN A CA 1
ATOM 2679 C C . ASN A 1 331 ? 24.386 -4.747 -34.475 1.00 89.06 331 ASN A C 1
ATOM 2681 O O . ASN A 1 331 ? 23.462 -5.558 -34.528 1.00 89.06 331 ASN A O 1
ATOM 2685 N N . ASP A 1 332 ? 25.019 -4.319 -35.577 1.00 90.00 332 ASP A N 1
ATOM 2686 C CA . ASP A 1 332 ? 24.739 -4.753 -36.958 1.00 90.00 332 ASP A CA 1
ATOM 2687 C C . ASP A 1 332 ? 23.286 -4.512 -37.452 1.00 90.00 332 ASP A C 1
ATOM 2689 O O . ASP A 1 332 ? 22.833 -5.144 -38.411 1.00 90.00 332 ASP A O 1
ATOM 2693 N N . ASP A 1 333 ? 22.544 -3.570 -36.853 1.00 88.94 333 ASP A N 1
ATOM 2694 C CA . ASP A 1 333 ? 21.174 -3.217 -37.266 1.00 88.94 333 ASP A CA 1
ATOM 2695 C C . ASP A 1 333 ? 21.170 -1.988 -38.192 1.00 88.94 333 ASP A C 1
ATOM 2697 O O . ASP A 1 333 ? 20.917 -0.847 -37.791 1.00 88.94 333 ASP A O 1
ATOM 2701 N N . TYR A 1 334 ? 21.500 -2.231 -39.462 1.00 88.31 334 TYR A N 1
ATOM 2702 C CA . TYR A 1 334 ? 21.653 -1.191 -40.485 1.00 88.31 334 TYR A CA 1
ATOM 2703 C C . TYR A 1 334 ? 20.344 -0.457 -40.813 1.00 88.31 334 TYR A C 1
ATOM 2705 O O . TYR A 1 334 ? 20.386 0.722 -41.154 1.00 88.31 334 TYR A O 1
ATOM 2713 N N . GLN A 1 335 ? 19.191 -1.125 -40.685 1.00 89.00 335 GLN A N 1
ATOM 2714 C CA . GLN A 1 335 ? 17.883 -0.520 -40.967 1.00 89.00 335 GLN A CA 1
ATOM 2715 C C . GLN A 1 335 ? 17.539 0.546 -39.925 1.00 89.00 335 GLN A C 1
ATOM 2717 O O . GLN A 1 335 ? 17.212 1.678 -40.273 1.00 89.00 335 GLN A O 1
ATOM 2722 N N . GLU A 1 336 ? 17.688 0.217 -38.640 1.00 85.62 336 GLU A N 1
ATOM 2723 C CA . GLU A 1 336 ? 17.455 1.178 -37.559 1.00 85.62 336 GLU A CA 1
ATOM 2724 C C . GLU A 1 336 ? 18.488 2.322 -37.601 1.00 85.62 336 GLU A C 1
ATOM 2726 O O . GLU A 1 336 ? 18.158 3.481 -37.343 1.00 85.62 336 GLU A O 1
ATOM 2731 N N . ALA A 1 337 ? 19.737 2.024 -37.981 1.00 86.12 337 ALA A N 1
ATOM 2732 C CA . ALA A 1 337 ? 20.777 3.036 -38.170 1.00 86.12 337 ALA A CA 1
ATOM 2733 C C . ALA A 1 33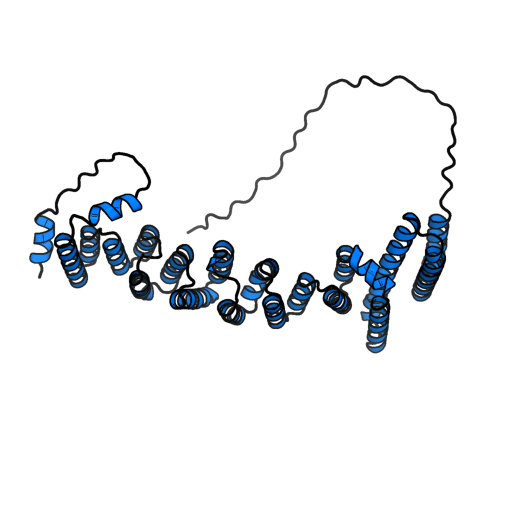7 ? 20.434 4.027 -39.299 1.00 86.12 337 ALA A C 1
ATOM 2735 O O . ALA A 1 337 ? 20.630 5.234 -39.133 1.00 86.12 337 ALA A O 1
ATOM 2736 N N . GLU A 1 338 ? 19.899 3.541 -40.423 1.00 88.31 338 GLU A N 1
ATOM 2737 C CA . GLU A 1 338 ? 19.432 4.379 -41.532 1.00 88.31 338 GLU A CA 1
ATOM 2738 C C . GLU A 1 338 ? 18.271 5.280 -41.090 1.00 88.31 338 GLU A C 1
ATOM 2740 O O . GLU A 1 338 ? 18.309 6.492 -41.314 1.00 88.31 338 GLU A O 1
ATOM 2745 N N . GLU A 1 339 ? 17.280 4.733 -40.381 1.00 87.25 339 GLU A N 1
ATOM 2746 C CA . GLU A 1 339 ? 16.167 5.523 -39.847 1.00 87.25 339 GLU A CA 1
ATOM 2747 C C . GLU A 1 339 ? 16.633 6.622 -38.879 1.00 87.25 339 GLU A C 1
ATOM 2749 O O . GLU A 1 339 ? 16.154 7.761 -38.946 1.00 87.25 339 GLU A O 1
ATOM 2754 N N . CYS A 1 340 ? 17.579 6.313 -37.987 1.00 85.69 340 CYS A N 1
ATOM 2755 C CA . CYS A 1 340 ? 18.192 7.293 -37.090 1.00 85.69 340 CYS A CA 1
ATOM 2756 C C . CYS A 1 340 ? 18.954 8.381 -37.863 1.00 85.69 340 CYS A C 1
ATOM 2758 O O . CYS A 1 340 ? 18.842 9.560 -37.518 1.00 85.69 340 CYS A O 1
ATOM 2760 N N . ALA A 1 341 ? 19.677 8.023 -38.927 1.00 85.25 341 ALA A N 1
ATOM 2761 C CA . ALA A 1 341 ? 20.399 8.974 -39.772 1.00 85.25 341 ALA A CA 1
ATOM 2762 C C . ALA A 1 341 ? 19.452 9.888 -40.574 1.00 85.25 341 ALA A C 1
ATOM 2764 O O . ALA A 1 341 ? 19.699 11.090 -40.692 1.00 85.25 341 ALA A O 1
ATOM 2765 N N . ILE A 1 342 ? 18.327 9.363 -41.071 1.00 86.38 342 ILE A N 1
ATOM 2766 C CA . ILE A 1 342 ? 17.284 10.165 -41.732 1.00 86.38 342 ILE A CA 1
ATOM 2767 C C . ILE A 1 342 ? 16.674 11.164 -40.741 1.00 86.38 342 ILE A C 1
ATOM 2769 O O . ILE A 1 342 ? 16.527 12.349 -41.060 1.00 86.38 342 ILE A O 1
ATOM 2773 N N . LYS A 1 343 ? 16.361 10.715 -39.518 1.00 83.00 343 LYS A N 1
ATOM 2774 C CA . LYS A 1 343 ? 15.866 11.596 -38.450 1.00 83.00 343 LYS A CA 1
ATOM 2775 C C . LYS A 1 343 ? 16.896 12.683 -38.125 1.00 83.00 343 LYS A C 1
ATOM 2777 O O . LYS A 1 343 ? 16.529 13.856 -38.133 1.00 83.00 343 LYS A O 1
ATOM 2782 N N . MET A 1 344 ? 18.176 12.338 -37.970 1.00 82.81 344 MET A N 1
ATOM 2783 C CA . MET A 1 344 ? 19.277 13.299 -37.783 1.00 82.81 344 MET A CA 1
ATOM 2784 C C . MET A 1 344 ? 19.296 14.386 -38.866 1.00 82.81 344 MET A C 1
ATOM 2786 O O . MET A 1 344 ? 19.336 15.576 -38.550 1.00 82.81 344 MET A O 1
ATOM 2790 N N . ALA A 1 345 ? 19.220 13.991 -40.141 1.00 80.81 345 ALA A N 1
ATOM 2791 C CA . ALA A 1 345 ? 19.212 14.926 -41.260 1.00 80.81 345 ALA A CA 1
ATOM 2792 C C . ALA A 1 345 ? 18.002 15.874 -41.195 1.00 80.81 345 ALA A C 1
ATOM 2794 O O . ALA A 1 345 ? 18.165 17.082 -41.361 1.00 80.81 345 ALA A O 1
ATOM 2795 N N . SER A 1 346 ? 16.815 15.357 -40.859 1.00 77.94 346 SER A N 1
ATOM 2796 C CA . SER A 1 346 ? 15.593 16.166 -40.737 1.00 77.94 346 SER A CA 1
ATOM 2797 C C . SER A 1 346 ? 15.646 17.210 -39.610 1.00 77.94 346 SER A C 1
ATOM 2799 O O . SER A 1 346 ? 15.136 18.319 -39.782 1.00 77.94 346 SER A O 1
ATOM 2801 N N . PHE A 1 347 ? 16.311 16.894 -38.492 1.00 65.75 347 PHE A N 1
ATOM 2802 C CA . PHE A 1 347 ? 16.558 17.835 -37.393 1.00 65.75 347 PHE A CA 1
ATOM 2803 C C . PHE A 1 347 ? 17.639 18.867 -37.740 1.00 65.75 347 PHE A C 1
ATOM 2805 O O . PHE A 1 347 ? 17.556 20.003 -37.298 1.00 65.75 347 PHE A O 1
ATOM 2812 N N . SER A 1 348 ? 18.628 18.518 -38.570 1.00 59.66 348 SER A N 1
ATOM 2813 C CA . SER A 1 348 ? 19.651 19.476 -39.022 1.00 59.66 348 SER A CA 1
ATOM 2814 C C . SER A 1 348 ? 19.122 20.517 -40.022 1.00 59.66 348 SER A C 1
ATOM 2816 O O . SER A 1 348 ? 19.659 21.620 -40.110 1.00 59.66 348 SER A O 1
ATOM 2818 N N . THR A 1 349 ? 18.062 20.183 -40.770 1.00 55.62 349 THR A N 1
ATOM 2819 C CA . THR A 1 349 ? 17.450 21.072 -41.774 1.00 55.62 349 THR A CA 1
ATOM 2820 C C . THR A 1 349 ? 16.376 21.999 -41.207 1.00 55.62 349 THR A C 1
ATOM 2822 O O . THR A 1 349 ? 16.119 23.047 -41.794 1.00 55.62 349 THR A O 1
ATOM 2825 N N . ASN A 1 350 ? 15.769 21.632 -40.074 1.00 49.66 350 ASN A N 1
ATOM 2826 C CA . ASN A 1 350 ? 14.753 22.420 -39.383 1.00 49.66 350 ASN A CA 1
ATOM 2827 C C . ASN A 1 350 ? 15.317 22.879 -38.026 1.00 49.66 350 ASN A C 1
ATOM 2829 O O . ASN A 1 350 ? 15.397 22.090 -37.096 1.00 49.66 350 ASN A O 1
ATOM 2833 N N . ASP A 1 351 ? 15.662 24.164 -37.929 1.00 44.28 351 ASP A N 1
ATOM 2834 C CA . ASP A 1 351 ? 15.922 24.909 -36.688 1.00 44.28 351 ASP A CA 1
ATOM 2835 C C . ASP A 1 351 ? 17.279 24.726 -35.972 1.00 44.28 351 ASP A C 1
ATOM 2837 O O . ASP A 1 351 ? 17.380 24.179 -34.872 1.00 44.28 351 ASP A O 1
ATOM 2841 N N . ILE A 1 352 ? 18.279 25.473 -36.466 1.00 47.25 352 ILE A N 1
ATOM 2842 C CA . ILE A 1 352 ? 19.411 26.011 -35.666 1.00 47.25 352 ILE A CA 1
ATOM 2843 C C . ILE A 1 352 ? 18.904 26.843 -34.455 1.00 47.25 352 ILE A C 1
ATOM 2845 O O . ILE A 1 352 ? 19.657 27.194 -33.552 1.00 47.25 352 ILE A O 1
ATOM 2849 N N . SER A 1 353 ? 17.606 27.157 -34.404 1.00 42.41 353 SER A N 1
ATOM 2850 C CA . SER A 1 353 ? 16.961 27.937 -33.346 1.00 42.41 353 SER A CA 1
ATOM 2851 C C . SER A 1 353 ? 16.420 27.099 -32.177 1.00 42.41 353 SER A C 1
ATOM 2853 O O . SER A 1 353 ? 16.199 27.655 -31.105 1.00 42.41 353 SER A O 1
ATOM 2855 N N . THR A 1 354 ? 16.210 25.784 -32.340 1.00 41.69 354 THR A N 1
ATOM 2856 C CA . THR A 1 354 ? 15.654 24.927 -31.266 1.00 41.69 354 THR A CA 1
ATOM 2857 C C . THR A 1 354 ? 16.701 24.185 -30.439 1.00 41.69 354 THR A C 1
ATOM 2859 O O . THR A 1 354 ? 16.396 23.780 -29.319 1.00 41.69 354 THR A O 1
ATOM 2862 N N . SER A 1 355 ? 17.935 24.055 -30.934 1.00 43.25 355 SER A N 1
ATOM 2863 C CA . SER A 1 355 ? 19.052 23.440 -30.199 1.00 43.25 355 SER A CA 1
ATOM 2864 C C . SER A 1 355 ? 19.400 24.208 -28.917 1.00 43.25 355 SER A C 1
ATOM 2866 O O . SER A 1 355 ? 19.573 23.600 -27.864 1.00 43.25 355 SER A O 1
ATOM 2868 N N . PHE A 1 356 ? 19.364 25.542 -28.961 1.00 40.91 356 PHE A N 1
ATOM 2869 C CA . PHE A 1 356 ? 19.677 26.399 -27.809 1.00 40.91 356 PHE A CA 1
ATOM 2870 C C . PHE A 1 356 ? 18.636 26.360 -26.677 1.00 40.91 356 PHE A C 1
ATOM 2872 O O . PHE A 1 356 ? 18.964 26.653 -25.530 1.00 40.91 356 PHE A O 1
ATOM 2879 N N . LEU A 1 357 ? 17.380 25.997 -26.961 1.00 38.69 357 LEU A N 1
ATOM 2880 C CA . LEU A 1 357 ? 16.325 25.947 -25.937 1.00 38.69 357 LEU A CA 1
ATOM 2881 C C . LEU A 1 357 ? 16.327 24.639 -25.131 1.00 38.69 357 LEU A C 1
ATOM 2883 O O . LEU A 1 357 ? 15.760 24.606 -24.041 1.00 38.69 357 LEU A O 1
ATOM 2887 N N . PHE A 1 358 ? 16.959 23.577 -25.640 1.00 38.66 358 PHE A N 1
ATOM 2888 C CA . PHE A 1 358 ? 17.035 22.284 -24.954 1.00 38.66 358 PHE A CA 1
ATOM 2889 C C . PHE A 1 358 ? 18.271 22.179 -24.041 1.00 38.66 358 PHE A C 1
ATOM 2891 O O . PHE A 1 358 ? 18.205 21.539 -22.993 1.00 38.66 358 PHE A O 1
ATOM 2898 N N . GLU A 1 359 ? 19.368 22.864 -24.384 1.00 41.19 359 GLU A N 1
ATOM 2899 C CA . GLU A 1 359 ? 20.610 22.880 -23.589 1.00 41.19 359 GLU A CA 1
ATOM 2900 C C . GLU A 1 359 ? 20.447 23.593 -22.240 1.00 41.19 359 GLU A C 1
ATOM 2902 O O . GLU A 1 359 ? 20.893 23.074 -21.217 1.00 41.19 359 GLU A O 1
ATOM 2907 N N . GLY A 1 360 ? 19.726 24.720 -22.201 1.00 35.66 360 GLY A N 1
ATOM 2908 C CA . GLY A 1 360 ? 19.515 25.484 -20.963 1.00 35.66 360 GLY A CA 1
ATOM 2909 C C . GLY A 1 360 ? 18.632 24.786 -19.919 1.00 35.66 360 GLY A C 1
ATOM 2910 O O . GLY A 1 360 ? 18.669 25.143 -18.745 1.00 35.66 360 GLY A O 1
ATOM 2911 N N . ALA A 1 361 ? 17.846 23.782 -20.319 1.00 35.75 361 ALA A N 1
ATOM 2912 C CA . ALA A 1 361 ? 16.988 23.024 -19.407 1.00 35.75 361 ALA A CA 1
ATOM 2913 C C . ALA A 1 361 ? 17.661 21.751 -18.860 1.00 35.75 361 ALA A C 1
ATOM 2915 O O . ALA A 1 361 ? 17.230 21.233 -17.831 1.00 35.75 361 ALA A O 1
ATOM 2916 N N . LEU A 1 362 ? 18.704 21.236 -19.528 1.00 40.44 362 LEU A N 1
ATOM 2917 C CA . LEU A 1 362 ? 19.348 19.965 -19.171 1.00 40.44 362 LEU A CA 1
ATOM 2918 C C . LEU A 1 362 ? 20.543 20.121 -18.209 1.00 40.44 362 LEU A C 1
ATOM 2920 O O . LEU A 1 362 ? 20.927 19.151 -17.546 1.00 40.44 362 LEU A O 1
ATOM 2924 N N . PHE A 1 363 ? 21.124 21.322 -18.135 1.00 39.50 363 PHE A N 1
ATOM 2925 C CA . PHE A 1 363 ? 22.308 21.636 -17.333 1.00 39.50 363 PHE A CA 1
ATOM 2926 C C . PHE A 1 363 ? 22.061 22.902 -16.510 1.00 39.50 363 PHE A C 1
ATOM 2928 O O . PHE A 1 363 ? 22.419 24.008 -16.897 1.00 39.50 363 PHE A O 1
ATOM 2935 N N . GLY A 1 364 ? 21.408 22.741 -15.361 1.00 36.94 364 GLY A N 1
ATOM 2936 C CA . GLY A 1 364 ? 21.230 23.809 -14.380 1.00 36.94 364 GLY A CA 1
ATOM 2937 C C . GLY A 1 364 ? 22.508 24.120 -13.599 1.00 36.94 364 GLY A C 1
ATOM 2938 O O . GLY A 1 364 ? 22.471 24.045 -12.380 1.00 36.94 364 GLY A O 1
ATOM 2939 N N . GLU A 1 365 ? 23.612 24.448 -14.273 1.00 33.44 365 GLU A N 1
ATOM 2940 C CA . GLU A 1 365 ? 24.799 25.058 -13.661 1.00 33.44 365 GLU A CA 1
ATOM 2941 C C . GLU A 1 365 ? 25.445 26.043 -14.648 1.00 33.44 365 GLU A C 1
ATOM 2943 O O . GLU A 1 365 ? 25.875 25.674 -15.740 1.00 33.44 365 GLU A O 1
ATOM 2948 N N . GLU A 1 366 ? 25.505 27.317 -14.252 1.00 36.53 366 GLU A N 1
ATOM 2949 C CA . GLU A 1 366 ? 26.347 28.338 -14.876 1.00 36.53 366 GLU A CA 1
ATOM 2950 C C . GLU A 1 366 ? 27.816 27.971 -14.623 1.00 36.53 366 GLU A C 1
ATOM 2952 O O . GLU A 1 366 ? 28.402 28.307 -13.596 1.00 36.53 366 GLU A O 1
ATOM 2957 N N . GLY A 1 367 ? 28.404 27.230 -15.554 1.00 30.55 367 GLY A N 1
ATOM 2958 C CA . GLY A 1 367 ? 29.819 26.898 -15.554 1.00 30.55 367 GLY A CA 1
ATOM 2959 C C . GLY A 1 367 ? 30.280 26.674 -16.981 1.00 30.55 367 GLY A C 1
ATOM 2960 O O . GLY A 1 367 ? 29.911 25.685 -17.609 1.00 30.55 367 GLY A O 1
ATOM 2961 N N . GLU A 1 368 ? 31.068 27.613 -17.499 1.00 33.84 368 GLU A N 1
ATOM 2962 C CA . GLU A 1 368 ? 31.752 27.501 -18.784 1.00 33.84 368 GLU A CA 1
ATOM 2963 C C . GLU A 1 368 ? 32.576 26.203 -18.815 1.00 33.84 368 GLU A C 1
ATOM 2965 O O . GLU A 1 368 ? 33.643 26.103 -18.210 1.00 33.84 368 GLU A O 1
ATOM 2970 N N . SER A 1 369 ? 32.075 25.191 -19.520 1.00 30.42 369 SER A N 1
ATOM 2971 C CA . SER A 1 369 ? 32.906 24.113 -20.041 1.00 30.42 369 SER A CA 1
ATOM 2972 C C . SER A 1 369 ? 32.734 24.093 -21.554 1.00 30.42 369 SER A C 1
ATOM 2974 O O . SER A 1 369 ? 31.692 23.707 -22.078 1.00 30.42 369 SER A O 1
ATOM 2976 N N . GLU A 1 370 ? 33.752 24.594 -22.253 1.00 31.56 370 GLU A N 1
ATOM 2977 C CA . GLU A 1 370 ? 33.944 24.376 -23.685 1.00 31.56 370 GLU A CA 1
ATOM 2978 C C . GLU A 1 370 ? 34.063 22.865 -23.921 1.00 31.56 370 GLU A C 1
ATOM 2980 O O . GLU A 1 370 ? 35.124 22.267 -23.748 1.00 31.56 370 GLU A O 1
ATOM 2985 N N . PHE A 1 371 ? 32.955 22.228 -24.291 1.00 32.47 371 PHE A N 1
ATOM 2986 C CA . PHE A 1 371 ? 33.004 20.992 -25.054 1.00 32.47 371 PHE A CA 1
ATOM 2987 C C . PHE A 1 371 ? 32.968 21.374 -26.531 1.00 32.47 371 PHE A C 1
ATOM 2989 O O . PHE A 1 371 ? 31.922 21.737 -27.070 1.00 32.47 371 PHE A O 1
ATOM 2996 N N . ASP A 1 372 ? 34.134 21.315 -27.172 1.00 29.48 372 ASP A N 1
ATOM 2997 C CA . ASP A 1 372 ? 34.264 21.433 -28.620 1.00 29.48 372 ASP A CA 1
ATOM 2998 C C . ASP A 1 372 ? 33.446 20.324 -29.296 1.00 29.48 372 ASP A C 1
ATOM 3000 O O . ASP A 1 372 ? 33.822 19.149 -29.307 1.00 29.48 372 ASP A O 1
ATOM 3004 N N . PHE A 1 373 ? 32.308 20.698 -29.878 1.00 35.84 373 PHE A N 1
ATOM 3005 C CA . PHE A 1 373 ? 31.587 19.846 -30.812 1.00 35.84 373 PHE A CA 1
ATOM 3006 C C . PHE A 1 373 ? 32.362 19.815 -32.133 1.00 35.84 373 PHE A C 1
ATOM 3008 O O . PHE A 1 373 ? 32.232 20.703 -32.981 1.00 35.84 373 PHE A O 1
ATOM 3015 N N . GLU A 1 374 ? 33.181 18.781 -32.325 1.00 35.31 374 GLU A N 1
ATOM 3016 C CA . GLU A 1 374 ? 33.695 18.464 -33.653 1.00 35.31 374 GLU A CA 1
ATOM 3017 C C . GLU A 1 374 ? 32.517 18.165 -34.588 1.00 35.31 374 GLU A C 1
ATOM 3019 O O . GLU A 1 374 ? 31.652 17.334 -34.310 1.00 35.31 374 GLU A O 1
ATOM 3024 N N . LYS A 1 375 ? 32.484 18.873 -35.721 1.00 39.50 375 LYS A N 1
ATOM 3025 C CA . LYS A 1 375 ? 31.550 18.616 -36.822 1.00 39.50 375 LYS A CA 1
ATOM 3026 C C . LYS A 1 375 ? 31.596 17.133 -37.218 1.00 39.50 375 LYS A C 1
ATOM 3028 O O . LYS A 1 375 ? 32.684 16.551 -37.202 1.00 39.50 375 LYS A O 1
ATOM 3033 N N . PRO A 1 376 ? 30.475 16.550 -37.681 1.00 38.53 376 PRO A N 1
ATOM 3034 C CA . PRO A 1 376 ? 30.433 15.159 -38.115 1.00 38.53 376 PRO A CA 1
ATOM 3035 C C . PRO A 1 376 ? 31.534 14.895 -39.140 1.00 38.53 376 PRO A C 1
ATOM 3037 O O . PRO A 1 376 ? 31.560 15.495 -40.219 1.00 38.53 376 PRO A O 1
ATOM 3040 N N . SER A 1 377 ? 32.469 14.008 -38.795 1.00 48.62 377 SER A N 1
ATOM 3041 C CA . SER A 1 377 ? 33.545 13.648 -39.712 1.00 48.62 377 SER A CA 1
ATOM 3042 C C . SER A 1 377 ? 32.949 12.988 -40.961 1.00 48.62 377 SER A C 1
ATOM 3044 O O . SER A 1 377 ? 32.058 12.137 -40.870 1.00 48.62 377 SER A O 1
ATOM 3046 N N . GLU A 1 378 ? 33.471 13.324 -42.145 1.00 47.47 378 GLU A N 1
ATOM 3047 C CA . GLU A 1 378 ? 33.079 12.689 -43.418 1.00 47.47 378 GLU A CA 1
ATOM 3048 C C . GLU A 1 378 ? 33.175 11.150 -43.382 1.00 47.47 378 GLU A C 1
ATOM 3050 O O . GLU A 1 378 ? 32.591 10.456 -44.214 1.00 47.47 378 GLU A O 1
ATOM 3055 N N . ILE A 1 379 ? 33.923 10.602 -42.423 1.00 50.19 379 ILE A N 1
ATOM 3056 C CA . ILE A 1 379 ? 34.150 9.173 -42.229 1.00 50.19 379 ILE A CA 1
ATOM 3057 C C . ILE A 1 379 ? 32.870 8.481 -41.740 1.00 50.19 379 ILE A C 1
ATOM 3059 O O . ILE A 1 379 ? 32.566 7.377 -42.193 1.00 50.19 379 ILE A O 1
ATOM 3063 N N . THR A 1 380 ? 32.084 9.125 -40.873 1.00 47.41 380 THR A N 1
ATOM 3064 C CA . THR A 1 380 ? 30.843 8.549 -40.329 1.00 47.41 380 THR A CA 1
ATOM 3065 C C . THR A 1 380 ? 29.739 8.524 -41.391 1.00 47.41 380 THR A C 1
ATOM 3067 O O . THR A 1 380 ? 29.044 7.521 -41.536 1.00 47.41 380 THR A O 1
ATOM 3070 N N . GLN A 1 381 ? 29.664 9.563 -42.231 1.00 48.50 381 GLN A N 1
ATOM 3071 C CA . GLN A 1 381 ? 28.747 9.622 -43.380 1.00 48.50 381 GLN A CA 1
ATOM 3072 C C . GLN A 1 381 ? 29.134 8.632 -44.494 1.00 48.50 381 GLN A C 1
ATOM 3074 O O . GLN A 1 381 ? 28.268 8.036 -45.134 1.00 48.50 381 GLN A O 1
ATOM 3079 N N . LYS A 1 382 ? 30.436 8.398 -44.712 1.00 49.97 382 LYS A N 1
ATOM 3080 C CA . LYS A 1 382 ? 30.920 7.408 -45.689 1.00 49.97 382 LYS A CA 1
ATOM 3081 C C . LYS A 1 382 ? 30.720 5.961 -45.228 1.00 49.97 382 LYS A C 1
ATOM 3083 O O . LYS A 1 382 ? 30.489 5.107 -46.076 1.00 49.97 382 LYS A O 1
ATOM 3088 N N . LYS A 1 383 ? 30.758 5.667 -43.922 1.00 48.25 383 LYS A N 1
ATOM 3089 C CA . LYS A 1 383 ? 30.533 4.301 -43.404 1.00 48.25 383 LYS A CA 1
ATOM 3090 C C . LYS A 1 383 ? 29.116 3.780 -43.661 1.00 48.25 383 LYS A C 1
ATOM 3092 O O . LYS A 1 383 ? 28.981 2.598 -43.959 1.00 48.25 383 LYS A O 1
ATOM 3097 N N . VAL A 1 384 ? 28.102 4.646 -43.611 1.00 48.19 384 VAL A N 1
ATOM 3098 C CA . VAL A 1 384 ? 26.705 4.283 -43.928 1.00 48.19 384 VAL A CA 1
ATOM 3099 C C . VAL A 1 384 ? 26.535 3.992 -45.427 1.00 48.19 384 VAL A C 1
ATOM 3101 O O . VAL A 1 384 ? 25.867 3.036 -45.797 1.00 48.19 384 VAL A O 1
ATOM 3104 N N . ASN A 1 385 ? 27.230 4.732 -46.297 1.00 42.88 385 ASN A N 1
ATOM 3105 C CA . ASN A 1 385 ? 27.122 4.575 -47.754 1.00 42.88 385 ASN A CA 1
ATOM 3106 C C . ASN A 1 385 ? 28.010 3.475 -48.368 1.00 42.88 385 ASN A C 1
ATOM 3108 O O . ASN A 1 385 ? 27.846 3.157 -49.541 1.00 42.88 385 ASN A O 1
ATOM 3112 N N . MET A 1 386 ? 28.975 2.911 -47.633 1.00 41.00 386 MET A N 1
ATOM 3113 C CA . MET A 1 386 ? 29.930 1.928 -48.181 1.00 41.00 386 MET A CA 1
ATOM 3114 C C . MET A 1 386 ? 29.561 0.457 -47.937 1.00 41.00 386 MET A C 1
ATOM 3116 O O . MET A 1 386 ? 30.310 -0.420 -48.367 1.00 41.00 386 MET A O 1
ATOM 3120 N N . LYS A 1 387 ? 28.450 0.162 -47.253 1.00 44.16 387 LYS A N 1
ATOM 3121 C CA . LYS A 1 387 ? 28.020 -1.222 -46.970 1.00 44.16 387 LYS A CA 1
ATOM 3122 C C . LYS A 1 387 ? 26.555 -1.534 -47.318 1.00 44.16 387 LYS A C 1
ATOM 3124 O O . LYS A 1 387 ? 26.099 -2.623 -46.978 1.00 44.16 387 LYS A O 1
ATOM 3129 N N . ALA A 1 388 ? 25.863 -0.612 -47.992 1.00 38.47 388 ALA A N 1
ATOM 3130 C CA . ALA A 1 388 ? 24.576 -0.872 -48.641 1.00 38.47 388 ALA A CA 1
ATOM 3131 C C . ALA A 1 388 ? 24.762 -1.616 -49.973 1.00 38.47 388 ALA A C 1
ATOM 3133 O O . ALA A 1 388 ? 25.752 -1.308 -50.682 1.00 38.47 388 ALA A O 1
#

pLDDT: mean 70.8, std 20.5, range [25.53, 92.19]

Sequence (388 aa):
MSNPFLDSPPKSDLNLPDADSTNPFAVDDINESTSIDLKKDSFEDDFLTNFDKVSMQADKNELIKYVDAKIKAIKDEAVHKITEKTNVQYTLLILYLISLKIKEVTESRCSDAKEVALQKLELLKFFARPDVLEVCKEHWVTVSKIMKEKSCSSSRLFLAQKFNDNEVITDMLCQDGNFEKALMHVLKIKDRHLFMKFSPQFIQFIPDLFVEQFKNCPLNVRANIDDYLKILYTLAENKERVNLALRYLEWSYDNDLGCEEAFNLHIGLTAQAEPSNLLKLLQKLSMKRPVQFDLRFALFVSERADQYKCASLVYGLMGLWERAVSVCLDNDDYQEAEECAIKMASFSTNDISTSFLFEGALFGEEGESEFDFEKPSEITQKKVNMKA

Secondary structure (DSSP, 8-state):
---TT--PPPP------------------------------HHHHHHHHHHHHHHHSS-HHHHHHHHHHHHHHHHHHHTT---HHHHHHHHHHHHHHHHHHHHHHHHGGGS-HHHHHHHHHHHHHHHTSHHHHHHHHHTHHHHHHHHHHTT-HHHHHHHHHHHT-HHHHHHHHHHTT-HHHHHHHHHHHT-HHHHHHHHHHHHHH-HHHHHHHHHT--S-GGG-HHHHHHHHHHHHTSTTTHHHHHHHHHHHHHTT---HHHHHHHHHHHHHH-GGGHHHHHHHHHTSSS--S-HHHHHHHHHHTT-HHHHHHHHHHTT-HHHHHHHHHHTT-HHHHHHHHHHHHHHHHS-TTTHHHHHHHH-----------PPPPHHHHHHHHT--

Radius of gyration: 36.42 Å; chains: 1; bounding box: 61×52×115 Å

Foldseek 3Di:
DDDPPDDDDDDDDDDDDDDDDDDPDDDDDDDDDDPPPPPDDVVVVVCVVVVVVDVVDDDLVVVLVVLVVVLVVLVVVCVPPPDPVSVVVNLVSLLVSLLSLLVVLLVCVVPDPVVNVVSVVVSVVSCPDVSSVVSCLVCVVSSLVSCVVSVVLPVSCVSCVVNVVLLSVLVSCVVVVVNVVSQVSCLVVLDPVSCLVCLLVCCVRPVQVSLVVVLVRPPQCVVDVPSVVVSLVSQCVDPVRLVSSLVSLVVCVVVVRDAQVSLLVNLQSCLVNPVVCNLVSLVVQVVDPPRRYDLVSQLVSCVVSVNLSSNLVSCVVLVNLLVSLVSCVVVVNLVSSVVSVVSNVVVVVPDPPVVVVSVCVPDPDPDDDDPDDDDPPVVSVVVSVVPD